Protein AF-A0A1A7R3U7-F1 (afdb_monomer_lite)

Foldseek 3Di:
DDDDPDDDDDDDPPPPPQFAQDFADLQAEEEEFAFPDAAPVGALAKDKDFDLVRCCVGGNAWAAPFAFEWEWEQDPNDIDTPDTPDDRLQTGHPVSVLLVLLVQLAHGMYIYGHAHDLDLVRLLSSLVNCVVPLRHAEYEYWCNLRRDDLQSSLVSLQSNLVSCVVQLRYAYEEEFRPDPCRLVSSLVRNDHNQLRYAYEDDWFQFLAQDDYDQQRYWYHYPNDDTDRLVVCVVVPVVVNVVVVVVSNVDGGDITTCRSNLSSLCNVCCVVQRLLDFSWQDDRPRGDDTPDAADPVNQVCQLAPPPSRFHHWYFHQDVPSGIIGQDAAGRNNNDPQSGGSSNSSVVSRLVSSLVVSLVVLVPDQLDPSNQVSSQVSSLVVLVVCVVSVQFDDPDSVRAKDKDWDDPTFDDPVCVVVVHTDIDMDGHGDDDDNDDDDDDDDDPDDDDPVVDDDDDDPDFDWDADPDAPVLQQFDPVLVVQLVVVLVCLVCLVCVCPVVVCVPPDQLEAEEEEEAAPQLCQSVSVNNSCVSSVAIETEDDLVSLPDPDPPSSLVSLVVVLVVCQVRLHEYEYEACLVLQFDDDDDPDPVSVVSVVVSVSNVVSSRVRNHYYYYYHHCPVGGDPVVVVSHPYYRYRYQDDLVSQLVLLVSLQDPQAAEDPPDDSSCVSVVARDHSRLSNQLNVQQCVVCVVVVHSYRYPVSSVVSSVVSVVVVVVD

InterPro domains:
  IPR003593 AAA+ ATPase domain [SM00382] (505-633)
  IPR003959 ATPase, AAA-type, core [PF00004] (510-634)
  IPR020287 Tail sheath protein, C-terminal domain [PF17482] (334-438)
  IPR027417 P-loop containing nucleoside triphosphate hydrolase [G3DSA:3.40.50.300] (443-656)
  IPR027417 P-loop containing nucleoside triphosphate hydrolase [SSF52540] (464-702)
  IPR052042 Tail sheath structural protein [PTHR35861] (249-439)

pLDDT: mean 82.78, std 13.53, range [33.06, 97.44]

Radius of gyration: 37.27 Å; chains: 1; bounding box: 80×101×112 Å

Organism: NCBI:txid49280

Secondary structure (DSSP, 8-state):
-PPP-S-S-------------PPPPS--EEEEEE-SS--TT-TT--EEESSHHHHHHHH-S-BPPTT-EEEEEEETTEEEEEEEES-GGG-B-THHHHHHHHHHTT--SEEEEEESS--HHHHHHHHHHGGG-TT--EEE-TTHHHHS-HHHHHHHHHHHHHHHHHSTT-EEEEE--SSTTHHHHHHHH--S-GGGEEEEES-EEESPPPP--TTT-EEEETT---EEHHHHHHH-HHHHHHHHHHHHTSPPPEE-SHHHHHHHHHHHHHHH-TTS-S-SEEPSSEEEESS---HHHHHHHH--TTT----EEEEEETTTEEEEE--B-S-TT-SSS-BHHHHHHHHHHHHHHHHHGGGGTTS--SHHHHHHHHHHHHHHHHHHHHTT-B--SSHHHHEEEE-SBTTTB-HHHHHTT----EEEE-BPPP-----------SS---GGG-PPS--S--EEE-----TTT----HHHHHHHHHHHHHHHHHHIIIIIS-GGGTS-S-EEEEEESSTTSSHHHHHHHHHHHTT--EEEE-HHHH--SSTTHHHHHHHHHHHHHHHHTPEEEES-GGGTSB------SHHHHHHHHHHHHHHHHHHH--SEEEEEES-GGGB-HHHHTT-SEEEE-PPPPHHHHHHHHHHHS-TTPEEPTT--HHHHHHH----HHHHHHHHHHHHHHHHHTT-SEEPHHHHHHHHHHHHHHHTT-

Sequence (713 aa):
MLQPTSPGVYVEEVSTTTPIVVQVNGSIPAFVGITALIPPIGFNTPLRITSLLEYEAHFGKAKYPNNFQIELVNNSGTLKIKQISQEPAAQQAILFYAMQLYFMNGGGPCYIVPIETPIKAHYILGIDALAAVDEVSLLVLPDACLLLNTADYHEICNSALQHCGSITNRFAILDVLDTANGVRQFRNQVVTNLRDGAAYTPHLKTNFSFDYDENEVLVTIDAAAPVNMSTLASSSNLHYRFLKTALENSPKVTLPPSAALAGIYVRTDKERGVWKAPANASIIGITGITRAIAEDEQTTLNVDPISGKSINAIRSFPGRGILVWGARTLAGNDNEYRYVSVRRFLNVVEASVYKASRFVAFEVNEQSTWNRLKVMTENYLQTLWRAGALQGTSAEKAYFVQVGLGSTMTEQDISDGNVIIQIGLAVVRSAEFVMIKIIHHQKNPSPTDITPPETKSLTSIQTNMEWSDLIINPETKHQLMDISQWISHNNTLLNEWGLAGKVRQSFSALFYGPSGTGKTLSAALIGKSAKRSIYKVKLYEILGKYIGETEKNLDQLFQRAELQGSILFFDEADALFGKRTEVRDAHDRYANVEVSYLLQLLEKHSGLILFATNHKANIDPGFTRRLDMLVEFPMPTIDERLQLWKQNIPTKAILADTIDLKTLAEAHELTGGAILNVIYYACLQALKKATHRIEESDVLEGIRKELSKQETD

Structure (mmCIF, N/CA/C/O backbone):
data_AF-A0A1A7R3U7-F1
#
_entry.id   AF-A0A1A7R3U7-F1
#
loop_
_atom_site.group_PDB
_atom_site.id
_atom_site.type_symbol
_atom_site.label_atom_id
_atom_site.label_alt_id
_atom_site.label_comp_id
_atom_site.label_asym_id
_atom_site.label_entity_id
_atom_site.label_seq_id
_atom_site.pdbx_PDB_ins_code
_atom_site.Cartn_x
_atom_site.Cartn_y
_atom_site.Cartn_z
_atom_site.occupancy
_atom_site.B_iso_or_equiv
_atom_site.auth_seq_id
_atom_site.auth_comp_id
_atom_site.auth_asym_id
_atom_site.auth_atom_id
_atom_site.pdbx_PDB_model_num
ATOM 1 N N . MET A 1 1 ? -19.442 44.412 -9.331 1.00 39.94 1 MET A N 1
ATOM 2 C CA . MET A 1 1 ? -20.912 44.473 -9.188 1.00 39.94 1 MET A CA 1
ATOM 3 C C . MET A 1 1 ? -21.305 45.930 -9.003 1.00 39.94 1 MET A C 1
ATOM 5 O O . MET A 1 1 ? -20.633 46.624 -8.252 1.00 39.94 1 MET A O 1
ATOM 9 N N . LEU A 1 2 ? -22.296 46.408 -9.760 1.00 40.72 2 LEU A N 1
ATOM 10 C CA . LEU A 1 2 ? -22.815 47.778 -9.676 1.00 40.72 2 LEU A CA 1
ATOM 11 C C . LEU A 1 2 ? -23.591 47.928 -8.362 1.00 40.72 2 LEU A C 1
ATOM 13 O O . LEU A 1 2 ? -24.588 47.238 -8.175 1.00 40.72 2 LEU A O 1
ATOM 17 N N . GLN A 1 3 ? -23.138 48.795 -7.455 1.00 49.41 3 GLN A N 1
ATOM 18 C CA . GLN A 1 3 ? -23.916 49.127 -6.261 1.00 49.41 3 GLN A CA 1
ATOM 19 C C . GLN A 1 3 ? -25.123 49.984 -6.664 1.00 49.41 3 GLN A C 1
ATOM 21 O O . GLN A 1 3 ? -24.944 50.991 -7.356 1.00 49.41 3 GLN A O 1
ATOM 26 N N . PRO A 1 4 ? -26.346 49.620 -6.254 1.00 52.09 4 PRO A N 1
ATOM 27 C CA . PRO A 1 4 ? -27.515 50.422 -6.560 1.00 52.09 4 PRO A CA 1
ATOM 28 C C . PRO A 1 4 ? -27.520 51.697 -5.703 1.00 52.09 4 PRO A C 1
ATOM 30 O O . PRO A 1 4 ? -27.359 51.664 -4.487 1.00 52.09 4 PRO A O 1
ATOM 33 N N . THR A 1 5 ? -27.700 52.846 -6.353 1.00 55.53 5 THR A N 1
ATOM 34 C CA . THR A 1 5 ? -27.555 54.195 -5.775 1.00 55.53 5 THR A CA 1
ATOM 35 C C . THR A 1 5 ? -28.836 54.755 -5.147 1.00 55.53 5 THR A C 1
ATOM 37 O O . THR A 1 5 ? -28.905 55.945 -4.851 1.00 55.53 5 THR A O 1
ATOM 40 N N . SER A 1 6 ? -29.870 53.934 -4.945 1.00 58.38 6 SER A N 1
ATOM 41 C CA . SER A 1 6 ? -31.159 54.373 -4.386 1.00 58.38 6 SER A CA 1
ATOM 42 C C . SER A 1 6 ? -31.526 53.579 -3.125 1.00 58.38 6 SER A C 1
ATOM 44 O O . SER A 1 6 ? -31.371 52.359 -3.121 1.00 58.38 6 SER A O 1
ATOM 46 N N . PRO A 1 7 ? -32.025 54.211 -2.050 1.00 59.22 7 PRO A N 1
ATOM 47 C CA . PRO A 1 7 ? -32.482 53.486 -0.868 1.00 59.22 7 PRO A CA 1
ATOM 48 C C . PRO A 1 7 ? -33.781 52.715 -1.171 1.00 59.22 7 PRO A C 1
ATOM 50 O O . PRO A 1 7 ? -34.799 53.310 -1.519 1.00 59.22 7 PRO A O 1
ATOM 53 N N . GLY A 1 8 ? -33.734 51.385 -1.048 1.00 67.19 8 GLY A N 1
ATOM 54 C CA . GLY A 1 8 ? -34.843 50.453 -1.282 1.00 67.19 8 GLY A CA 1
ATOM 55 C C . GLY A 1 8 ? -34.488 49.032 -0.823 1.00 67.19 8 GLY A C 1
ATOM 56 O O . GLY A 1 8 ? -33.328 48.757 -0.517 1.00 67.19 8 GLY A O 1
ATOM 57 N N . VAL A 1 9 ? -35.475 48.132 -0.741 1.00 56.44 9 VAL A N 1
ATOM 58 C CA . VAL A 1 9 ? -35.243 46.705 -0.443 1.00 56.44 9 VAL A CA 1
ATOM 59 C C . VAL A 1 9 ? -34.864 45.996 -1.741 1.00 56.44 9 VAL A C 1
ATOM 61 O O . VAL A 1 9 ? -35.686 45.895 -2.650 1.00 56.44 9 VAL A O 1
ATOM 64 N N . TYR A 1 10 ? -33.626 45.513 -1.825 1.00 61.03 10 TYR A N 1
ATOM 65 C CA . TYR A 1 10 ? -33.135 44.718 -2.948 1.00 61.03 10 TYR A CA 1
ATOM 66 C C . TYR A 1 10 ? -33.189 43.240 -2.573 1.00 61.03 10 TYR A C 1
ATOM 68 O O . TYR A 1 10 ? -32.648 42.837 -1.546 1.00 61.03 10 TYR A O 1
ATOM 76 N N . VAL A 1 11 ? -33.856 42.436 -3.397 1.00 55.38 11 VAL A N 1
ATOM 77 C CA . VAL A 1 11 ? -33.809 40.976 -3.294 1.00 55.38 11 VAL A CA 1
ATOM 78 C C . VAL A 1 11 ? -32.702 40.506 -4.229 1.00 55.38 11 VAL A C 1
ATOM 80 O O . VAL A 1 11 ? -32.861 40.543 -5.446 1.00 55.38 11 VAL A O 1
ATOM 83 N N . GLU A 1 12 ? -31.566 40.112 -3.660 1.00 47.31 12 GLU A N 1
ATOM 84 C CA . GLU A 1 12 ? -30.548 39.353 -4.384 1.00 47.31 12 GLU A CA 1
ATOM 85 C C . GLU A 1 12 ? -30.930 37.873 -4.343 1.00 47.31 12 GLU A C 1
ATOM 87 O O . GLU A 1 12 ? -30.940 37.245 -3.282 1.00 47.31 12 GLU A O 1
ATOM 92 N N . GLU A 1 13 ? -31.240 37.296 -5.502 1.00 40.72 13 GLU A N 1
ATOM 93 C CA . GLU A 1 13 ? -31.253 35.843 -5.644 1.00 40.72 13 GLU A CA 1
ATOM 94 C C . GLU A 1 13 ? -29.805 35.348 -5.598 1.00 40.72 13 GLU A C 1
ATOM 96 O O . GLU A 1 13 ? -29.101 35.282 -6.607 1.00 40.72 13 GLU A O 1
ATOM 101 N N . VAL A 1 14 ? -29.331 35.015 -4.397 1.00 43.34 14 VAL A N 1
ATOM 102 C CA . VAL A 1 14 ? -28.073 34.288 -4.238 1.00 43.34 14 VAL A CA 1
ATOM 103 C C . VAL A 1 14 ? -28.290 32.901 -4.836 1.00 43.34 14 VAL A C 1
ATOM 105 O O . VAL A 1 14 ? -29.053 32.100 -4.294 1.00 43.34 14 VAL A O 1
ATOM 108 N N . SER A 1 15 ? -27.640 32.611 -5.967 1.00 41.53 15 SER A N 1
ATOM 109 C CA . SER A 1 15 ? -27.638 31.267 -6.551 1.00 41.53 15 SER A CA 1
ATOM 110 C C . SER A 1 15 ? -27.133 30.270 -5.504 1.00 41.53 15 SER A C 1
ATOM 112 O O . SER A 1 15 ? -25.944 30.196 -5.207 1.00 41.53 15 SER A O 1
ATOM 114 N N . THR A 1 16 ? -28.056 29.499 -4.932 1.00 50.47 16 THR A N 1
ATOM 115 C CA . THR A 1 16 ? -27.842 28.509 -3.861 1.00 50.47 16 THR A CA 1
ATOM 116 C C . THR A 1 16 ? -27.351 27.164 -4.393 1.00 50.47 16 THR A C 1
ATOM 118 O O . THR A 1 16 ? -27.361 26.159 -3.680 1.00 50.47 16 THR A O 1
ATOM 121 N N . THR A 1 17 ? -26.902 27.112 -5.648 1.00 54.41 17 THR A N 1
ATOM 122 C CA . THR A 1 17 ? -26.273 25.916 -6.206 1.00 54.41 17 THR A CA 1
ATOM 123 C C . THR A 1 17 ? -25.021 25.603 -5.399 1.00 54.41 17 THR A C 1
ATOM 125 O O . THR A 1 17 ? -24.014 26.304 -5.490 1.00 54.41 17 THR A O 1
ATOM 128 N N . THR A 1 18 ? -25.106 24.562 -4.572 1.00 58.09 18 THR A N 1
ATOM 129 C CA . THR A 1 18 ? -23.973 24.099 -3.773 1.00 58.09 18 THR A CA 1
ATOM 130 C C . THR A 1 18 ? -22.855 23.679 -4.733 1.00 58.09 18 THR A C 1
ATOM 132 O O . THR A 1 18 ? -23.141 22.953 -5.692 1.00 58.09 18 THR A O 1
ATOM 135 N N . PRO A 1 19 ? -21.603 24.128 -4.525 1.00 64.00 19 PRO A N 1
ATOM 136 C CA . PRO A 1 19 ? -20.481 23.667 -5.330 1.00 64.00 19 PRO A CA 1
ATOM 137 C C . PRO A 1 19 ? -20.365 22.141 -5.248 1.00 64.00 19 PRO A C 1
ATOM 139 O O . PRO A 1 19 ? -20.745 21.518 -4.257 1.00 64.00 19 PRO A O 1
ATOM 142 N N . ILE A 1 20 ? -19.876 21.528 -6.323 1.00 74.38 20 ILE A N 1
ATOM 143 C CA . ILE A 1 20 ? -19.755 20.074 -6.444 1.00 74.38 20 ILE A CA 1
ATOM 144 C C . ILE A 1 20 ? -18.280 19.710 -6.293 1.00 74.38 20 ILE A C 1
ATOM 146 O O . ILE A 1 20 ? -17.416 20.355 -6.892 1.00 74.38 20 ILE A O 1
ATOM 150 N N . VAL A 1 21 ? -17.980 18.648 -5.541 1.00 73.38 21 VAL A N 1
ATOM 151 C CA . VAL A 1 21 ? -16.631 18.071 -5.552 1.00 73.38 21 VAL A CA 1
ATOM 152 C C . VAL A 1 21 ? -16.405 17.389 -6.894 1.00 73.38 21 VAL A C 1
ATOM 154 O O . VAL A 1 21 ? -17.024 16.369 -7.200 1.00 73.38 21 VAL A O 1
ATOM 157 N N . VAL A 1 22 ? -15.493 17.938 -7.690 1.00 75.00 22 VAL A N 1
ATOM 158 C CA . VAL A 1 22 ? -14.976 17.251 -8.874 1.00 75.00 22 VAL A CA 1
ATOM 159 C C . VAL A 1 22 ? -13.802 16.388 -8.437 1.00 75.00 22 VAL A C 1
ATOM 161 O O . VAL A 1 22 ? -12.821 16.894 -7.892 1.00 75.00 22 VAL A O 1
ATOM 164 N N . GLN A 1 23 ? -13.910 15.083 -8.678 1.00 75.06 23 GLN A N 1
ATOM 165 C CA . GLN A 1 23 ? -12.850 14.139 -8.355 1.00 75.06 23 GLN A CA 1
ATOM 166 C C . GLN A 1 23 ? -11.565 14.483 -9.122 1.00 75.06 23 GLN A C 1
ATOM 168 O O . GLN A 1 23 ? -11.587 14.652 -10.344 1.00 75.06 23 GLN A O 1
ATOM 173 N N . VAL A 1 24 ? -10.436 14.558 -8.414 1.00 76.56 24 VAL A N 1
ATOM 174 C CA . VAL A 1 24 ? -9.120 14.703 -9.050 1.00 76.56 24 VAL A CA 1
ATOM 175 C C . VAL A 1 24 ? -8.685 13.394 -9.707 1.00 76.56 24 VAL A C 1
ATOM 177 O O . VAL A 1 24 ? -9.068 12.302 -9.283 1.00 76.56 24 VAL A O 1
ATOM 180 N N . ASN A 1 25 ? -7.852 13.488 -10.742 1.00 80.19 25 ASN A N 1
ATOM 181 C CA . ASN A 1 25 ? -7.290 12.296 -11.364 1.00 80.19 25 ASN A CA 1
ATOM 182 C C . ASN A 1 25 ? -6.271 11.637 -10.415 1.00 80.19 25 ASN A C 1
ATOM 184 O O . ASN A 1 25 ? -5.312 12.277 -9.999 1.00 80.19 25 ASN A O 1
ATOM 188 N N . GLY A 1 26 ? -6.482 10.362 -10.078 1.00 77.75 26 GLY A N 1
ATOM 189 C CA . GLY A 1 26 ? -5.608 9.591 -9.182 1.00 77.75 26 GLY A CA 1
ATOM 190 C C . GLY A 1 26 ? -4.438 8.878 -9.867 1.00 77.75 26 GLY A C 1
ATOM 191 O O . GLY A 1 26 ? -3.715 8.131 -9.203 1.00 77.75 26 GLY A O 1
ATOM 192 N N . SER A 1 27 ? -4.293 9.053 -11.185 1.00 86.31 27 SER A N 1
ATOM 193 C CA . SER A 1 27 ? -3.363 8.302 -12.036 1.00 86.31 27 SER A CA 1
ATOM 194 C C . SER A 1 27 ? -2.669 9.178 -13.087 1.00 86.31 27 SER A C 1
ATOM 196 O O . SER A 1 27 ? -2.639 8.854 -14.269 1.00 86.31 27 SER A O 1
ATOM 198 N N . ILE A 1 28 ? -2.105 10.307 -12.668 1.00 93.81 28 ILE A N 1
ATOM 199 C CA . ILE A 1 28 ? -1.156 11.094 -13.474 1.00 93.81 28 ILE A CA 1
ATOM 200 C C . ILE A 1 28 ? 0.254 10.866 -12.913 1.00 93.81 28 ILE A C 1
ATOM 202 O O . ILE A 1 28 ? 0.576 11.412 -11.848 1.00 93.81 28 ILE A O 1
ATOM 206 N N . PRO A 1 29 ? 1.084 10.047 -13.581 1.00 96.12 29 PRO A N 1
ATOM 207 C CA . PRO A 1 29 ? 2.448 9.797 -13.148 1.00 96.12 29 PRO A CA 1
ATOM 208 C C . PRO A 1 29 ? 3.415 10.898 -13.573 1.00 96.12 29 PRO A C 1
ATOM 210 O O . PRO A 1 29 ? 3.280 11.494 -14.642 1.00 96.12 29 PRO A O 1
ATOM 213 N N . ALA A 1 30 ? 4.422 11.120 -12.737 1.00 96.94 30 ALA A N 1
ATOM 214 C CA . ALA A 1 30 ? 5.632 11.850 -13.056 1.00 96.94 30 ALA A CA 1
ATOM 215 C C . ALA A 1 30 ? 6.818 10.883 -13.064 1.00 96.94 30 ALA A C 1
ATOM 217 O O . ALA A 1 30 ? 7.080 10.201 -12.070 1.00 96.94 30 ALA A O 1
ATOM 218 N N . PHE A 1 31 ? 7.522 10.838 -14.188 1.00 96.75 31 PHE A N 1
ATOM 219 C CA . PHE A 1 31 ? 8.743 10.071 -14.360 1.00 96.75 31 PHE A CA 1
ATOM 220 C C . PHE A 1 31 ? 9.938 11.001 -14.199 1.00 96.75 31 PHE A C 1
ATOM 222 O O . PHE A 1 31 ? 10.068 11.969 -14.947 1.00 96.75 31 PHE A O 1
ATOM 229 N N . VAL A 1 32 ? 10.805 10.707 -13.236 1.00 95.19 32 VAL A N 1
ATOM 230 C CA . VAL A 1 32 ? 12.078 11.415 -13.063 1.00 95.19 32 VAL A CA 1
ATOM 231 C C . VAL A 1 32 ? 13.178 10.494 -13.551 1.00 95.19 32 VAL A C 1
ATOM 233 O O . VAL A 1 32 ? 13.296 9.375 -13.053 1.00 95.19 32 VAL A O 1
ATOM 236 N N . GLY A 1 33 ? 13.947 10.952 -14.534 1.00 91.69 33 GLY A N 1
ATOM 237 C CA . GLY A 1 33 ? 15.010 10.149 -15.115 1.00 91.69 33 GLY A CA 1
ATOM 238 C C . GLY A 1 33 ? 15.723 10.830 -16.273 1.00 91.69 33 GLY A C 1
ATOM 239 O O . GLY A 1 33 ? 15.372 11.927 -16.708 1.00 91.69 33 GLY A O 1
ATOM 240 N N . ILE A 1 34 ? 16.754 10.167 -16.768 1.00 88.94 34 ILE A N 1
ATOM 241 C CA . ILE A 1 34 ? 17.657 10.650 -17.794 1.00 88.94 34 ILE A CA 1
ATOM 242 C C . ILE A 1 34 ? 16.999 10.563 -19.155 1.00 88.94 34 ILE A C 1
ATOM 244 O O . ILE A 1 34 ? 16.467 9.526 -19.557 1.00 88.94 34 ILE A O 1
ATOM 248 N N . THR A 1 35 ? 17.100 11.662 -19.887 1.00 88.94 35 THR A N 1
ATOM 249 C CA . THR A 1 35 ? 16.611 11.799 -21.254 1.00 88.94 35 THR A CA 1
ATOM 250 C C . THR A 1 35 ? 17.787 11.957 -22.211 1.00 88.94 35 THR A C 1
ATOM 252 O O . THR A 1 35 ? 18.868 12.391 -21.821 1.00 88.94 35 THR A O 1
ATOM 255 N N . ALA A 1 36 ? 17.605 11.581 -23.478 1.00 84.75 36 ALA A N 1
ATOM 256 C CA . ALA A 1 36 ? 18.674 11.709 -24.470 1.00 84.75 36 ALA A CA 1
ATOM 257 C C . ALA A 1 36 ? 18.892 13.164 -24.902 1.00 84.75 36 ALA A C 1
ATOM 259 O O . ALA A 1 36 ? 20.010 13.553 -25.239 1.00 84.75 36 ALA A O 1
ATOM 260 N N . LEU A 1 37 ? 17.819 13.956 -24.886 1.00 86.94 37 LEU A N 1
ATOM 261 C CA . LEU A 1 37 ? 17.815 15.388 -25.135 1.00 86.94 37 LEU A CA 1
ATOM 262 C C . LEU A 1 37 ? 17.227 16.113 -23.926 1.00 86.94 37 LEU A C 1
ATOM 264 O O . LEU A 1 37 ? 16.292 15.626 -23.282 1.00 86.94 37 LEU A O 1
ATOM 268 N N . ILE A 1 38 ? 17.772 17.290 -23.636 1.00 86.38 38 ILE A N 1
ATOM 269 C CA . ILE A 1 38 ? 17.216 18.207 -22.644 1.00 86.38 38 ILE A CA 1
ATOM 270 C C . ILE A 1 38 ? 16.368 19.226 -23.407 1.00 86.38 38 ILE A C 1
ATOM 272 O O . ILE A 1 38 ? 16.880 19.865 -24.333 1.00 86.38 38 ILE A O 1
ATOM 276 N N . PRO A 1 39 ? 15.081 19.383 -23.065 1.00 86.69 39 PRO A N 1
ATOM 277 C CA . PRO A 1 39 ? 14.225 20.345 -23.738 1.00 86.69 39 PRO A CA 1
ATOM 278 C C . PRO A 1 39 ? 14.684 21.789 -23.450 1.00 86.69 39 PRO A C 1
ATOM 280 O O . PRO A 1 39 ? 15.339 22.039 -22.437 1.00 86.69 39 PRO A O 1
ATOM 283 N N . PRO A 1 40 ? 14.289 22.780 -24.273 1.00 84.44 40 PRO A N 1
ATOM 284 C CA . PRO A 1 40 ? 14.702 24.180 -24.098 1.00 84.44 40 PRO A CA 1
ATOM 285 C C . PRO A 1 40 ? 14.339 24.798 -22.740 1.00 84.44 40 PRO A C 1
ATOM 287 O O . PRO A 1 40 ? 14.948 25.779 -22.328 1.00 84.44 40 PRO A O 1
ATOM 290 N N . ILE A 1 41 ? 13.350 24.225 -22.048 1.00 83.88 41 ILE A N 1
ATOM 291 C CA . ILE A 1 41 ? 12.937 24.621 -20.694 1.00 83.88 41 ILE A CA 1
ATOM 292 C C . ILE A 1 41 ? 13.991 24.301 -19.616 1.00 83.88 41 ILE A C 1
ATOM 294 O O . ILE A 1 41 ? 13.873 24.799 -18.503 1.00 83.88 41 ILE A O 1
ATOM 298 N N . GLY A 1 42 ? 15.011 23.497 -19.938 1.00 87.69 42 GLY A N 1
ATOM 299 C CA . GLY A 1 42 ? 16.080 23.089 -19.027 1.00 87.69 42 GLY A CA 1
ATOM 300 C C . GLY A 1 42 ? 15.871 21.713 -18.384 1.00 87.69 42 GLY A C 1
ATOM 301 O O . GLY A 1 42 ? 14.864 21.036 -18.600 1.00 87.69 42 GLY A O 1
ATOM 302 N N . PHE A 1 43 ? 16.860 21.287 -17.594 1.00 87.44 43 PHE A N 1
ATOM 303 C CA . PHE A 1 43 ? 16.808 20.059 -16.794 1.00 87.44 43 PHE A CA 1
ATOM 304 C C . PHE A 1 43 ? 16.068 20.293 -15.464 1.00 87.44 43 PHE A C 1
ATOM 306 O O . PHE A 1 43 ? 15.841 21.435 -15.065 1.00 87.44 43 PHE A O 1
ATOM 313 N N . ASN A 1 44 ? 15.645 19.217 -14.791 1.00 90.38 44 ASN A N 1
ATOM 314 C CA . ASN A 1 44 ? 14.845 19.238 -13.552 1.00 90.38 44 ASN A CA 1
ATOM 315 C C . ASN A 1 44 ? 13.518 20.015 -13.646 1.00 90.38 44 ASN A C 1
ATOM 317 O O . ASN A 1 44 ? 12.896 20.297 -12.626 1.00 90.38 44 ASN A O 1
ATOM 321 N N . THR A 1 45 ? 13.062 20.349 -14.855 1.00 92.19 45 THR A N 1
ATOM 322 C CA . THR A 1 45 ? 11.814 21.087 -15.068 1.00 92.19 45 THR A CA 1
ATOM 323 C C . THR A 1 45 ? 10.742 20.127 -15.581 1.00 92.19 45 THR A C 1
ATOM 325 O O . THR A 1 45 ? 10.923 19.551 -16.656 1.00 92.19 45 THR A O 1
ATOM 328 N N . PRO A 1 46 ? 9.632 19.922 -14.845 1.00 94.69 46 PRO A N 1
ATOM 329 C CA . PRO A 1 46 ? 8.575 19.016 -15.273 1.00 94.69 46 PRO A CA 1
ATOM 330 C C . PRO A 1 46 ? 7.915 19.486 -16.574 1.00 94.69 46 PRO A C 1
ATOM 332 O O . PRO A 1 46 ? 7.404 20.603 -16.650 1.00 94.69 46 PRO A O 1
ATOM 335 N N . LEU A 1 47 ? 7.856 18.607 -17.574 1.00 95.06 47 LEU A N 1
ATOM 336 C CA . LEU A 1 47 ? 7.106 18.824 -18.811 1.00 95.06 47 LEU A CA 1
ATOM 337 C C . LEU A 1 47 ? 6.011 17.775 -18.944 1.00 95.06 47 LEU A C 1
ATOM 339 O O . LEU A 1 47 ? 6.252 16.576 -18.794 1.00 95.06 47 LEU A O 1
ATOM 343 N N . ARG A 1 48 ? 4.805 18.235 -19.258 1.00 95.31 48 ARG A N 1
ATOM 344 C CA . ARG A 1 48 ? 3.656 17.370 -19.503 1.00 95.31 48 ARG A CA 1
ATOM 345 C C . ARG A 1 48 ? 3.707 16.821 -20.922 1.00 95.31 48 ARG A C 1
ATOM 347 O O . ARG A 1 48 ? 3.905 17.585 -21.858 1.00 95.31 48 ARG A O 1
ATOM 354 N N . ILE A 1 49 ? 3.446 15.529 -21.066 1.00 94.44 49 ILE A N 1
ATOM 355 C CA . ILE A 1 49 ? 3.283 14.854 -22.352 1.00 94.44 49 ILE A CA 1
ATOM 356 C C . ILE A 1 49 ? 2.022 13.991 -22.348 1.00 94.44 49 ILE A C 1
ATOM 358 O O . ILE A 1 49 ? 1.519 13.568 -21.302 1.00 94.44 49 ILE A O 1
ATOM 362 N N . THR A 1 50 ? 1.511 13.705 -23.536 1.00 92.94 50 THR A N 1
ATOM 363 C CA . THR A 1 50 ? 0.287 12.923 -23.747 1.00 92.94 50 THR A CA 1
ATOM 364 C C . THR A 1 50 ? 0.516 11.646 -24.543 1.00 92.94 50 THR A C 1
ATOM 366 O O . THR A 1 50 ? -0.300 10.729 -24.467 1.00 92.94 50 THR A O 1
ATOM 369 N N . SER A 1 51 ? 1.621 11.562 -25.286 1.00 92.69 51 SER A N 1
ATOM 370 C CA . SER A 1 51 ? 1.934 10.424 -26.148 1.00 92.69 51 SER A CA 1
ATOM 371 C C . SER A 1 51 ? 3.433 10.148 -26.218 1.00 92.69 51 SER A C 1
ATOM 373 O O . SER A 1 51 ? 4.259 11.015 -25.932 1.00 92.69 51 SER A O 1
ATOM 375 N N . LEU A 1 52 ? 3.788 8.941 -26.663 1.00 91.38 52 LEU A N 1
ATOM 376 C CA . LEU A 1 52 ? 5.182 8.577 -26.914 1.00 91.38 52 LEU A CA 1
ATOM 377 C C . LEU A 1 52 ? 5.810 9.408 -28.048 1.00 91.38 52 LEU A C 1
ATOM 379 O O . LEU A 1 52 ? 6.987 9.733 -27.981 1.00 91.38 52 LEU A O 1
ATOM 383 N N . LEU A 1 53 ? 5.031 9.802 -29.060 1.00 92.06 53 LEU A N 1
ATOM 384 C CA . LEU A 1 53 ? 5.531 10.642 -30.154 1.00 92.06 53 LEU A CA 1
ATOM 385 C C . LEU A 1 53 ? 5.967 12.026 -29.648 1.00 92.06 53 LEU A C 1
ATOM 387 O O . LEU A 1 53 ? 6.996 12.552 -30.060 1.00 92.06 53 LEU A O 1
ATOM 391 N N . GLU A 1 54 ? 5.193 12.595 -28.724 1.00 93.00 54 GLU A N 1
ATOM 392 C CA . GLU A 1 54 ? 5.525 13.856 -28.056 1.00 93.00 54 GLU A CA 1
ATOM 393 C C . GLU A 1 54 ? 6.768 13.709 -27.166 1.00 93.00 54 GLU A C 1
ATOM 395 O O . GLU A 1 54 ? 7.623 14.593 -27.156 1.00 93.00 54 GLU A O 1
ATOM 400 N N . TYR A 1 55 ? 6.921 12.562 -26.489 1.00 93.00 55 TYR A N 1
ATOM 401 C CA . TYR A 1 55 ? 8.155 12.245 -25.767 1.00 93.00 55 TYR A CA 1
ATOM 402 C C . TYR A 1 55 ? 9.369 12.267 -26.703 1.00 93.00 55 TYR A C 1
ATOM 404 O O . TYR A 1 55 ? 10.346 12.953 -26.415 1.00 93.00 55 TYR A O 1
ATOM 412 N N . GLU A 1 56 ? 9.308 11.559 -27.835 1.00 91.50 56 GLU A N 1
ATOM 413 C CA . GLU A 1 56 ? 10.419 11.492 -28.794 1.00 91.50 56 GLU A CA 1
ATOM 414 C C . GLU A 1 56 ? 10.802 12.876 -29.331 1.00 91.50 56 GLU A C 1
ATOM 416 O O . GLU A 1 56 ? 11.990 13.174 -29.461 1.00 91.50 56 GLU A O 1
ATOM 421 N N . ALA A 1 57 ? 9.814 13.735 -29.592 1.00 91.25 57 ALA A N 1
ATOM 422 C CA . ALA A 1 57 ? 10.041 15.087 -30.091 1.00 91.25 57 ALA A CA 1
ATOM 423 C C . ALA A 1 57 ? 10.777 15.990 -29.084 1.00 91.25 57 ALA A C 1
ATOM 425 O O . ALA A 1 57 ? 11.604 16.806 -29.490 1.00 91.25 57 ALA A O 1
ATOM 426 N N . HIS A 1 58 ? 10.491 15.857 -27.785 1.00 90.81 58 HIS A N 1
ATOM 427 C CA . HIS A 1 58 ? 11.073 16.712 -26.745 1.00 90.81 58 HIS A CA 1
ATOM 428 C C . HIS A 1 58 ? 12.339 16.141 -26.095 1.00 90.81 58 HIS A C 1
ATOM 430 O O . HIS A 1 58 ? 13.229 16.905 -25.725 1.00 90.81 58 HIS A O 1
ATOM 436 N N . PHE A 1 59 ? 12.418 14.819 -25.946 1.00 90.62 59 PHE A N 1
ATOM 437 C CA . PHE A 1 59 ? 13.422 14.136 -25.124 1.00 90.62 59 PHE A CA 1
ATOM 438 C C . PHE A 1 59 ? 14.317 13.174 -25.906 1.00 90.62 59 PHE A C 1
ATOM 440 O O . PHE A 1 59 ? 15.291 12.662 -25.350 1.00 90.62 59 PHE A O 1
ATOM 447 N N . GLY A 1 60 ? 14.018 12.943 -27.186 1.00 87.94 60 GLY A N 1
ATOM 448 C CA . GLY A 1 60 ? 14.733 11.993 -28.029 1.00 87.94 60 GLY A CA 1
ATOM 449 C C . GLY A 1 60 ? 14.404 10.530 -27.719 1.00 87.94 60 GLY A C 1
ATOM 450 O O . GLY A 1 60 ? 13.583 10.205 -26.859 1.00 87.94 60 GLY A O 1
ATOM 451 N N . LYS A 1 61 ? 15.051 9.634 -28.466 1.00 85.62 61 LYS A N 1
ATOM 452 C CA . LYS A 1 61 ? 14.966 8.176 -28.288 1.00 85.62 61 LYS A CA 1
ATOM 453 C C . LYS A 1 61 ? 16.008 7.682 -27.284 1.00 85.62 61 LYS A C 1
ATOM 455 O O . LYS A 1 61 ? 16.682 8.480 -26.642 1.00 85.62 61 LYS A O 1
ATOM 460 N N . ALA A 1 62 ? 16.142 6.367 -27.133 1.00 76.56 62 ALA A N 1
ATOM 461 C CA . ALA A 1 62 ? 17.244 5.799 -26.366 1.00 76.56 62 ALA A CA 1
ATOM 462 C C . ALA A 1 62 ? 18.596 6.192 -26.984 1.00 76.56 62 ALA A C 1
ATOM 464 O O . ALA A 1 62 ? 18.738 6.231 -28.205 1.00 76.56 62 ALA A O 1
ATOM 465 N N . LYS A 1 63 ? 19.591 6.466 -26.134 1.00 66.56 63 LYS A N 1
ATOM 466 C CA . LYS A 1 63 ? 20.950 6.803 -26.561 1.00 66.56 63 LYS A CA 1
ATOM 467 C C . LYS A 1 63 ? 21.933 5.791 -25.990 1.00 66.56 63 LYS A C 1
ATOM 469 O O . LYS A 1 63 ? 22.033 5.629 -24.777 1.00 66.56 63 LYS A O 1
ATOM 474 N N . TYR A 1 64 ? 22.658 5.101 -26.862 1.00 62.84 64 TYR A N 1
ATOM 475 C CA . TYR A 1 64 ? 23.716 4.197 -26.425 1.00 62.84 64 TYR A CA 1
ATOM 476 C C . TYR A 1 64 ? 24.944 4.978 -25.941 1.00 62.84 64 TYR A C 1
ATOM 478 O O . TYR A 1 64 ? 25.196 6.079 -26.432 1.00 62.84 64 TYR A O 1
ATOM 486 N N . PRO A 1 65 ? 25.718 4.447 -24.977 1.00 57.69 65 PRO A N 1
ATOM 487 C CA . PRO A 1 65 ? 27.006 5.033 -24.639 1.00 57.69 65 PRO A CA 1
ATOM 488 C C . PRO A 1 65 ? 27.932 5.027 -25.863 1.00 57.69 65 PRO A C 1
ATOM 490 O O . PRO A 1 65 ? 28.046 4.024 -26.570 1.00 57.69 65 PRO A O 1
ATOM 493 N N . ASN A 1 66 ? 28.619 6.150 -26.081 1.00 54.22 66 ASN A N 1
ATOM 494 C CA . ASN A 1 66 ? 29.646 6.282 -27.111 1.00 54.22 66 ASN A CA 1
ATOM 495 C C . ASN A 1 66 ? 30.712 5.181 -26.910 1.00 54.22 66 ASN A C 1
ATOM 497 O O . ASN A 1 66 ? 31.224 5.044 -25.796 1.00 54.22 66 ASN A O 1
ATOM 501 N N . ASN A 1 67 ? 31.101 4.479 -27.988 1.00 55.09 67 ASN A N 1
ATOM 502 C CA . ASN A 1 67 ? 32.126 3.412 -28.053 1.00 55.09 67 ASN A CA 1
ATOM 503 C C . ASN A 1 67 ? 31.653 1.952 -27.879 1.00 55.09 67 ASN A C 1
ATOM 505 O O . ASN A 1 67 ? 32.421 1.119 -27.390 1.00 55.09 67 ASN A O 1
ATOM 509 N N . PHE A 1 68 ? 30.448 1.600 -28.339 1.00 66.25 68 PHE A N 1
ATOM 510 C CA . PHE A 1 68 ? 30.050 0.192 -28.465 1.00 66.25 68 PHE A CA 1
ATOM 511 C C . PHE A 1 68 ? 30.983 -0.543 -29.441 1.00 66.25 68 PHE A C 1
ATOM 513 O O . PHE A 1 68 ? 31.039 -0.204 -30.625 1.00 66.25 68 PHE A O 1
ATOM 520 N N . GLN A 1 69 ? 31.732 -1.529 -28.940 1.00 72.75 69 GLN A N 1
ATOM 521 C CA . GLN A 1 69 ? 32.734 -2.259 -29.715 1.00 72.75 69 GLN A CA 1
ATOM 522 C C . GLN A 1 69 ? 32.364 -3.740 -29.843 1.00 72.75 69 GLN A C 1
ATOM 524 O O . GLN A 1 69 ? 32.176 -4.440 -28.848 1.00 72.75 69 GLN A O 1
ATOM 529 N N . ILE A 1 70 ? 32.291 -4.233 -31.080 1.00 78.88 70 ILE A N 1
ATOM 530 C CA . ILE A 1 70 ? 32.023 -5.643 -31.387 1.00 78.88 70 ILE A CA 1
ATOM 531 C C . ILE A 1 70 ? 33.271 -6.261 -32.012 1.00 78.88 70 ILE A C 1
ATOM 533 O O . ILE A 1 70 ? 33.719 -5.826 -33.072 1.00 78.88 70 ILE A O 1
ATOM 537 N N . GLU A 1 71 ? 33.807 -7.313 -31.398 1.00 80.19 71 GLU A N 1
ATOM 538 C CA . GLU A 1 71 ? 34.900 -8.099 -31.967 1.00 80.19 71 GLU A CA 1
ATOM 539 C C . GLU A 1 71 ? 34.351 -9.359 -32.654 1.00 80.19 71 GLU A C 1
ATOM 541 O O . GLU A 1 71 ? 33.749 -10.234 -32.020 1.00 80.19 71 GLU A O 1
ATOM 546 N N . LEU A 1 72 ? 34.573 -9.457 -33.963 1.00 81.81 72 LEU A N 1
ATOM 547 C CA . LEU A 1 72 ? 34.261 -10.612 -34.794 1.00 81.81 72 LEU A CA 1
ATOM 548 C C . LEU A 1 72 ? 35.515 -11.449 -35.036 1.00 81.81 72 LEU A C 1
ATOM 550 O O . LEU A 1 72 ? 36.582 -10.909 -35.326 1.00 81.81 72 LEU A O 1
ATOM 554 N N . VAL A 1 73 ? 35.359 -12.771 -34.977 1.00 80.62 73 VAL A N 1
ATOM 555 C CA . VAL A 1 73 ? 36.398 -13.725 -35.380 1.00 80.62 73 VAL A CA 1
ATOM 556 C C . VAL A 1 73 ? 35.848 -14.672 -36.435 1.00 80.62 73 VAL A C 1
ATOM 558 O O . VAL A 1 73 ? 34.754 -15.232 -36.284 1.00 80.62 73 VAL A O 1
ATOM 561 N N . ASN A 1 74 ? 36.621 -14.877 -37.496 1.00 77.75 74 ASN A N 1
ATOM 562 C CA . ASN A 1 74 ? 36.327 -15.853 -38.530 1.00 77.75 74 ASN A CA 1
ATOM 563 C C . ASN A 1 74 ? 37.025 -17.186 -38.224 1.00 77.75 74 ASN A C 1
ATOM 565 O O . ASN A 1 74 ? 38.204 -17.384 -38.515 1.00 77.75 74 ASN A O 1
ATOM 569 N N . ASN A 1 75 ? 36.277 -18.140 -37.666 1.00 72.31 75 ASN A N 1
ATOM 570 C CA . ASN A 1 75 ? 36.785 -19.484 -37.408 1.00 72.31 75 ASN A CA 1
ATOM 571 C C . ASN A 1 75 ? 36.384 -20.422 -38.550 1.00 72.31 75 ASN A C 1
ATOM 573 O O . ASN A 1 75 ? 35.264 -20.931 -38.581 1.00 72.31 75 ASN A O 1
ATOM 577 N N . SER A 1 76 ? 37.323 -20.693 -39.463 1.00 61.72 76 SER A N 1
ATOM 578 C CA . SER A 1 76 ? 37.173 -21.693 -40.537 1.00 61.72 76 SER A CA 1
ATOM 579 C C . SER A 1 76 ? 35.918 -21.495 -41.409 1.00 61.72 76 SER A C 1
ATOM 581 O O . SER A 1 76 ? 35.214 -22.452 -41.722 1.00 61.72 76 SER A O 1
ATOM 583 N N . GLY A 1 77 ? 35.606 -20.246 -41.776 1.00 67.94 77 GLY A N 1
ATOM 584 C CA . GLY A 1 77 ? 34.466 -19.903 -42.637 1.00 67.94 77 GLY A CA 1
ATOM 585 C C . GLY A 1 77 ? 33.146 -19.665 -41.898 1.00 67.94 77 GLY A C 1
ATOM 586 O O . GLY A 1 77 ? 32.149 -19.334 -42.534 1.00 67.94 77 GLY A O 1
ATOM 587 N N . THR A 1 78 ? 33.125 -19.793 -40.566 1.00 71.06 78 THR A N 1
ATOM 588 C CA . THR A 1 78 ? 31.974 -19.425 -39.730 1.00 71.06 78 THR A CA 1
ATOM 589 C C . THR A 1 78 ? 32.308 -18.187 -38.902 1.00 71.06 78 THR A C 1
ATOM 591 O O . THR A 1 78 ? 33.189 -18.229 -38.040 1.00 71.06 78 THR A O 1
ATOM 594 N N . LEU A 1 79 ? 31.576 -17.094 -39.136 1.00 78.75 79 LEU A N 1
ATOM 595 C CA . LEU A 1 79 ? 31.674 -15.884 -38.321 1.00 78.75 79 LEU A CA 1
ATOM 596 C C . LEU A 1 79 ? 31.099 -16.125 -36.925 1.00 78.75 79 LEU A C 1
ATOM 598 O O . LEU A 1 79 ? 30.019 -16.702 -36.776 1.00 78.75 79 LEU A O 1
ATOM 602 N N . LYS A 1 80 ? 31.815 -15.665 -35.899 1.00 78.75 80 LYS A N 1
ATOM 603 C CA . LYS A 1 80 ? 31.353 -15.657 -34.508 1.00 78.75 80 LYS A CA 1
ATOM 604 C C . LYS A 1 80 ? 31.674 -14.314 -33.861 1.00 78.75 80 LYS A C 1
ATOM 606 O O . LYS A 1 80 ? 32.717 -13.726 -34.133 1.00 78.75 80 LYS A O 1
ATOM 611 N N . ILE A 1 81 ? 30.789 -13.855 -32.978 1.00 77.38 81 ILE A N 1
ATOM 612 C CA . ILE A 1 81 ? 31.099 -12.747 -32.070 1.00 77.38 81 ILE A CA 1
ATOM 613 C C . ILE A 1 81 ? 32.010 -13.306 -30.977 1.00 77.38 81 ILE A C 1
ATOM 615 O O . ILE A 1 81 ? 31.630 -14.246 -30.278 1.00 77.38 81 ILE A O 1
ATOM 619 N N . LYS A 1 82 ? 33.219 -12.759 -30.867 1.00 71.88 82 LYS A N 1
ATOM 620 C CA . LYS A 1 82 ? 34.205 -13.142 -29.853 1.00 71.88 82 LYS A CA 1
ATOM 621 C C . LYS A 1 82 ? 33.959 -12.393 -28.549 1.00 71.88 82 LYS A C 1
ATOM 623 O O . LYS A 1 82 ? 33.995 -13.000 -27.484 1.00 71.88 82 LYS A O 1
ATOM 628 N N . GLN A 1 83 ? 33.691 -11.093 -28.644 1.00 67.69 83 GLN A N 1
ATOM 629 C CA . GLN A 1 83 ? 33.419 -10.234 -27.501 1.00 67.69 83 GLN A CA 1
ATOM 630 C C . GLN A 1 83 ? 32.584 -9.025 -27.931 1.00 67.69 83 GLN A C 1
ATOM 632 O O . GLN A 1 83 ? 32.729 -8.518 -29.041 1.00 67.69 83 GLN A O 1
ATOM 637 N N . ILE A 1 84 ? 31.726 -8.561 -27.030 1.00 67.31 84 ILE A N 1
ATOM 638 C CA . ILE A 1 84 ? 31.128 -7.228 -27.085 1.00 67.31 84 ILE A CA 1
ATOM 639 C C . ILE A 1 84 ? 31.753 -6.467 -25.912 1.00 67.31 84 ILE A C 1
ATOM 641 O O . ILE A 1 84 ? 31.523 -6.826 -24.756 1.00 67.31 84 ILE A O 1
ATOM 645 N N . SER A 1 85 ? 32.648 -5.518 -26.191 1.00 57.72 85 SER A N 1
ATOM 646 C CA . SER A 1 85 ? 33.312 -4.696 -25.172 1.00 57.72 85 SER A CA 1
ATOM 647 C C . SER A 1 85 ? 32.455 -3.471 -24.846 1.00 57.72 85 SER A C 1
ATOM 649 O O . SER A 1 85 ? 31.898 -2.839 -25.738 1.00 57.72 85 SER A O 1
ATOM 651 N N . GLN A 1 86 ? 32.373 -3.158 -23.544 1.00 52.69 86 GLN A N 1
ATOM 652 C CA . GLN A 1 86 ? 31.319 -2.345 -22.920 1.00 52.69 86 GLN A CA 1
ATOM 653 C C . GLN A 1 86 ? 29.947 -3.018 -23.046 1.00 52.69 86 GLN A C 1
ATOM 655 O O . GLN A 1 86 ? 29.176 -2.774 -23.972 1.00 52.69 86 GLN A O 1
ATOM 660 N N . GLU A 1 87 ? 29.650 -3.906 -22.091 1.00 43.38 87 GLU A N 1
ATOM 661 C CA . GLU A 1 87 ? 28.295 -4.427 -21.926 1.00 43.38 87 GLU A CA 1
ATOM 662 C C . GLU A 1 87 ? 27.289 -3.262 -21.802 1.00 43.38 87 GLU A C 1
ATOM 664 O O . GLU A 1 87 ? 27.649 -2.200 -21.284 1.00 43.38 87 GLU A O 1
ATOM 669 N N . PRO A 1 88 ? 26.012 -3.461 -22.179 1.00 46.72 88 PRO A N 1
ATOM 670 C CA . PRO A 1 88 ? 24.942 -2.459 -22.114 1.00 46.72 88 PRO A CA 1
ATOM 671 C C . PRO A 1 88 ? 24.661 -1.881 -20.713 1.00 46.72 88 PRO A C 1
ATOM 673 O O . PRO A 1 88 ? 23.657 -1.211 -20.526 1.00 46.72 88 PRO A O 1
ATOM 676 N N . ALA A 1 89 ? 25.470 -2.153 -19.694 1.00 40.25 89 ALA A N 1
ATOM 677 C CA . ALA A 1 89 ? 25.264 -1.690 -18.326 1.00 40.25 89 ALA A CA 1
ATOM 678 C C . ALA A 1 89 ? 25.501 -0.175 -18.141 1.00 40.25 89 ALA A C 1
ATOM 680 O O . ALA A 1 89 ? 25.054 0.383 -17.147 1.00 40.25 89 ALA A O 1
ATOM 681 N N . ALA A 1 90 ? 26.138 0.509 -19.100 1.00 46.91 90 ALA A N 1
ATOM 682 C CA . ALA A 1 90 ? 26.273 1.972 -19.124 1.00 46.91 90 ALA A CA 1
ATOM 683 C C . ALA A 1 90 ? 25.194 2.649 -20.000 1.00 46.91 90 ALA A C 1
ATOM 685 O O . ALA A 1 90 ? 25.476 3.598 -20.729 1.00 46.91 90 ALA A O 1
ATOM 686 N N . GLN A 1 91 ? 23.964 2.126 -19.990 1.00 55.56 91 GLN A N 1
ATOM 687 C CA . GLN A 1 91 ? 22.842 2.671 -20.760 1.00 55.56 91 GLN A CA 1
ATOM 688 C C . GLN A 1 91 ? 22.501 4.099 -20.297 1.00 55.56 91 GLN A C 1
ATOM 690 O O . GLN A 1 91 ? 21.979 4.300 -19.204 1.00 55.56 91 GLN A O 1
ATOM 695 N N . GLN A 1 92 ? 22.746 5.099 -21.140 1.00 59.91 92 GLN A N 1
ATOM 696 C CA . GLN A 1 92 ? 22.208 6.443 -20.938 1.00 59.91 92 GLN A CA 1
ATOM 697 C C . GLN A 1 92 ? 20.754 6.470 -21.459 1.00 59.91 92 GLN A C 1
ATOM 699 O O . GLN A 1 92 ? 20.420 5.814 -22.441 1.00 59.91 92 GLN A O 1
ATOM 704 N N . ALA A 1 93 ? 19.852 7.186 -20.786 1.00 68.81 93 ALA A N 1
ATOM 705 C CA . ALA A 1 93 ? 18.459 7.381 -21.220 1.00 68.81 93 ALA A CA 1
ATOM 706 C C . ALA A 1 93 ? 17.569 6.116 -21.370 1.00 68.81 93 ALA A C 1
ATOM 708 O O . ALA A 1 93 ? 16.763 6.007 -22.299 1.00 68.81 93 ALA A O 1
ATOM 709 N N . ILE A 1 94 ? 17.631 5.185 -20.404 1.00 80.62 94 ILE A N 1
ATOM 710 C CA . ILE A 1 94 ? 16.721 4.013 -20.306 1.00 80.62 94 ILE A CA 1
ATOM 711 C C . ILE A 1 94 ? 15.243 4.426 -20.223 1.00 80.62 94 ILE A C 1
ATOM 713 O O . ILE A 1 94 ? 14.346 3.655 -20.583 1.00 80.62 94 ILE A O 1
ATOM 717 N N . LEU A 1 95 ? 14.985 5.664 -19.792 1.00 89.94 95 LEU A N 1
ATOM 718 C CA . LEU A 1 95 ? 13.650 6.216 -19.633 1.00 89.94 95 LEU A CA 1
ATOM 719 C C . LEU A 1 95 ? 12.792 6.070 -20.899 1.00 89.94 95 LEU A C 1
ATOM 721 O O . LEU A 1 95 ? 11.606 5.789 -20.777 1.00 89.94 95 LEU A O 1
ATOM 725 N N . PHE A 1 96 ? 13.369 6.144 -22.105 1.00 91.38 96 PHE A N 1
ATOM 726 C CA . PHE A 1 96 ? 12.611 5.943 -23.347 1.00 91.38 96 PHE A CA 1
ATOM 727 C C . PHE A 1 96 ? 11.913 4.572 -23.408 1.00 91.38 96 PHE A C 1
ATOM 729 O O . PHE A 1 96 ? 10.710 4.500 -23.663 1.00 91.38 96 PHE A O 1
ATOM 736 N N . TYR A 1 97 ? 12.625 3.479 -23.117 1.00 90.69 97 TYR A N 1
ATOM 737 C CA . TYR A 1 97 ? 12.024 2.140 -23.118 1.00 90.69 97 TYR A CA 1
ATOM 738 C C . TYR A 1 97 ? 11.037 1.953 -21.963 1.00 90.69 97 TYR A C 1
ATOM 740 O O . TYR A 1 97 ? 10.021 1.271 -22.111 1.00 90.69 97 TYR A O 1
ATOM 748 N N . ALA A 1 98 ? 11.302 2.585 -20.816 1.00 92.81 98 ALA A N 1
ATOM 749 C CA . ALA A 1 98 ? 10.357 2.614 -19.706 1.00 92.81 98 ALA A CA 1
ATOM 750 C C . ALA A 1 98 ? 9.046 3.315 -20.117 1.00 92.81 98 ALA A C 1
ATOM 752 O O . ALA A 1 98 ? 7.961 2.798 -19.847 1.00 92.81 98 ALA A O 1
ATOM 753 N N . MET A 1 99 ? 9.132 4.424 -20.858 1.00 94.56 99 MET A N 1
ATOM 754 C CA . MET A 1 99 ? 7.972 5.128 -21.407 1.00 94.56 99 MET A CA 1
ATOM 755 C C . MET A 1 99 ? 7.222 4.297 -22.450 1.00 94.56 99 MET A C 1
ATOM 757 O O . MET A 1 99 ? 5.990 4.260 -22.423 1.00 94.56 99 MET A O 1
ATOM 761 N N . GLN A 1 100 ? 7.925 3.570 -23.325 1.00 93.06 100 GLN A N 1
ATOM 762 C CA . GLN A 1 100 ? 7.286 2.607 -24.230 1.00 93.06 100 GLN A CA 1
ATOM 763 C C . GLN A 1 100 ? 6.466 1.575 -23.448 1.00 93.06 100 GLN A C 1
ATOM 765 O O . GLN A 1 100 ? 5.289 1.356 -23.746 1.00 93.06 100 GLN A O 1
ATOM 770 N N . LEU A 1 101 ? 7.057 0.989 -22.403 1.00 94.00 101 LEU A N 1
ATOM 771 C CA . LEU A 1 101 ? 6.389 0.002 -21.561 1.00 94.00 101 LEU A CA 1
ATOM 772 C C . LEU A 1 101 ? 5.172 0.590 -20.828 1.00 94.00 101 LEU A C 1
ATOM 774 O O . LEU A 1 101 ? 4.136 -0.071 -20.737 1.00 94.00 101 LEU A O 1
ATOM 778 N N . TYR A 1 102 ? 5.270 1.833 -20.353 1.00 96.50 102 TYR A N 1
ATOM 779 C CA . TYR A 1 102 ? 4.169 2.570 -19.732 1.00 96.50 102 TYR A CA 1
ATOM 780 C C . TYR A 1 102 ? 2.976 2.734 -20.685 1.00 96.50 102 TYR A C 1
ATOM 782 O O . TYR A 1 102 ? 1.863 2.307 -20.361 1.00 96.50 102 TYR A O 1
ATOM 790 N N . PHE A 1 103 ? 3.196 3.286 -21.883 1.00 95.06 103 PHE A N 1
ATOM 791 C CA . PHE A 1 103 ? 2.120 3.504 -22.855 1.00 95.06 103 PHE A CA 1
ATOM 792 C C . PHE A 1 103 ? 1.511 2.182 -23.349 1.00 95.06 103 PHE A C 1
ATOM 794 O O . PHE A 1 103 ? 0.289 2.080 -23.462 1.00 95.06 103 PHE A O 1
ATOM 801 N N . MET A 1 104 ? 2.318 1.131 -23.542 1.00 95.06 104 MET A N 1
ATOM 802 C CA . MET A 1 104 ? 1.821 -0.204 -23.917 1.00 95.06 104 MET A CA 1
ATOM 803 C C . MET A 1 104 ? 0.916 -0.846 -22.857 1.00 95.06 104 MET A C 1
ATOM 805 O O . MET A 1 104 ? 0.055 -1.658 -23.196 1.00 95.06 104 MET A O 1
ATOM 809 N N . ASN A 1 105 ? 1.091 -0.498 -21.580 1.00 94.69 105 ASN A N 1
ATOM 810 C CA . ASN A 1 105 ? 0.311 -1.053 -20.472 1.00 94.69 105 ASN A CA 1
ATOM 811 C C . ASN A 1 105 ? -0.907 -0.197 -20.079 1.00 94.69 105 ASN A C 1
ATOM 813 O O . ASN A 1 105 ? -1.544 -0.480 -19.065 1.00 94.69 105 ASN A O 1
ATOM 817 N N . GLY A 1 106 ? -1.278 0.785 -20.908 1.00 91.00 106 GLY A N 1
ATOM 818 C CA . GLY A 1 106 ? -2.452 1.639 -20.700 1.00 91.00 106 GLY A CA 1
ATOM 819 C C . GLY A 1 106 ? -2.132 3.020 -20.131 1.00 91.00 106 GLY A C 1
ATOM 820 O O . GLY A 1 106 ? -3.004 3.643 -19.527 1.00 91.00 106 GLY A O 1
ATOM 821 N N . GLY A 1 107 ? -0.896 3.488 -20.319 1.00 89.75 107 GLY A N 1
ATOM 822 C CA . GLY A 1 107 ? -0.470 4.829 -19.938 1.00 89.75 107 GLY A CA 1
ATOM 823 C C . GLY A 1 107 ? -1.317 5.939 -20.570 1.00 89.75 107 GLY A C 1
ATOM 824 O O . GLY A 1 107 ? -1.786 5.831 -21.703 1.00 89.75 107 GLY A O 1
ATOM 825 N N . GLY A 1 108 ? -1.511 7.011 -19.808 1.00 89.81 108 GLY A N 1
ATOM 826 C CA . GLY A 1 108 ? -2.164 8.249 -20.229 1.00 89.81 108 GLY A CA 1
ATOM 827 C C . GLY A 1 108 ? -1.223 9.452 -20.104 1.00 89.81 108 GLY A C 1
ATOM 828 O O . GLY A 1 108 ? -0.004 9.265 -20.055 1.00 89.81 108 GLY A O 1
ATOM 829 N N . PRO A 1 109 ? -1.764 10.681 -20.013 1.00 93.88 109 PRO A N 1
ATOM 830 C CA . PRO A 1 109 ? -0.962 11.881 -19.796 1.00 93.88 109 PRO A CA 1
ATOM 831 C C . PRO A 1 109 ? -0.053 11.750 -18.570 1.00 93.88 109 PRO A C 1
ATOM 833 O O . PRO A 1 109 ? -0.489 11.273 -17.521 1.00 93.88 109 PRO A O 1
ATOM 836 N N . CYS A 1 110 ? 1.198 12.175 -18.704 1.00 95.81 110 CYS A N 1
ATOM 837 C CA . CYS A 1 110 ? 2.208 12.075 -17.658 1.00 95.81 110 CYS A CA 1
ATOM 838 C C . CYS A 1 110 ? 3.182 13.253 -17.705 1.00 95.81 110 CYS A C 1
ATOM 840 O O . CYS A 1 110 ? 3.250 13.981 -18.695 1.00 95.81 110 CYS A O 1
ATOM 842 N N . TYR A 1 111 ? 3.952 13.420 -16.637 1.00 96.62 111 TYR A N 1
ATOM 843 C CA . TYR A 1 111 ? 5.053 14.374 -16.575 1.00 96.62 111 TYR A CA 1
ATOM 844 C C . TYR A 1 111 ? 6.383 13.664 -16.715 1.00 96.62 111 TYR A C 1
ATOM 846 O O . TYR A 1 111 ? 6.567 12.577 -16.173 1.00 96.62 111 TYR A O 1
ATOM 854 N N . ILE A 1 112 ? 7.315 14.312 -17.397 1.00 95.81 112 ILE A N 1
ATOM 855 C CA . ILE A 1 112 ? 8.711 13.904 -17.463 1.00 95.81 112 ILE A CA 1
ATOM 856 C C . ILE A 1 112 ? 9.544 14.995 -16.807 1.00 95.81 112 ILE A C 1
ATOM 858 O O . ILE A 1 112 ? 9.399 16.173 -17.137 1.00 95.81 112 ILE A O 1
ATOM 862 N N . VAL A 1 113 ? 10.414 14.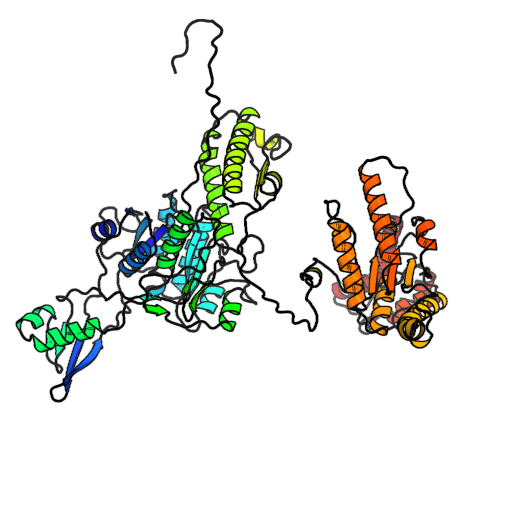597 -15.888 1.00 95.38 113 VAL A N 1
ATOM 863 C CA . VAL A 1 113 ? 11.433 15.458 -15.296 1.00 95.38 113 VAL A CA 1
ATOM 864 C C . VAL A 1 113 ? 12.785 15.004 -15.842 1.00 95.38 113 VAL A C 1
ATOM 866 O O . VAL A 1 113 ? 13.296 13.973 -15.395 1.00 95.38 113 VAL A O 1
ATOM 869 N N . PRO A 1 114 ? 1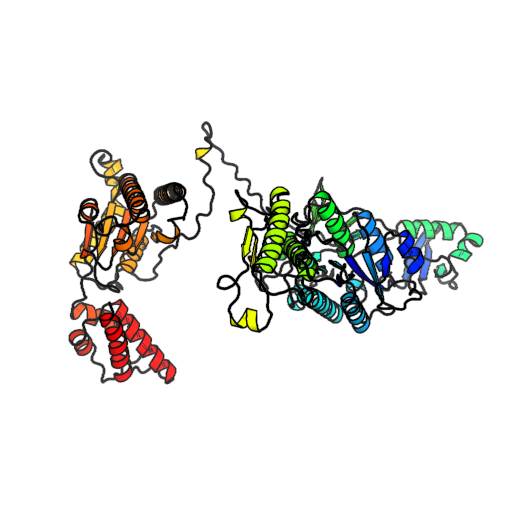3.343 15.725 -16.831 1.00 93.12 114 PRO A N 1
ATOM 870 C CA . PRO A 1 114 ? 14.584 15.336 -17.481 1.00 93.12 114 PRO A CA 1
ATOM 871 C C . PRO A 1 114 ? 15.776 15.549 -16.546 1.00 93.12 114 PRO A C 1
ATOM 873 O O . PRO A 1 114 ? 16.000 16.655 -16.046 1.00 93.12 114 PRO A O 1
ATOM 876 N N . ILE A 1 115 ? 16.560 14.494 -16.351 1.00 89.81 115 ILE A N 1
ATOM 877 C CA . ILE A 1 115 ? 17.826 14.505 -15.620 1.00 89.81 115 ILE A CA 1
ATOM 878 C C . ILE A 1 115 ? 18.980 14.482 -16.626 1.00 89.81 115 ILE A C 1
ATOM 880 O O . ILE A 1 115 ? 19.018 13.644 -17.520 1.00 89.81 115 ILE A O 1
ATOM 884 N N . GLU A 1 116 ? 19.944 15.387 -16.479 1.00 82.44 116 GLU A N 1
ATOM 885 C CA . GLU A 1 116 ? 21.123 15.425 -17.358 1.00 82.44 116 GLU A CA 1
ATOM 886 C C . GLU A 1 116 ? 22.167 14.369 -16.962 1.00 82.44 116 GLU A C 1
ATOM 888 O O . GLU A 1 116 ? 22.610 13.563 -17.776 1.00 82.44 116 GLU A O 1
ATOM 893 N N . THR A 1 117 ? 22.523 14.346 -15.677 1.00 83.94 117 THR A N 1
ATOM 894 C CA . THR A 1 117 ? 23.604 13.508 -15.133 1.00 83.94 117 THR A CA 1
ATOM 895 C C . THR A 1 117 ? 23.057 12.571 -14.055 1.00 83.94 117 THR A C 1
ATOM 897 O O . THR A 1 117 ? 22.334 13.055 -13.178 1.00 83.94 117 THR A O 1
ATOM 900 N N . PRO A 1 118 ? 23.423 11.270 -14.048 1.00 85.25 118 PRO A N 1
ATOM 901 C CA . PRO A 1 118 ? 22.959 10.290 -13.061 1.00 85.25 118 PRO A CA 1
ATOM 902 C C . PRO A 1 118 ? 23.629 10.505 -11.696 1.00 85.25 118 PRO A C 1
ATOM 904 O O . PRO A 1 118 ? 24.444 9.701 -11.253 1.00 85.25 118 PRO A O 1
ATOM 907 N N . ILE A 1 119 ? 23.312 11.603 -11.014 1.00 89.44 119 ILE A N 1
ATOM 908 C CA . ILE A 1 119 ? 23.785 11.877 -9.654 1.00 89.44 119 ILE A CA 1
ATOM 909 C C . ILE A 1 119 ? 22.611 12.147 -8.726 1.00 89.44 119 ILE A C 1
ATOM 911 O O . ILE A 1 119 ? 21.630 12.783 -9.111 1.00 89.44 119 ILE A O 1
ATOM 915 N N . LYS A 1 120 ? 22.745 11.717 -7.469 1.00 91.44 120 LYS A N 1
ATOM 916 C CA . LYS A 1 120 ? 21.707 11.852 -6.439 1.00 91.44 120 LYS A CA 1
ATOM 917 C C . LYS A 1 120 ? 21.105 13.254 -6.349 1.00 91.44 120 LYS A C 1
ATOM 919 O O . LYS A 1 120 ? 19.888 13.392 -6.297 1.00 91.44 120 LYS A O 1
ATOM 924 N N . ALA A 1 121 ? 21.951 14.284 -6.373 1.00 92.12 121 ALA A N 1
ATOM 925 C CA . ALA A 1 121 ? 21.515 15.672 -6.250 1.00 92.12 121 ALA A CA 1
ATOM 926 C C . ALA A 1 121 ? 20.502 16.076 -7.335 1.00 92.12 121 ALA A C 1
ATOM 928 O O . ALA A 1 121 ? 19.538 16.772 -7.037 1.00 92.12 121 ALA A O 1
ATOM 929 N N . HIS A 1 122 ? 20.679 15.610 -8.575 1.00 91.62 122 HIS A N 1
ATOM 930 C CA . HIS A 1 122 ? 19.766 15.951 -9.665 1.00 91.62 122 HIS A CA 1
ATOM 931 C C . HIS A 1 122 ? 18.408 15.266 -9.510 1.00 91.62 122 HIS A C 1
ATOM 933 O O . HIS A 1 122 ? 17.386 15.910 -9.709 1.00 91.62 122 HIS A O 1
ATOM 939 N N . TYR A 1 123 ? 18.382 14.001 -9.084 1.00 93.50 123 TYR A N 1
ATOM 940 C CA . TYR A 1 123 ? 17.118 13.311 -8.812 1.00 93.50 123 TYR A CA 1
ATOM 941 C C . TYR A 1 123 ? 16.327 13.982 -7.689 1.00 93.50 123 TYR A C 1
ATOM 943 O O . TYR A 1 123 ? 15.122 14.159 -7.834 1.00 93.50 123 TYR A O 1
ATOM 951 N N . ILE A 1 124 ? 16.990 14.393 -6.602 1.00 94.06 124 ILE A N 1
ATOM 952 C CA . ILE A 1 124 ? 16.330 15.105 -5.496 1.00 94.06 124 ILE A CA 1
ATOM 953 C C . ILE A 1 124 ? 15.747 16.433 -5.993 1.00 94.06 124 ILE A C 1
ATOM 955 O O . ILE A 1 124 ? 14.560 16.675 -5.807 1.00 94.06 124 ILE A O 1
ATOM 959 N N . LEU A 1 125 ? 16.532 17.239 -6.719 1.00 93.94 125 LEU A N 1
ATOM 960 C CA . LEU A 1 125 ? 16.042 18.492 -7.308 1.00 93.94 125 LEU A CA 1
ATOM 961 C C . LEU A 1 125 ? 14.862 18.268 -8.265 1.00 93.94 125 LEU A C 1
ATOM 963 O O . LEU A 1 125 ? 13.921 19.059 -8.277 1.00 93.94 125 LEU A O 1
ATOM 967 N N . GLY A 1 126 ? 14.892 17.193 -9.053 1.00 93.25 126 GLY A N 1
ATOM 968 C CA . GLY A 1 126 ? 13.791 16.819 -9.933 1.00 93.25 126 GLY A CA 1
ATOM 969 C C . GLY A 1 126 ? 12.521 16.409 -9.177 1.00 93.25 126 GLY A C 1
ATOM 970 O O . GLY A 1 126 ? 11.421 16.768 -9.595 1.00 93.25 126 GLY A O 1
ATOM 971 N N . ILE A 1 127 ? 12.655 15.698 -8.052 1.00 94.62 127 ILE A N 1
ATOM 972 C CA . ILE A 1 127 ? 11.531 15.352 -7.168 1.00 94.62 127 ILE A CA 1
ATOM 973 C C . ILE A 1 127 ? 10.948 16.620 -6.534 1.00 94.62 127 ILE A C 1
ATOM 975 O O . ILE A 1 127 ? 9.735 16.825 -6.594 1.00 94.62 127 ILE A O 1
ATOM 979 N N . ASP A 1 128 ? 11.799 17.499 -6.006 1.00 93.81 128 ASP A N 1
ATOM 980 C CA . ASP A 1 128 ? 11.382 18.753 -5.373 1.00 93.81 128 ASP A CA 1
ATOM 981 C C . ASP A 1 128 ? 10.658 19.673 -6.368 1.00 93.81 128 ASP A C 1
ATOM 983 O O . ASP A 1 128 ? 9.626 20.265 -6.041 1.00 93.81 128 ASP A O 1
ATOM 987 N N . ALA A 1 129 ? 11.125 19.738 -7.620 1.00 93.94 129 ALA A N 1
ATOM 988 C CA . ALA A 1 129 ? 10.487 20.521 -8.679 1.00 93.94 129 ALA A CA 1
ATOM 989 C C . ALA A 1 129 ? 9.041 20.080 -8.961 1.00 93.94 129 ALA A C 1
ATOM 991 O O . ALA A 1 129 ? 8.202 20.893 -9.362 1.00 93.94 129 ALA A O 1
ATOM 992 N N . LEU A 1 130 ? 8.704 18.812 -8.702 1.00 94.19 130 LEU A N 1
ATOM 993 C CA . LEU A 1 130 ? 7.338 18.330 -8.860 1.00 94.19 130 LEU A CA 1
ATOM 994 C C . LEU A 1 130 ? 6.380 18.926 -7.828 1.00 94.19 130 LEU A C 1
ATOM 996 O O . LEU A 1 130 ? 5.176 18.841 -8.065 1.00 94.19 130 LEU A O 1
ATOM 1000 N N . ALA A 1 131 ? 6.849 19.513 -6.720 1.00 92.31 131 ALA A N 1
ATOM 1001 C CA . ALA A 1 131 ? 5.990 20.170 -5.728 1.00 92.31 131 ALA A CA 1
ATOM 1002 C C . ALA A 1 131 ? 5.137 21.291 -6.345 1.00 92.31 131 ALA A C 1
ATOM 1004 O O . ALA A 1 131 ? 4.001 21.484 -5.927 1.00 92.31 131 ALA A O 1
ATOM 1005 N N . ALA A 1 132 ? 5.645 21.968 -7.381 1.00 90.94 132 ALA A N 1
ATOM 1006 C CA . ALA A 1 132 ? 4.932 23.031 -8.091 1.00 90.94 132 ALA A CA 1
ATOM 1007 C C . ALA A 1 132 ? 3.799 22.524 -9.009 1.00 90.94 132 ALA A C 1
ATOM 1009 O O . ALA A 1 132 ? 3.018 23.323 -9.523 1.00 90.94 132 ALA A O 1
ATOM 1010 N N . VAL A 1 133 ? 3.712 21.209 -9.244 1.00 91.75 133 VAL A N 1
ATOM 1011 C CA . VAL A 1 133 ? 2.728 20.597 -10.145 1.00 91.75 133 VAL A CA 1
ATOM 1012 C C . VAL A 1 133 ? 1.658 19.859 -9.341 1.00 91.75 133 VAL A C 1
ATOM 1014 O O . VAL A 1 133 ? 1.857 18.719 -8.919 1.00 91.75 133 VAL A O 1
ATOM 1017 N N . ASP A 1 134 ? 0.498 20.495 -9.171 1.00 86.12 134 ASP A N 1
ATOM 1018 C CA . ASP A 1 134 ? -0.623 19.983 -8.363 1.00 86.12 134 ASP A CA 1
ATOM 1019 C C . ASP A 1 134 ? -1.238 18.675 -8.895 1.00 86.12 134 ASP A C 1
ATOM 1021 O O . ASP A 1 134 ? -1.774 17.885 -8.119 1.00 86.12 134 ASP A O 1
ATOM 1025 N N . GLU A 1 135 ? -1.216 18.444 -10.214 1.00 89.25 135 GLU A N 1
ATOM 1026 C CA . GLU A 1 135 ? -1.929 17.311 -10.828 1.00 89.25 135 GLU A CA 1
ATOM 1027 C C . GLU A 1 135 ? -1.184 15.971 -10.752 1.00 89.25 135 GLU A C 1
ATOM 1029 O O . GLU A 1 135 ? -1.770 14.928 -11.043 1.00 89.25 135 GLU A O 1
ATOM 1034 N N . VAL A 1 136 ? 0.089 15.977 -10.347 1.00 93.69 136 VAL A N 1
ATOM 1035 C CA . VAL A 1 136 ? 0.895 14.760 -10.204 1.00 93.69 136 VAL A CA 1
ATOM 1036 C C . VAL A 1 136 ? 0.409 13.955 -9.003 1.00 93.69 136 VAL A C 1
ATOM 1038 O O . VAL A 1 136 ? 0.333 14.467 -7.890 1.00 93.69 136 VAL A O 1
ATOM 1041 N N . SER A 1 137 ? 0.137 12.671 -9.228 1.00 94.25 137 SER A N 1
ATOM 1042 C CA . SER A 1 137 ? -0.385 11.742 -8.210 1.00 94.25 137 SER A CA 1
ATOM 1043 C C . SER A 1 137 ? 0.473 10.491 -8.040 1.00 94.25 137 SER A C 1
ATOM 1045 O O . SER A 1 137 ? 0.450 9.882 -6.972 1.00 94.25 137 SER A O 1
ATOM 1047 N N . LEU A 1 138 ? 1.259 10.112 -9.053 1.00 96.19 138 LEU A N 1
ATOM 1048 C CA . LEU A 1 138 ? 2.207 9.002 -8.966 1.00 96.19 138 LEU A CA 1
ATOM 1049 C C . LEU A 1 138 ? 3.629 9.505 -9.224 1.00 96.19 138 LEU A C 1
ATOM 1051 O O . LEU A 1 138 ? 3.840 10.317 -10.123 1.00 96.19 138 LEU A O 1
ATOM 1055 N N . LEU A 1 139 ? 4.600 9.002 -8.469 1.00 96.50 139 LEU A N 1
ATOM 1056 C CA . LEU A 1 139 ? 6.023 9.278 -8.668 1.00 96.50 139 LEU A CA 1
ATOM 1057 C C . LEU A 1 139 ? 6.743 7.987 -9.065 1.00 96.50 139 LEU A C 1
ATOM 1059 O O . LEU A 1 139 ? 6.579 6.965 -8.396 1.00 96.50 139 LEU A O 1
ATOM 1063 N N . VAL A 1 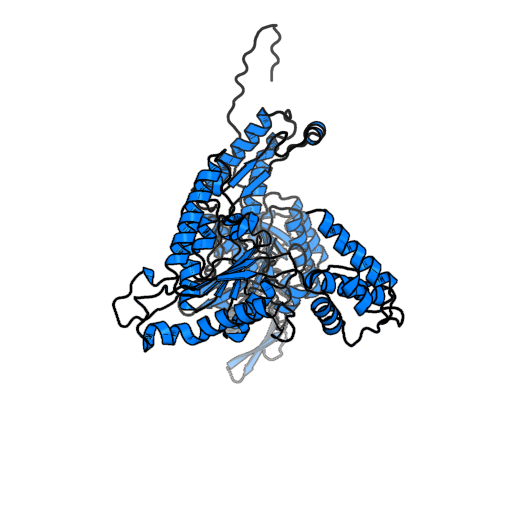140 ? 7.517 8.034 -10.149 1.00 96.50 140 VAL A N 1
ATOM 1064 C CA . VAL A 1 140 ? 8.172 6.862 -10.745 1.00 96.50 140 VAL A CA 1
ATOM 1065 C C . VAL A 1 140 ? 9.630 7.188 -11.066 1.00 96.50 140 VAL A C 1
ATOM 1067 O O . VAL A 1 140 ? 9.919 8.220 -11.671 1.00 96.50 140 VAL A O 1
ATOM 1070 N N . LEU A 1 141 ? 10.539 6.293 -10.670 1.00 94.31 141 LEU A N 1
ATOM 1071 C CA . LEU A 1 141 ? 11.995 6.460 -10.774 1.00 94.31 141 LEU A CA 1
ATOM 1072 C C . LEU A 1 141 ? 12.629 5.247 -11.482 1.00 94.31 141 LEU A C 1
ATOM 1074 O O . LEU A 1 141 ? 13.336 4.467 -10.837 1.00 94.31 141 LEU A O 1
ATOM 1078 N N . PRO A 1 142 ? 12.333 5.020 -12.775 1.00 90.75 142 PRO A N 1
ATOM 1079 C CA . PRO A 1 142 ? 12.664 3.754 -13.418 1.00 90.75 142 PRO A CA 1
ATOM 1080 C C . PRO A 1 142 ? 14.179 3.578 -13.592 1.00 90.75 142 PRO A C 1
ATOM 1082 O O . PRO A 1 142 ? 14.723 2.509 -13.361 1.00 90.75 142 PRO A O 1
ATOM 1085 N N . ASP A 1 143 ? 14.907 4.615 -13.968 1.00 86.94 143 ASP A N 1
ATOM 1086 C CA . ASP A 1 143 ? 16.332 4.532 -14.288 1.00 86.94 143 ASP A CA 1
ATOM 1087 C C . ASP A 1 143 ? 17.256 4.649 -13.067 1.00 86.94 143 ASP A C 1
ATOM 1089 O O . ASP A 1 143 ? 18.356 4.092 -13.073 1.00 86.94 143 ASP A O 1
ATOM 1093 N N . ALA A 1 144 ? 16.803 5.295 -11.991 1.00 86.38 144 ALA A N 1
ATOM 1094 C CA . ALA A 1 144 ? 17.573 5.474 -10.761 1.00 86.38 144 ALA A CA 1
ATOM 1095 C C . ALA A 1 144 ? 18.106 4.147 -10.185 1.00 86.38 144 ALA A C 1
ATOM 1097 O O . ALA A 1 144 ? 19.217 4.111 -9.657 1.00 86.38 144 ALA A O 1
ATOM 1098 N N . CYS A 1 145 ? 17.354 3.048 -10.321 1.00 84.44 145 CYS A N 1
ATOM 1099 C CA . CYS A 1 145 ? 17.769 1.729 -9.832 1.00 84.44 145 CYS A CA 1
ATOM 1100 C C . CYS A 1 145 ? 18.878 1.073 -10.677 1.00 84.44 145 CYS A C 1
ATOM 1102 O O . CYS A 1 145 ? 19.542 0.153 -10.209 1.00 84.44 145 CYS A O 1
ATOM 1104 N N . LEU A 1 146 ? 19.087 1.527 -11.915 1.00 82.31 146 LEU A N 1
ATOM 1105 C CA . LEU A 1 146 ? 20.091 0.973 -12.827 1.00 82.31 146 LEU A CA 1
ATOM 1106 C C . LEU A 1 146 ? 21.366 1.818 -12.874 1.00 82.31 146 LEU A C 1
ATOM 1108 O O . LEU A 1 146 ? 22.441 1.281 -13.124 1.00 82.31 146 LEU A O 1
ATOM 1112 N N . LEU A 1 147 ? 21.248 3.129 -12.654 1.00 78.69 147 LEU A N 1
ATOM 1113 C CA . LEU A 1 147 ? 22.324 4.087 -12.930 1.00 78.69 147 LEU A CA 1
ATOM 1114 C C . LEU A 1 147 ? 23.075 4.565 -11.688 1.00 78.69 147 LEU A C 1
ATOM 1116 O O . LEU A 1 147 ? 24.176 5.100 -11.806 1.00 78.69 147 LEU A O 1
ATOM 1120 N N . LEU A 1 148 ? 22.494 4.393 -10.503 1.00 81.94 148 LEU A N 1
ATOM 1121 C CA . LEU A 1 148 ? 23.078 4.854 -9.249 1.00 81.94 148 LEU A CA 1
ATOM 1122 C C . LEU A 1 148 ? 23.651 3.696 -8.440 1.00 81.94 148 LEU A C 1
ATOM 1124 O O . LEU A 1 148 ? 23.249 2.540 -8.575 1.00 81.94 148 LEU A O 1
ATOM 1128 N N . ASN A 1 149 ? 24.577 4.020 -7.538 1.00 87.38 149 ASN A N 1
ATOM 1129 C CA . ASN A 1 149 ? 24.994 3.055 -6.532 1.00 87.38 149 ASN A CA 1
ATOM 1130 C C . ASN A 1 149 ? 23.832 2.752 -5.561 1.00 87.38 149 ASN A C 1
ATOM 1132 O O . ASN A 1 149 ? 22.913 3.551 -5.372 1.00 87.38 149 ASN A O 1
ATOM 1136 N N . THR A 1 150 ? 23.899 1.591 -4.910 1.00 87.44 150 THR A N 1
ATOM 1137 C CA . THR A 1 150 ? 22.844 1.088 -4.019 1.00 87.44 150 THR A CA 1
ATOM 1138 C C . THR A 1 150 ? 22.474 2.054 -2.889 1.00 87.44 150 THR A C 1
ATOM 1140 O O . THR A 1 150 ? 21.308 2.115 -2.506 1.00 87.44 150 THR A O 1
ATOM 1143 N N . ALA A 1 151 ? 23.439 2.788 -2.327 1.00 90.06 151 ALA A N 1
ATOM 1144 C CA . ALA A 1 151 ? 23.183 3.694 -1.206 1.00 90.06 151 ALA A CA 1
ATOM 1145 C C . ALA A 1 151 ? 22.415 4.941 -1.665 1.00 90.06 151 ALA A C 1
ATOM 1147 O O . ALA A 1 151 ? 21.351 5.241 -1.123 1.00 90.06 151 ALA A O 1
ATOM 1148 N N . ASP A 1 152 ? 22.899 5.596 -2.721 1.00 92.88 152 ASP A N 1
ATOM 1149 C CA . ASP A 1 152 ? 22.260 6.779 -3.295 1.00 92.88 152 ASP A CA 1
ATOM 1150 C C . ASP A 1 152 ? 20.848 6.467 -3.807 1.00 92.88 152 ASP A C 1
ATOM 1152 O O . ASP A 1 152 ? 19.935 7.267 -3.607 1.00 92.88 152 ASP A O 1
ATOM 1156 N N . TYR A 1 153 ? 20.631 5.286 -4.401 1.00 94.00 153 TYR A N 1
ATOM 1157 C CA . TYR A 1 153 ? 19.298 4.866 -4.837 1.00 94.00 153 TYR A CA 1
ATOM 1158 C C . TYR A 1 153 ? 18.293 4.794 -3.676 1.00 94.00 153 TYR A C 1
ATOM 1160 O O . TYR A 1 153 ? 17.178 5.312 -3.780 1.00 94.00 153 TYR A O 1
ATOM 1168 N N . HIS A 1 154 ? 18.673 4.183 -2.551 1.00 94.88 154 HIS A N 1
ATOM 1169 C CA . HIS A 1 154 ? 17.784 4.079 -1.392 1.00 94.88 154 HIS A CA 1
ATOM 1170 C C . HIS A 1 154 ? 17.522 5.438 -0.729 1.00 94.88 154 HIS A C 1
ATOM 1172 O O . HIS A 1 154 ? 16.413 5.675 -0.246 1.00 94.88 154 HIS A O 1
ATOM 1178 N N . GLU A 1 155 ? 18.495 6.352 -0.733 1.00 94.62 155 GLU A N 1
ATOM 1179 C CA . GLU A 1 155 ? 18.284 7.727 -0.266 1.00 94.62 155 GLU A CA 1
ATOM 1180 C C . GLU A 1 155 ? 17.266 8.475 -1.133 1.00 94.62 155 GLU A C 1
ATOM 1182 O O . GLU A 1 155 ? 16.364 9.119 -0.598 1.00 94.62 155 GLU A O 1
ATOM 1187 N N . ILE A 1 156 ? 17.333 8.326 -2.459 1.00 94.94 156 ILE A N 1
ATOM 1188 C CA . ILE A 1 156 ? 16.335 8.908 -3.369 1.00 94.94 156 ILE A CA 1
ATOM 1189 C C . ILE A 1 156 ? 14.963 8.272 -3.147 1.00 94.94 156 ILE A C 1
ATOM 1191 O O . ILE A 1 156 ? 13.966 8.986 -3.133 1.00 94.94 156 ILE A O 1
ATOM 1195 N N . CYS A 1 157 ? 14.886 6.959 -2.909 1.00 96.31 157 CYS A N 1
ATOM 1196 C CA . CYS A 1 157 ? 13.625 6.303 -2.550 1.00 96.31 157 CYS A CA 1
ATOM 1197 C C . CYS A 1 157 ? 13.015 6.910 -1.277 1.00 96.31 157 CYS A C 1
ATOM 1199 O O . CYS A 1 157 ? 11.816 7.178 -1.235 1.00 96.31 157 CYS A O 1
ATOM 1201 N N . ASN A 1 158 ? 13.829 7.168 -0.248 1.00 96.19 158 ASN A N 1
ATOM 1202 C CA . ASN A 1 158 ? 13.365 7.836 0.968 1.00 96.19 158 ASN A CA 1
ATOM 1203 C C . ASN A 1 158 ? 12.926 9.284 0.698 1.00 96.19 158 ASN A C 1
ATOM 1205 O O . ASN A 1 158 ? 11.903 9.698 1.236 1.00 96.19 158 ASN A O 1
ATOM 1209 N N . SER A 1 159 ? 13.641 10.031 -0.149 1.00 95.38 159 SER A N 1
ATOM 1210 C CA . SER A 1 159 ? 13.256 11.389 -0.565 1.00 95.38 159 SER A CA 1
ATOM 1211 C C . SER A 1 159 ? 11.930 11.395 -1.341 1.00 95.38 159 SER A C 1
ATOM 1213 O O . SER A 1 159 ? 11.037 12.179 -1.031 1.00 95.38 159 SER A O 1
ATOM 1215 N N . ALA A 1 160 ? 11.733 10.449 -2.260 1.00 95.94 160 ALA A N 1
ATOM 1216 C CA . ALA A 1 160 ? 10.484 10.251 -2.991 1.00 95.94 160 ALA A CA 1
ATOM 1217 C C . ALA A 1 160 ? 9.296 9.950 -2.058 1.00 95.94 160 ALA A C 1
ATOM 1219 O O . ALA A 1 160 ? 8.216 10.521 -2.217 1.00 95.94 160 ALA A O 1
ATOM 1220 N N . LEU A 1 161 ? 9.490 9.086 -1.057 1.00 96.31 161 LEU A N 1
ATOM 1221 C CA . LEU A 1 161 ? 8.474 8.789 -0.039 1.00 96.31 161 LEU A CA 1
ATOM 1222 C C . LEU A 1 161 ? 8.236 9.979 0.898 1.00 96.31 161 LEU A C 1
ATOM 1224 O O . LEU A 1 161 ? 7.102 10.237 1.302 1.00 96.31 161 LEU A O 1
ATOM 1228 N N . GLN A 1 162 ? 9.281 10.735 1.233 1.00 95.44 162 GLN A N 1
ATOM 1229 C CA . GLN A 1 162 ? 9.159 11.964 2.009 1.00 95.44 162 GLN A CA 1
ATOM 1230 C C . GLN A 1 162 ? 8.311 12.998 1.266 1.00 95.44 162 GLN A C 1
ATOM 1232 O O . GLN A 1 162 ? 7.371 13.533 1.845 1.00 95.44 162 GLN A O 1
ATOM 1237 N N . HIS A 1 163 ? 8.576 13.201 -0.023 1.00 94.38 163 HIS A N 1
ATOM 1238 C CA . HIS A 1 163 ? 7.785 14.064 -0.898 1.00 94.38 163 HIS A CA 1
ATOM 1239 C C . HIS A 1 163 ? 6.311 13.650 -0.934 1.00 94.38 163 HIS A C 1
ATOM 1241 O O . HIS A 1 163 ? 5.425 14.492 -0.789 1.00 94.38 163 HIS A O 1
ATOM 1247 N N . CYS A 1 164 ? 6.040 12.345 -1.056 1.00 93.81 164 CYS A N 1
ATOM 1248 C CA . CYS A 1 164 ? 4.671 11.827 -1.060 1.00 93.81 164 CYS A CA 1
ATOM 1249 C C . CYS A 1 164 ? 3.967 11.929 0.300 1.00 93.81 164 CYS A C 1
ATOM 1251 O O . CYS A 1 164 ? 2.753 12.088 0.346 1.00 93.81 164 CYS A O 1
ATOM 1253 N N . GLY A 1 165 ? 4.703 11.859 1.410 1.00 89.56 165 GLY A N 1
ATOM 1254 C CA . GLY A 1 165 ? 4.126 12.050 2.742 1.00 89.56 165 GLY A CA 1
ATOM 1255 C C . GLY A 1 165 ? 3.866 13.518 3.088 1.00 89.56 165 GLY A C 1
ATOM 1256 O O . GLY A 1 165 ? 2.905 13.809 3.795 1.00 89.56 165 GLY A O 1
ATOM 1257 N N . SER A 1 166 ? 4.689 14.443 2.580 1.00 90.19 166 SER A N 1
ATOM 1258 C CA . SER A 1 166 ? 4.492 15.890 2.755 1.00 90.19 166 SER A CA 1
ATOM 1259 C C . SER A 1 166 ? 3.337 16.421 1.906 1.00 90.19 166 SER A C 1
ATOM 1261 O O . SER A 1 166 ? 2.609 17.308 2.344 1.00 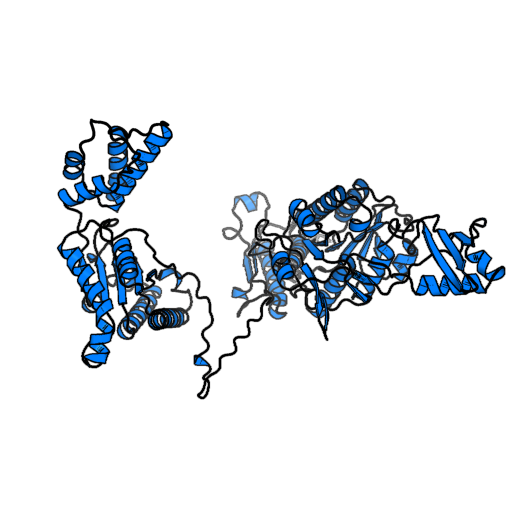90.19 166 SER A O 1
ATOM 1263 N N . ILE A 1 167 ? 3.162 15.882 0.695 1.00 86.62 167 ILE A N 1
ATOM 1264 C CA . ILE A 1 167 ? 2.071 16.241 -0.212 1.00 86.62 167 ILE A CA 1
ATOM 1265 C C . ILE A 1 167 ? 1.124 15.044 -0.327 1.00 86.62 167 ILE A C 1
ATOM 1267 O O . ILE A 1 167 ? 1.350 14.125 -1.114 1.00 86.62 167 ILE A O 1
ATOM 1271 N N . THR A 1 168 ? 0.036 15.078 0.442 1.00 76.12 168 THR A N 1
ATOM 1272 C CA . THR A 1 168 ? -0.841 13.923 0.706 1.00 76.12 168 THR A CA 1
ATOM 1273 C C . THR A 1 168 ? -1.543 13.334 -0.522 1.00 76.12 168 THR A C 1
ATOM 1275 O O . THR A 1 168 ? -2.078 12.229 -0.450 1.00 76.12 168 THR A O 1
ATOM 1278 N N . ASN A 1 169 ? -1.512 14.010 -1.676 1.00 85.19 169 ASN A N 1
ATOM 1279 C CA . ASN A 1 169 ? -2.122 13.538 -2.919 1.00 85.19 169 ASN A CA 1
ATOM 1280 C C . ASN A 1 169 ? -1.208 12.650 -3.791 1.00 85.19 169 ASN A C 1
ATOM 1282 O O . ASN A 1 169 ? -1.614 12.281 -4.895 1.00 85.19 169 ASN A O 1
ATOM 1286 N N . ARG A 1 170 ? -0.003 12.285 -3.326 1.00 92.12 170 ARG A N 1
ATOM 1287 C CA . ARG A 1 170 ? 0.995 11.546 -4.124 1.00 92.12 170 ARG A CA 1
ATOM 1288 C C . ARG A 1 170 ? 1.276 10.143 -3.603 1.00 92.12 170 ARG A C 1
ATOM 1290 O O . ARG A 1 170 ? 1.062 9.838 -2.433 1.00 92.12 170 ARG A O 1
ATOM 1297 N N . PHE A 1 171 ? 1.758 9.280 -4.492 1.00 96.75 171 PHE A N 1
ATOM 1298 C CA . PHE A 1 171 ? 2.127 7.904 -4.178 1.00 96.75 171 PHE A CA 1
ATOM 1299 C C . PHE A 1 171 ? 3.338 7.450 -5.006 1.00 96.75 171 PHE A C 1
ATOM 1301 O O . PHE A 1 171 ? 3.347 7.601 -6.229 1.00 96.75 171 PHE A O 1
ATOM 1308 N N . ALA A 1 172 ? 4.352 6.868 -4.369 1.00 97.25 172 ALA A N 1
ATOM 1309 C CA . ALA A 1 172 ? 5.569 6.426 -5.051 1.00 97.25 172 ALA A CA 1
ATOM 1310 C C . ALA A 1 172 ? 5.485 4.960 -5.514 1.00 97.25 172 ALA A C 1
ATOM 1312 O O . ALA A 1 172 ? 5.113 4.069 -4.746 1.00 97.25 172 ALA A O 1
ATOM 1313 N N . ILE A 1 173 ? 5.888 4.692 -6.758 1.00 97.44 173 ILE A N 1
ATOM 1314 C CA . ILE A 1 173 ? 6.092 3.340 -7.293 1.00 97.44 173 ILE A CA 1
ATOM 1315 C C . ILE A 1 173 ? 7.598 3.128 -7.438 1.00 97.44 173 ILE A C 1
ATOM 1317 O O . ILE A 1 173 ? 8.253 3.797 -8.237 1.00 97.44 173 ILE A O 1
ATOM 1321 N N . LEU A 1 174 ? 8.135 2.207 -6.643 1.00 97.12 174 LEU A N 1
ATOM 1322 C CA . LEU A 1 174 ? 9.567 1.967 -6.501 1.00 97.12 174 LEU A CA 1
ATOM 1323 C C . LEU A 1 174 ? 9.946 0.567 -6.987 1.00 97.12 174 LEU A C 1
ATOM 1325 O O . LEU A 1 174 ? 9.118 -0.349 -7.030 1.00 97.12 174 LEU A O 1
ATOM 1329 N N . ASP A 1 175 ? 11.224 0.391 -7.295 1.00 96.38 175 ASP A N 1
ATOM 1330 C CA . ASP A 1 175 ? 11.778 -0.858 -7.798 1.00 96.38 175 ASP A CA 1
ATOM 1331 C C . ASP A 1 175 ? 12.765 -1.445 -6.792 1.00 96.38 175 ASP A C 1
ATOM 1333 O O . ASP A 1 175 ? 13.497 -0.738 -6.101 1.00 96.38 175 ASP A O 1
ATOM 1337 N N . VAL A 1 176 ? 12.789 -2.769 -6.687 1.00 94.88 176 VAL A N 1
ATOM 1338 C CA . VAL A 1 176 ? 13.806 -3.455 -5.892 1.00 94.88 176 VAL A CA 1
ATOM 1339 C C . VAL A 1 176 ? 14.929 -3.892 -6.814 1.00 94.88 176 VAL A C 1
ATOM 1341 O O . VAL A 1 176 ? 14.685 -4.633 -7.764 1.00 94.88 176 VAL A O 1
ATOM 1344 N N . LEU A 1 177 ? 16.155 -3.488 -6.474 1.00 91.12 177 LEU A N 1
ATOM 1345 C CA . LEU A 1 177 ? 17.372 -3.883 -7.180 1.00 91.12 177 LEU A CA 1
ATOM 1346 C C . LEU A 1 177 ? 17.442 -5.404 -7.354 1.00 91.12 177 LEU A C 1
ATOM 1348 O O . LEU A 1 177 ? 17.344 -6.155 -6.378 1.00 91.12 177 LEU A O 1
ATOM 1352 N N . ASP A 1 178 ? 17.686 -5.850 -8.583 1.00 85.38 178 ASP A N 1
ATOM 1353 C CA . ASP A 1 178 ? 17.770 -7.266 -8.946 1.00 85.38 178 ASP A CA 1
ATOM 1354 C C . ASP A 1 178 ? 19.129 -7.883 -8.571 1.00 85.38 178 ASP A C 1
ATOM 1356 O O . ASP A 1 178 ? 19.925 -8.309 -9.404 1.00 85.38 178 ASP A O 1
ATOM 1360 N N . THR A 1 179 ? 19.428 -7.874 -7.273 1.00 86.62 179 THR A N 1
ATOM 1361 C CA . THR A 1 179 ? 20.629 -8.476 -6.684 1.00 86.62 179 THR A CA 1
ATOM 1362 C C . THR A 1 179 ? 20.231 -9.518 -5.644 1.00 86.62 179 THR A C 1
ATOM 1364 O O . THR A 1 179 ? 19.146 -9.450 -5.064 1.00 86.62 179 THR A O 1
ATOM 1367 N N . ALA A 1 180 ? 21.125 -10.465 -5.339 1.00 83.19 180 ALA A N 1
ATOM 1368 C CA . ALA A 1 180 ? 20.846 -11.545 -4.383 1.00 83.19 180 ALA A CA 1
ATOM 1369 C C . ALA A 1 180 ? 20.368 -11.047 -3.001 1.00 83.19 180 ALA A C 1
ATOM 1371 O O . ALA A 1 180 ? 19.581 -11.720 -2.342 1.00 83.19 180 ALA A O 1
ATOM 1372 N N . ASN A 1 181 ? 20.808 -9.855 -2.577 1.00 87.31 181 ASN A N 1
ATOM 1373 C CA . ASN A 1 181 ? 20.422 -9.229 -1.308 1.00 87.31 181 ASN A CA 1
ATOM 1374 C C . ASN A 1 181 ? 19.519 -7.994 -1.478 1.00 87.31 181 ASN A C 1
ATOM 1376 O O . ASN A 1 181 ? 19.245 -7.319 -0.484 1.00 87.31 181 ASN A O 1
ATOM 1380 N N . GLY A 1 182 ? 19.047 -7.695 -2.693 1.00 88.56 182 GLY A N 1
ATOM 1381 C CA . GLY A 1 182 ? 18.344 -6.448 -3.010 1.00 88.56 182 GLY A CA 1
ATOM 1382 C C . GLY A 1 182 ? 17.099 -6.233 -2.155 1.00 88.56 182 GLY A C 1
ATOM 1383 O O . GLY A 1 182 ? 16.940 -5.179 -1.552 1.00 88.56 182 GLY A O 1
ATOM 1384 N N . VAL A 1 183 ? 16.282 -7.276 -1.981 1.00 91.62 183 VAL A N 1
ATOM 1385 C CA . VAL A 1 183 ? 15.085 -7.265 -1.115 1.00 91.62 183 VAL A CA 1
ATOM 1386 C C . VAL A 1 183 ? 15.432 -6.889 0.329 1.00 91.62 183 VAL A C 1
ATOM 1388 O O . VAL A 1 183 ? 14.800 -6.017 0.924 1.00 91.62 183 VAL A O 1
ATOM 1391 N N . ARG A 1 184 ? 16.456 -7.531 0.904 1.00 90.62 184 ARG A N 1
ATOM 1392 C CA . ARG A 1 184 ? 16.875 -7.297 2.293 1.00 90.62 184 ARG A CA 1
ATOM 1393 C C . ARG A 1 184 ? 17.475 -5.902 2.466 1.00 90.62 184 ARG A C 1
ATOM 1395 O O . ARG A 1 184 ? 17.172 -5.225 3.445 1.00 90.62 184 ARG A O 1
ATOM 1402 N N . GLN A 1 185 ? 18.314 -5.467 1.529 1.00 91.75 185 GLN A N 1
ATOM 1403 C CA . GLN A 1 185 ? 18.925 -4.138 1.556 1.00 91.75 185 GLN A CA 1
ATOM 1404 C C . GLN A 1 185 ? 17.870 -3.039 1.426 1.00 91.75 185 GLN A C 1
ATOM 1406 O O . GLN A 1 185 ? 17.871 -2.116 2.237 1.00 91.75 185 GLN A O 1
ATOM 1411 N N . PHE A 1 186 ? 16.933 -3.187 0.489 1.00 93.75 186 PHE A N 1
ATOM 1412 C CA . PHE A 1 186 ? 15.832 -2.249 0.292 1.00 93.75 186 PHE A CA 1
ATOM 1413 C C . PHE A 1 186 ? 14.996 -2.108 1.569 1.00 93.75 186 PHE A C 1
ATOM 1415 O O . PHE A 1 186 ? 14.775 -1.000 2.053 1.00 93.75 186 PHE A O 1
ATOM 1422 N N . ARG A 1 187 ? 14.611 -3.231 2.194 1.00 92.44 187 ARG A N 1
ATOM 1423 C CA . ARG A 1 187 ? 13.880 -3.225 3.473 1.00 92.44 187 ARG A CA 1
ATOM 1424 C C . ARG A 1 187 ? 14.639 -2.538 4.599 1.00 92.44 187 ARG A C 1
ATOM 1426 O O . ARG A 1 187 ? 14.010 -1.891 5.426 1.00 92.44 187 ARG A O 1
ATOM 1433 N N . ASN A 1 188 ? 15.956 -2.679 4.668 1.00 91.88 188 ASN A N 1
ATOM 1434 C CA . ASN A 1 188 ? 16.734 -2.080 5.750 1.00 91.88 188 ASN A CA 1
ATOM 1435 C C . ASN A 1 188 ? 16.930 -0.570 5.561 1.00 91.88 188 ASN A C 1
ATOM 1437 O O . ASN A 1 188 ? 16.919 0.160 6.545 1.00 91.88 188 ASN A O 1
ATOM 1441 N N . GLN A 1 189 ? 17.104 -0.114 4.319 1.00 93.25 189 GLN A N 1
ATOM 1442 C CA . GLN A 1 189 ? 17.495 1.265 4.015 1.00 93.25 189 GLN A CA 1
ATOM 1443 C C . GLN A 1 189 ? 16.302 2.189 3.721 1.00 93.25 189 GLN A C 1
ATOM 1445 O O . GLN A 1 189 ? 16.368 3.381 4.010 1.00 93.25 189 GLN A O 1
ATOM 1450 N N . VAL A 1 190 ? 15.194 1.664 3.186 1.00 93.56 190 VAL A N 1
ATOM 1451 C CA . VAL A 1 190 ? 13.981 2.453 2.911 1.00 93.56 190 VAL A CA 1
ATOM 1452 C C . VAL A 1 190 ? 13.062 2.411 4.128 1.00 93.56 190 VAL A C 1
ATOM 1454 O O . VAL A 1 190 ? 12.485 1.367 4.440 1.00 93.56 190 VAL A O 1
ATOM 1457 N N . VAL A 1 191 ? 12.952 3.520 4.862 1.00 91.62 191 VAL A N 1
ATOM 1458 C CA . VAL A 1 191 ? 12.323 3.582 6.201 1.00 91.62 191 VAL A CA 1
ATOM 1459 C C . VAL A 1 191 ? 11.274 4.687 6.349 1.00 91.62 191 VAL A C 1
ATOM 1461 O O . VAL A 1 191 ? 10.455 4.616 7.262 1.00 91.62 191 VAL A O 1
ATOM 1464 N N . THR A 1 192 ? 11.268 5.680 5.463 1.00 91.12 192 THR A N 1
ATOM 1465 C CA . THR A 1 192 ? 10.429 6.882 5.586 1.00 91.12 192 THR A CA 1
ATOM 1466 C C . THR A 1 192 ? 9.065 6.689 4.921 1.00 91.12 192 THR A C 1
ATOM 1468 O O . THR A 1 192 ? 8.996 6.092 3.854 1.00 91.12 192 THR A O 1
ATOM 1471 N N . ASN A 1 193 ? 7.983 7.199 5.532 1.00 92.19 193 ASN A N 1
ATOM 1472 C CA . ASN A 1 193 ? 6.621 7.268 4.961 1.00 92.19 193 ASN A CA 1
ATOM 1473 C C . ASN A 1 193 ? 6.186 6.015 4.179 1.00 92.19 193 ASN A C 1
ATOM 1475 O O . ASN A 1 193 ? 5.681 6.080 3.061 1.00 92.19 193 ASN A O 1
ATOM 1479 N N . LEU A 1 194 ? 6.372 4.842 4.791 1.00 94.25 194 LEU A N 1
ATOM 1480 C CA . LEU A 1 194 ? 6.194 3.538 4.140 1.00 94.25 194 LEU A CA 1
ATOM 1481 C C . LEU A 1 194 ? 4.777 3.301 3.588 1.00 94.25 194 LEU A C 1
ATOM 1483 O O . LEU A 1 194 ? 4.579 2.485 2.689 1.00 94.25 194 LEU A O 1
ATOM 1487 N N . ARG A 1 195 ? 3.772 4.003 4.114 1.00 94.38 195 ARG A N 1
ATOM 1488 C CA . ARG A 1 195 ? 2.394 3.917 3.617 1.00 94.38 195 ARG A CA 1
ATOM 1489 C C . ARG A 1 195 ? 2.196 4.597 2.259 1.00 94.38 195 ARG A C 1
ATOM 1491 O O . ARG A 1 195 ? 1.261 4.235 1.556 1.00 94.38 195 ARG A O 1
ATOM 1498 N N . ASP A 1 196 ? 3.059 5.542 1.887 1.00 95.44 196 ASP A N 1
ATOM 1499 C CA . ASP A 1 196 ? 2.902 6.416 0.716 1.00 95.44 196 ASP A CA 1
ATOM 1500 C C . ASP A 1 196 ? 3.656 5.905 -0.525 1.00 95.44 196 ASP A C 1
ATOM 1502 O O . ASP A 1 196 ? 3.832 6.624 -1.509 1.00 95.44 196 ASP A O 1
ATOM 1506 N N . GLY A 1 197 ? 4.070 4.634 -0.517 1.00 96.25 197 GLY A N 1
ATOM 1507 C CA . GLY A 1 197 ? 4.610 3.987 -1.705 1.00 96.25 197 GLY A CA 1
ATOM 1508 C C . GLY A 1 197 ? 4.528 2.467 -1.693 1.00 96.25 197 GLY A C 1
ATOM 1509 O O . GLY A 1 197 ? 4.183 1.832 -0.692 1.00 96.25 197 GLY A O 1
ATOM 1510 N N . ALA A 1 198 ? 4.841 1.878 -2.842 1.00 97.12 198 ALA A N 1
ATOM 1511 C CA . ALA A 1 198 ? 4.888 0.439 -3.064 1.00 97.12 198 ALA A CA 1
ATOM 1512 C C . ALA A 1 198 ? 6.137 0.069 -3.866 1.00 97.12 198 ALA A C 1
ATOM 1514 O O . ALA A 1 198 ? 6.463 0.737 -4.845 1.00 97.12 198 ALA A O 1
ATOM 1515 N N . ALA A 1 199 ? 6.803 -1.018 -3.473 1.00 96.69 199 ALA A N 1
ATOM 1516 C CA . ALA A 1 199 ? 7.940 -1.560 -4.209 1.00 96.69 199 ALA A CA 1
ATOM 1517 C C . ALA A 1 199 ? 7.575 -2.846 -4.951 1.00 96.69 199 ALA A C 1
ATOM 1519 O O . ALA A 1 199 ? 6.758 -3.639 -4.465 1.00 96.69 199 ALA A O 1
ATOM 1520 N N . TYR A 1 200 ? 8.208 -3.052 -6.105 1.00 96.62 200 TYR A N 1
ATOM 1521 C CA . TYR A 1 200 ? 7.971 -4.187 -6.992 1.00 96.62 200 TYR A CA 1
ATOM 1522 C C . TYR A 1 200 ? 9.263 -4.935 -7.334 1.00 96.62 200 TYR A C 1
ATOM 1524 O O . TYR A 1 200 ? 10.329 -4.344 -7.494 1.00 96.62 200 TYR A O 1
ATOM 1532 N N . THR A 1 201 ? 9.160 -6.259 -7.441 1.00 95.38 201 THR A N 1
ATOM 1533 C CA . THR A 1 201 ? 10.259 -7.162 -7.811 1.00 95.38 201 THR A CA 1
ATOM 1534 C C . THR A 1 201 ? 9.701 -8.381 -8.558 1.00 95.38 201 THR A C 1
ATOM 1536 O O . THR A 1 201 ? 8.567 -8.784 -8.280 1.00 95.38 201 THR A O 1
ATOM 1539 N N . PRO A 1 202 ? 10.436 -9.016 -9.482 1.00 94.75 202 PRO A N 1
ATOM 1540 C CA . PRO A 1 202 ? 11.766 -8.676 -9.998 1.00 94.75 202 PRO A CA 1
ATOM 1541 C C . PRO A 1 202 ? 11.696 -7.749 -11.229 1.00 94.75 202 PRO A C 1
ATOM 1543 O O . PRO A 1 202 ? 10.624 -7.269 -11.603 1.00 94.75 202 PRO A O 1
ATOM 1546 N N . HIS A 1 203 ? 12.840 -7.530 -11.883 1.00 94.56 203 HIS A N 1
ATOM 1547 C CA . HIS A 1 203 ? 12.923 -6.826 -13.162 1.00 94.56 203 HIS A CA 1
ATOM 1548 C C . HIS A 1 203 ? 12.313 -7.640 -14.321 1.00 94.56 203 HIS A C 1
ATOM 1550 O O . HIS A 1 203 ? 12.158 -8.868 -14.273 1.00 94.56 203 HIS A O 1
ATOM 1556 N N . LEU A 1 204 ? 11.952 -6.931 -15.387 1.00 93.88 204 LEU A N 1
ATOM 1557 C CA . LEU A 1 204 ? 11.226 -7.436 -16.545 1.00 93.88 204 LEU A CA 1
ATOM 1558 C C . LEU A 1 204 ? 12.163 -7.606 -17.740 1.00 93.88 204 LEU A C 1
ATOM 1560 O O . LEU A 1 204 ? 12.874 -6.678 -18.124 1.00 93.88 204 LEU A O 1
ATOM 1564 N N . LYS A 1 205 ? 12.113 -8.772 -18.388 1.00 91.88 205 LYS A N 1
ATOM 1565 C CA . LYS A 1 205 ? 12.752 -8.989 -19.690 1.00 91.88 205 LYS A CA 1
ATOM 1566 C C . LYS A 1 205 ? 11.775 -8.554 -20.771 1.00 91.88 205 LYS A C 1
ATOM 1568 O O . LYS A 1 205 ? 10.725 -9.179 -20.931 1.00 91.88 205 LYS A O 1
ATOM 1573 N N . THR A 1 206 ? 12.085 -7.482 -21.488 1.00 91.31 206 THR A N 1
ATOM 1574 C CA . THR A 1 206 ? 11.190 -6.952 -22.526 1.00 91.31 206 THR A CA 1
ATOM 1575 C C . THR A 1 206 ? 11.318 -7.728 -23.839 1.00 91.31 206 THR A C 1
ATOM 1577 O O . THR A 1 206 ? 12.161 -8.618 -23.979 1.00 91.31 206 THR A O 1
ATOM 1580 N N . ASN A 1 207 ? 10.457 -7.421 -24.810 1.00 88.50 207 ASN A N 1
ATOM 1581 C CA . ASN A 1 207 ? 10.664 -7.794 -26.212 1.00 88.50 207 ASN A CA 1
ATOM 1582 C C . ASN A 1 207 ? 11.367 -6.685 -27.022 1.00 88.50 207 ASN A C 1
ATOM 1584 O O . ASN A 1 207 ? 11.509 -6.825 -28.237 1.00 88.50 207 ASN A O 1
ATOM 1588 N N . PHE A 1 208 ? 11.806 -5.602 -26.372 1.00 85.75 208 PHE A N 1
ATOM 1589 C CA . PHE A 1 208 ? 12.412 -4.457 -27.037 1.00 85.75 208 PHE A CA 1
ATOM 1590 C C . PHE A 1 208 ? 13.845 -4.764 -27.448 1.00 85.75 208 PHE A C 1
ATOM 1592 O O . PHE A 1 208 ? 14.656 -5.263 -26.662 1.00 85.75 208 PHE A O 1
ATOM 1599 N N . SER A 1 209 ? 14.142 -4.469 -28.707 1.00 79.88 209 SER A N 1
ATOM 1600 C CA . SER A 1 209 ? 15.510 -4.483 -29.205 1.00 79.88 209 SER A CA 1
ATOM 1601 C C . SER A 1 209 ? 16.167 -3.154 -28.865 1.00 79.88 209 SER A C 1
ATOM 1603 O O . SER A 1 209 ? 15.506 -2.117 -28.836 1.00 79.88 209 SER A O 1
ATOM 1605 N N . PHE A 1 210 ? 17.464 -3.206 -28.608 1.00 76.12 210 PHE A N 1
ATOM 1606 C CA . PHE A 1 210 ? 18.264 -2.018 -28.390 1.00 76.12 210 PHE A CA 1
ATOM 1607 C C . PHE A 1 210 ? 18.337 -1.171 -29.668 1.00 76.12 210 PHE A C 1
ATOM 1609 O O . PHE A 1 210 ? 18.637 -1.693 -30.740 1.00 76.12 210 PHE A O 1
ATOM 1616 N N . ASP A 1 211 ? 18.044 0.118 -29.535 1.00 74.50 211 ASP A N 1
ATOM 1617 C CA . ASP A 1 211 ? 18.242 1.161 -30.539 1.00 74.50 211 ASP A CA 1
ATOM 1618 C C . ASP A 1 211 ? 19.705 1.618 -30.493 1.00 74.50 211 ASP A C 1
ATOM 1620 O O . ASP A 1 211 ? 20.215 1.931 -29.417 1.00 74.50 211 ASP A O 1
ATOM 1624 N N . TYR A 1 212 ? 20.394 1.606 -31.632 1.00 75.00 212 TYR A N 1
ATOM 1625 C CA . TYR A 1 212 ? 21.808 1.967 -31.754 1.00 75.00 212 TYR A CA 1
ATOM 1626 C C . TYR A 1 212 ? 22.046 2.741 -33.052 1.00 75.00 212 TYR A C 1
ATOM 1628 O O . TYR A 1 212 ? 21.426 2.453 -34.076 1.00 75.00 212 TYR A O 1
ATOM 1636 N N . ASP A 1 213 ? 22.974 3.700 -33.027 1.00 75.69 213 ASP A N 1
ATOM 1637 C CA . ASP A 1 213 ? 23.417 4.391 -34.239 1.00 75.69 213 ASP A CA 1
ATOM 1638 C C . ASP A 1 213 ? 24.525 3.578 -34.927 1.00 75.69 213 ASP A C 1
ATOM 1640 O O . ASP A 1 213 ? 25.611 3.391 -34.377 1.00 75.69 213 ASP A O 1
ATOM 1644 N N . GLU A 1 214 ? 24.274 3.106 -36.153 1.00 79.56 214 GLU A N 1
ATOM 1645 C CA . GLU A 1 214 ? 25.248 2.347 -36.954 1.00 79.56 214 GLU A CA 1
ATOM 1646 C C . GLU A 1 214 ? 26.564 3.120 -37.200 1.00 79.56 214 GLU A C 1
ATOM 1648 O O . GLU A 1 214 ? 27.585 2.504 -37.519 1.00 79.56 214 GLU A O 1
ATOM 1653 N N . ASN A 1 215 ? 26.568 4.451 -37.058 1.00 79.62 215 ASN A N 1
ATOM 1654 C CA . ASN A 1 215 ? 27.768 5.281 -37.193 1.00 79.62 215 ASN A CA 1
ATOM 1655 C C . ASN A 1 215 ? 28.660 5.288 -35.947 1.00 79.62 215 ASN A C 1
ATOM 1657 O O . ASN A 1 215 ? 29.844 5.597 -36.065 1.00 79.62 215 ASN A O 1
ATOM 1661 N N . GLU A 1 216 ? 28.114 4.952 -34.780 1.00 76.00 216 GLU A N 1
ATOM 1662 C CA . GLU A 1 216 ? 28.834 4.948 -33.501 1.00 76.00 216 GLU A CA 1
ATOM 1663 C C . GLU A 1 216 ? 29.252 3.535 -33.064 1.00 76.00 216 GLU A C 1
ATOM 1665 O O . GLU A 1 216 ? 30.078 3.375 -32.162 1.00 76.00 216 GLU A O 1
ATOM 1670 N N . VAL A 1 217 ? 28.711 2.501 -33.718 1.00 78.31 217 VAL A N 1
ATOM 1671 C CA . VAL A 1 217 ? 29.086 1.102 -33.487 1.00 78.31 217 VAL A CA 1
ATOM 1672 C C . VAL A 1 217 ? 30.401 0.787 -34.195 1.00 78.31 217 VAL A C 1
ATOM 1674 O O . VAL A 1 217 ? 30.462 0.717 -35.425 1.00 78.31 217 VAL A O 1
ATOM 1677 N N . LEU A 1 218 ? 31.444 0.529 -33.408 1.00 80.81 218 LEU A N 1
ATOM 1678 C CA . LEU A 1 218 ? 32.767 0.140 -33.882 1.00 80.81 218 LEU A CA 1
ATOM 1679 C C . LEU A 1 218 ? 32.885 -1.384 -33.952 1.00 80.81 218 LEU A C 1
ATOM 1681 O O . LEU A 1 218 ? 32.584 -2.098 -32.998 1.00 80.81 218 LEU A O 1
ATOM 1685 N N . VAL A 1 219 ? 33.369 -1.897 -35.077 1.00 83.69 219 VAL A N 1
ATOM 1686 C CA . VAL A 1 219 ? 33.534 -3.332 -35.313 1.00 83.69 219 VAL A CA 1
ATOM 1687 C C . VAL A 1 219 ? 34.990 -3.641 -35.619 1.00 83.69 219 VAL A C 1
ATOM 1689 O O . VAL A 1 219 ? 35.573 -3.092 -36.552 1.00 83.69 219 VAL A O 1
ATOM 1692 N N . THR A 1 220 ? 35.554 -4.575 -34.864 1.00 84.81 220 THR A N 1
ATOM 1693 C CA . THR A 1 220 ? 36.889 -5.133 -35.085 1.00 84.81 220 THR A CA 1
ATOM 1694 C C . THR A 1 220 ? 36.744 -6.536 -35.661 1.00 84.81 220 THR A C 1
ATOM 1696 O O . THR A 1 220 ? 36.066 -7.372 -35.069 1.00 84.81 220 THR A O 1
ATOM 1699 N N . ILE A 1 221 ? 37.373 -6.820 -36.802 1.00 82.56 221 ILE A N 1
ATOM 1700 C CA . ILE A 1 221 ? 37.329 -8.140 -37.455 1.00 82.56 221 ILE A CA 1
ATOM 1701 C C . ILE A 1 221 ? 38.731 -8.744 -37.404 1.00 82.56 221 ILE A C 1
ATOM 1703 O O . ILE A 1 221 ? 39.665 -8.122 -37.898 1.00 82.56 221 ILE A O 1
ATOM 1707 N N . ASP A 1 222 ? 38.889 -9.921 -36.793 1.00 80.69 222 ASP A N 1
ATOM 1708 C CA . ASP A 1 222 ? 40.162 -10.659 -36.711 1.00 80.69 222 ASP A CA 1
ATOM 1709 C C . ASP A 1 222 ? 41.350 -9.791 -36.228 1.00 80.69 222 ASP A C 1
ATOM 1711 O O . ASP A 1 222 ? 42.458 -9.863 -36.757 1.00 80.69 222 ASP A O 1
ATOM 1715 N N . ALA A 1 223 ? 41.109 -8.949 -35.212 1.00 75.00 223 ALA A N 1
ATOM 1716 C CA . ALA A 1 223 ? 42.070 -7.988 -34.646 1.00 75.00 223 ALA A CA 1
ATOM 1717 C C . ALA A 1 223 ? 42.575 -6.887 -35.613 1.00 75.00 223 ALA A C 1
ATOM 1719 O O . ALA A 1 223 ? 43.618 -6.276 -35.368 1.00 75.00 223 ALA A O 1
ATOM 1720 N N . ALA A 1 224 ? 41.836 -6.596 -36.688 1.00 80.31 224 ALA A N 1
ATOM 1721 C CA . ALA A 1 224 ? 42.074 -5.440 -37.555 1.00 80.31 224 ALA A CA 1
ATOM 1722 C C . ALA A 1 224 ? 41.718 -4.097 -36.876 1.00 80.31 224 ALA A C 1
ATOM 1724 O O . ALA A 1 224 ? 41.217 -4.050 -35.754 1.00 80.31 224 ALA A O 1
ATOM 1725 N N . ALA A 1 225 ? 41.965 -2.979 -37.567 1.00 82.00 225 ALA A N 1
ATOM 1726 C CA . ALA A 1 225 ? 41.542 -1.664 -37.086 1.00 82.00 225 ALA A CA 1
ATOM 1727 C C . ALA A 1 225 ? 40.001 -1.589 -36.956 1.00 82.00 225 ALA A C 1
ATOM 1729 O O . ALA A 1 225 ? 39.313 -2.119 -37.833 1.00 82.00 225 ALA A O 1
ATOM 1730 N N . PRO A 1 226 ? 39.450 -0.930 -35.915 1.00 82.62 226 PRO A N 1
ATOM 1731 C CA . PRO A 1 226 ? 38.007 -0.762 -35.761 1.00 82.62 226 PRO A CA 1
ATOM 1732 C C . PRO A 1 226 ? 37.394 0.038 -36.915 1.00 82.62 226 PRO A C 1
ATOM 1734 O O . PRO A 1 226 ? 37.912 1.085 -37.303 1.00 82.62 226 PRO A O 1
ATOM 1737 N N . VAL A 1 227 ? 36.270 -0.443 -37.439 1.00 85.62 227 VAL A N 1
ATOM 1738 C CA . VAL A 1 227 ? 35.531 0.156 -38.556 1.00 85.62 227 VAL A CA 1
ATOM 1739 C C . VAL A 1 227 ? 34.075 0.372 -38.141 1.00 85.62 227 VAL A C 1
ATOM 1741 O O . VAL A 1 227 ? 33.492 -0.482 -37.478 1.00 85.62 227 VAL A O 1
ATOM 1744 N N . ASN A 1 228 ? 33.463 1.491 -38.538 1.00 84.25 228 ASN A N 1
ATOM 1745 C CA . ASN A 1 228 ? 32.057 1.764 -38.222 1.00 84.25 228 ASN A CA 1
ATOM 1746 C C . ASN A 1 228 ? 31.127 0.762 -38.918 1.00 84.25 228 ASN A C 1
ATOM 1748 O O . ASN A 1 228 ? 31.295 0.471 -40.109 1.00 84.25 228 ASN A O 1
ATOM 1752 N N . MET A 1 229 ? 30.089 0.302 -38.220 1.00 83.19 229 MET A N 1
ATOM 1753 C CA . MET A 1 229 ? 29.107 -0.639 -38.763 1.00 83.19 229 MET A CA 1
ATOM 1754 C C . MET A 1 229 ? 28.423 -0.103 -40.030 1.00 83.19 229 MET A C 1
ATOM 1756 O O . MET A 1 229 ? 28.217 -0.871 -40.973 1.00 83.19 229 MET A O 1
ATOM 1760 N N . SER A 1 230 ? 28.164 1.205 -40.112 1.00 83.62 230 SER A N 1
ATOM 1761 C CA . SER A 1 230 ? 27.596 1.842 -41.309 1.00 83.62 230 SER A CA 1
ATOM 1762 C C . SER A 1 230 ? 28.475 1.673 -42.556 1.00 83.62 230 SER A C 1
ATOM 1764 O O . SER A 1 230 ? 27.972 1.481 -43.662 1.00 83.62 230 SER A O 1
ATOM 1766 N N . THR A 1 231 ? 29.800 1.644 -42.393 1.00 83.75 231 THR A N 1
ATOM 1767 C CA . THR A 1 231 ? 30.746 1.435 -43.502 1.00 83.75 231 THR A CA 1
ATOM 1768 C C . THR A 1 231 ? 30.908 -0.042 -43.889 1.00 83.75 231 THR A C 1
ATOM 1770 O O . THR A 1 231 ? 31.338 -0.351 -45.005 1.00 83.75 231 THR A O 1
ATOM 1773 N N . LEU A 1 232 ? 30.501 -0.983 -43.025 1.00 82.00 232 LEU A N 1
ATOM 1774 C CA . LEU A 1 232 ? 30.448 -2.413 -43.357 1.00 82.00 232 LEU A CA 1
ATOM 1775 C C . LEU A 1 232 ? 29.318 -2.746 -44.334 1.00 82.00 232 LEU A C 1
ATOM 1777 O O . LEU A 1 232 ? 29.444 -3.705 -45.095 1.00 82.00 232 LEU A O 1
ATOM 1781 N N . ALA A 1 233 ? 28.250 -1.944 -44.364 1.00 80.31 233 ALA A N 1
ATOM 1782 C CA . ALA A 1 233 ? 27.142 -2.132 -45.299 1.00 80.31 233 ALA A CA 1
ATOM 1783 C C . ALA A 1 233 ? 27.604 -2.076 -46.767 1.00 80.31 233 ALA A C 1
ATOM 1785 O O . ALA A 1 233 ? 27.121 -2.845 -47.599 1.00 80.31 233 ALA A O 1
ATOM 1786 N N . SER A 1 234 ? 28.569 -1.203 -47.075 1.00 81.12 234 SER A N 1
ATOM 1787 C CA . SER A 1 234 ? 29.130 -1.032 -48.419 1.00 81.12 234 SER A CA 1
ATOM 1788 C C . SER A 1 234 ? 30.402 -1.851 -48.661 1.00 81.12 234 SER A C 1
ATOM 1790 O O . SER A 1 234 ? 30.592 -2.346 -49.769 1.00 81.12 234 SER A O 1
ATOM 1792 N N . SER A 1 235 ? 31.263 -2.029 -47.652 1.00 80.81 235 SER A N 1
ATOM 1793 C CA . SER A 1 235 ? 32.543 -2.744 -47.803 1.00 80.81 235 SER A CA 1
ATOM 1794 C C . SER A 1 235 ? 32.427 -4.269 -47.693 1.00 80.81 235 SER A C 1
ATOM 1796 O O . SER A 1 235 ? 33.149 -4.989 -48.381 1.00 80.81 235 SER A O 1
ATOM 1798 N N . SER A 1 236 ? 31.518 -4.791 -46.860 1.00 79.69 236 SER A N 1
ATOM 1799 C CA . SER A 1 236 ? 31.336 -6.231 -46.671 1.00 79.69 236 SER A CA 1
ATOM 1800 C C . SER A 1 236 ? 29.922 -6.593 -46.186 1.00 79.69 236 SER A C 1
ATOM 1802 O O . SER A 1 236 ? 29.666 -6.790 -44.991 1.00 79.69 236 SER A O 1
ATOM 1804 N N . ASN A 1 237 ? 29.032 -6.852 -47.145 1.00 83.44 237 ASN A N 1
ATOM 1805 C CA . ASN A 1 237 ? 27.631 -7.211 -46.897 1.00 83.44 237 ASN A CA 1
ATOM 1806 C C . ASN A 1 237 ? 27.454 -8.474 -46.015 1.00 83.44 237 ASN A C 1
ATOM 1808 O O . ASN A 1 237 ? 26.517 -8.561 -45.226 1.00 83.44 237 ASN A O 1
ATOM 1812 N N . LEU A 1 238 ? 28.371 -9.449 -46.090 1.00 84.69 238 LEU A N 1
ATOM 1813 C CA . LEU A 1 238 ? 28.290 -10.678 -45.286 1.00 84.69 238 LEU A CA 1
ATOM 1814 C C . LEU A 1 238 ? 28.474 -10.407 -43.779 1.00 84.69 238 LEU A C 1
ATOM 1816 O O . LEU A 1 238 ? 27.627 -10.812 -42.984 1.00 84.69 238 LEU A O 1
ATOM 1820 N N . HIS A 1 239 ? 29.522 -9.670 -43.393 1.00 83.19 239 HIS A N 1
ATOM 1821 C CA . HIS A 1 239 ? 29.747 -9.256 -42.000 1.00 83.19 239 HIS A CA 1
ATOM 1822 C C . HIS A 1 239 ? 28.615 -8.358 -41.481 1.00 83.19 239 HIS A C 1
ATOM 1824 O O . HIS A 1 239 ? 28.139 -8.560 -40.367 1.00 83.19 239 HIS A O 1
ATOM 1830 N N . TYR A 1 240 ? 28.121 -7.429 -42.306 1.00 85.06 240 TYR A N 1
ATOM 1831 C CA . TYR A 1 240 ? 27.007 -6.551 -41.943 1.00 85.06 240 TYR A CA 1
ATOM 1832 C C . TYR A 1 240 ? 25.712 -7.323 -41.643 1.00 85.06 240 TYR A C 1
ATOM 1834 O O . TYR A 1 240 ? 25.090 -7.122 -40.601 1.00 85.06 240 TYR A O 1
ATOM 1842 N N . ARG A 1 241 ? 25.318 -8.263 -42.514 1.00 84.94 241 ARG A N 1
ATOM 1843 C CA . ARG A 1 241 ? 24.117 -9.092 -42.301 1.00 84.94 241 ARG A CA 1
ATOM 1844 C C . ARG A 1 241 ? 24.263 -10.034 -41.113 1.00 84.94 241 ARG A C 1
ATOM 1846 O O . ARG A 1 241 ? 23.292 -10.228 -40.381 1.00 84.94 241 ARG A O 1
ATOM 1853 N N . PHE A 1 242 ? 25.454 -10.602 -40.915 1.00 85.62 242 PHE A N 1
ATOM 1854 C CA . PHE A 1 242 ? 25.751 -11.408 -39.735 1.00 85.62 242 PHE A CA 1
ATOM 1855 C C . PHE A 1 242 ? 25.576 -10.585 -38.455 1.00 85.62 242 PHE A C 1
ATOM 1857 O O . PHE A 1 242 ? 24.867 -11.022 -37.555 1.00 85.62 242 PHE A O 1
ATOM 1864 N N . LEU A 1 243 ? 26.139 -9.373 -38.405 1.00 80.31 243 LEU A N 1
ATOM 1865 C CA . LEU A 1 243 ? 26.000 -8.463 -37.268 1.00 80.31 243 LEU A CA 1
ATOM 1866 C C . LEU A 1 243 ? 24.549 -8.074 -37.008 1.00 80.31 243 LEU A C 1
ATOM 1868 O O . LEU A 1 243 ? 24.107 -8.190 -35.870 1.00 80.31 243 LEU A O 1
ATOM 1872 N N . LYS A 1 244 ? 23.783 -7.691 -38.038 1.00 83.38 244 LYS A N 1
ATOM 1873 C CA . LYS A 1 244 ? 22.350 -7.396 -37.868 1.00 83.38 244 LYS A CA 1
ATOM 1874 C C . LYS A 1 244 ? 21.591 -8.579 -37.284 1.00 83.38 244 LYS A C 1
ATOM 1876 O O . LYS A 1 244 ? 20.907 -8.428 -36.279 1.00 83.38 244 LYS A O 1
ATOM 1881 N N . THR A 1 245 ? 21.798 -9.770 -37.841 1.00 83.25 245 THR A N 1
ATOM 1882 C CA . THR A 1 245 ? 21.154 -10.998 -37.350 1.00 83.25 245 THR A CA 1
ATOM 1883 C C . THR A 1 245 ? 21.587 -11.329 -35.916 1.00 83.25 245 THR A C 1
ATOM 1885 O O . THR A 1 245 ? 20.788 -11.787 -35.103 1.00 83.25 245 THR A O 1
ATOM 1888 N N . ALA A 1 246 ? 22.855 -11.109 -35.571 1.00 78.38 246 ALA A N 1
ATOM 1889 C CA . ALA A 1 246 ? 23.374 -11.386 -34.238 1.00 78.38 246 ALA A CA 1
ATOM 1890 C C . ALA A 1 246 ? 22.877 -10.376 -33.188 1.00 78.38 246 ALA A C 1
ATOM 1892 O O . ALA A 1 246 ? 22.549 -10.770 -32.069 1.00 78.38 246 ALA A O 1
ATOM 1893 N N . LEU A 1 247 ? 22.756 -9.095 -33.546 1.00 76.19 247 LEU A N 1
ATOM 1894 C CA . LEU A 1 247 ? 22.173 -8.053 -32.696 1.00 76.19 247 LEU A CA 1
ATOM 1895 C C . LEU A 1 247 ? 20.660 -8.248 -32.519 1.00 76.19 247 LEU A C 1
ATOM 1897 O O . LEU A 1 247 ? 20.142 -8.078 -31.420 1.00 76.19 247 LEU A O 1
ATOM 1901 N N . GLU A 1 248 ? 19.948 -8.701 -33.552 1.00 75.94 248 GLU A N 1
ATOM 1902 C CA . GLU A 1 248 ? 18.532 -9.076 -33.438 1.00 75.94 248 GLU A CA 1
ATOM 1903 C C . GLU A 1 248 ? 18.310 -10.245 -32.465 1.00 75.94 248 GLU A C 1
ATOM 1905 O O . GLU A 1 248 ? 17.332 -10.238 -31.709 1.00 75.94 248 GLU A O 1
ATOM 1910 N N . ASN A 1 249 ? 19.235 -11.212 -32.443 1.00 74.00 249 ASN A N 1
ATOM 1911 C CA . ASN A 1 249 ? 19.212 -12.380 -31.555 1.00 74.00 249 ASN A CA 1
ATOM 1912 C C . ASN A 1 249 ? 19.863 -12.139 -30.179 1.00 74.00 249 ASN A C 1
ATOM 1914 O O . ASN A 1 249 ? 19.867 -13.039 -29.337 1.00 74.00 249 ASN A O 1
ATOM 1918 N N . SER A 1 250 ? 20.414 -10.948 -29.940 1.00 70.00 250 SER A N 1
ATOM 1919 C CA . SER A 1 250 ? 21.021 -10.574 -28.661 1.00 70.00 250 SER A CA 1
ATOM 1920 C C . SER A 1 250 ? 19.963 -10.407 -27.557 1.00 70.00 250 SER A C 1
ATOM 1922 O O . SER A 1 250 ? 18.780 -10.192 -27.857 1.00 70.00 250 SER A O 1
ATOM 1924 N N . PRO A 1 251 ? 20.355 -10.522 -26.268 1.00 68.25 251 PRO A N 1
ATOM 1925 C CA . PRO A 1 251 ? 19.438 -10.318 -25.150 1.00 68.25 251 PRO A CA 1
ATOM 1926 C C . PRO A 1 251 ? 18.727 -8.966 -25.264 1.00 68.25 251 PRO A C 1
ATOM 1928 O O . PRO A 1 251 ? 19.339 -7.954 -25.587 1.00 68.25 251 PRO A O 1
ATOM 1931 N N . LYS A 1 252 ? 17.413 -8.975 -25.030 1.00 82.12 252 LYS A N 1
ATOM 1932 C CA . LYS A 1 252 ? 16.542 -7.794 -25.097 1.00 82.12 252 LYS A CA 1
ATOM 1933 C C . LYS A 1 252 ? 16.733 -6.887 -23.881 1.00 82.12 252 LYS A C 1
ATOM 1935 O O . LYS A 1 252 ? 17.297 -7.310 -22.868 1.00 82.12 252 LYS A O 1
ATOM 1940 N N . VAL A 1 253 ? 16.218 -5.659 -23.963 1.00 82.88 253 VAL A N 1
ATOM 1941 C CA . VAL A 1 253 ? 16.316 -4.684 -22.866 1.00 82.88 253 VAL A CA 1
ATOM 1942 C C . VAL A 1 253 ? 15.672 -5.255 -21.600 1.00 82.88 253 VAL A C 1
ATOM 1944 O O . VAL A 1 253 ? 14.528 -5.720 -21.623 1.00 82.88 253 VAL A O 1
ATOM 1947 N N . THR A 1 254 ? 16.401 -5.226 -20.486 1.00 87.50 254 THR A N 1
ATOM 1948 C CA . THR A 1 254 ? 15.847 -5.543 -19.165 1.00 87.50 254 THR A CA 1
ATOM 1949 C C . THR A 1 254 ? 15.481 -4.242 -18.476 1.00 87.50 254 THR A C 1
ATOM 1951 O O . THR A 1 254 ? 16.318 -3.349 -18.378 1.00 87.50 254 THR A O 1
ATOM 1954 N N . LEU A 1 255 ? 14.236 -4.133 -18.022 1.00 90.19 255 LEU A N 1
ATOM 1955 C CA . LEU A 1 255 ? 13.706 -2.922 -17.409 1.00 90.19 255 LEU A CA 1
ATOM 1956 C C . LEU A 1 255 ? 13.188 -3.186 -15.997 1.00 90.19 255 LEU A C 1
ATOM 1958 O O . LEU A 1 255 ? 12.672 -4.272 -15.719 1.00 90.19 255 LEU A O 1
ATOM 1962 N N . PRO A 1 256 ? 13.256 -2.184 -15.116 1.00 93.56 256 PRO A N 1
ATOM 1963 C CA . PRO A 1 256 ? 12.558 -2.230 -13.851 1.00 93.56 256 PRO A CA 1
ATOM 1964 C C . PRO A 1 256 ? 11.040 -2.148 -14.072 1.00 93.56 256 PRO A C 1
ATOM 1966 O O . PRO A 1 256 ? 10.571 -1.582 -15.068 1.00 93.56 256 PRO A O 1
ATOM 1969 N N . PRO A 1 257 ? 10.244 -2.741 -13.173 1.00 95.31 257 PRO A N 1
ATOM 1970 C CA . PRO A 1 257 ? 8.815 -2.888 -13.394 1.00 95.31 257 PRO A CA 1
ATOM 1971 C C . PRO A 1 257 ? 7.997 -1.601 -13.190 1.00 95.31 257 PRO A C 1
ATOM 1973 O O . PRO A 1 257 ? 6.894 -1.515 -13.737 1.00 95.31 257 PRO A O 1
ATOM 1976 N N . SER A 1 258 ? 8.483 -0.600 -12.450 1.00 95.69 258 SER A N 1
ATOM 1977 C CA . SER A 1 258 ? 7.702 0.574 -12.024 1.00 95.69 258 SER A CA 1
ATOM 1978 C C . SER A 1 258 ? 6.960 1.305 -13.146 1.00 95.69 258 SER A C 1
ATOM 1980 O O . SER A 1 258 ? 5.795 1.664 -12.969 1.00 95.69 258 SER A O 1
ATOM 1982 N N . ALA A 1 259 ? 7.564 1.457 -14.327 1.00 95.38 259 ALA A N 1
ATOM 1983 C CA . ALA A 1 259 ? 6.910 2.103 -15.466 1.00 95.38 259 ALA A CA 1
ATOM 1984 C C . ALA A 1 259 ? 5.732 1.288 -16.031 1.00 95.38 259 ALA A C 1
ATOM 1986 O O . ALA A 1 259 ? 4.681 1.849 -16.353 1.00 95.38 259 ALA A O 1
ATOM 1987 N N . ALA A 1 260 ? 5.856 -0.044 -16.077 1.00 96.12 2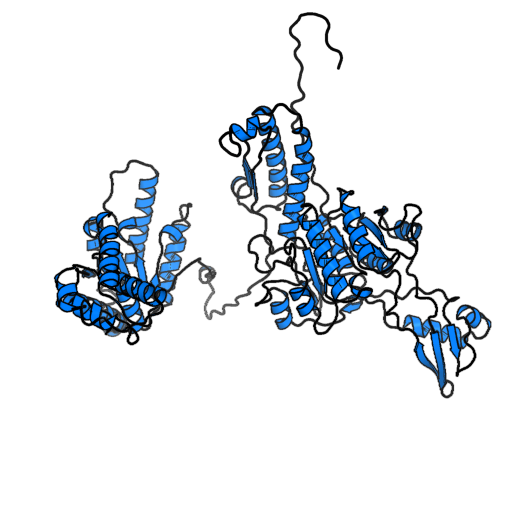60 ALA A N 1
ATOM 1988 C CA . ALA A 1 260 ? 4.739 -0.920 -16.426 1.00 96.12 260 ALA A CA 1
ATOM 1989 C C . ALA A 1 260 ? 3.619 -0.822 -15.384 1.00 96.12 260 ALA A C 1
ATOM 1991 O O . ALA A 1 260 ? 2.442 -0.751 -15.743 1.00 96.12 260 ALA A O 1
ATOM 1992 N N . LEU A 1 261 ? 3.979 -0.795 -14.095 1.00 96.88 261 LEU A N 1
ATOM 1993 C CA . LEU A 1 261 ? 3.016 -0.691 -13.001 1.00 96.88 261 LEU A CA 1
ATOM 1994 C C . LEU A 1 261 ? 2.265 0.635 -13.035 1.00 96.88 261 LEU A C 1
ATOM 1996 O O . LEU A 1 261 ? 1.050 0.624 -12.870 1.00 96.88 261 LEU A O 1
ATOM 2000 N N . ALA A 1 262 ? 2.941 1.748 -13.316 1.00 97.00 262 ALA A N 1
ATOM 2001 C CA . ALA A 1 262 ? 2.288 3.040 -13.497 1.00 97.00 262 ALA A CA 1
ATOM 2002 C C . ALA A 1 262 ? 1.224 2.983 -14.608 1.00 97.00 262 ALA A C 1
ATOM 2004 O O . ALA A 1 262 ? 0.110 3.470 -14.419 1.00 97.00 262 ALA A O 1
ATOM 2005 N N . GLY A 1 263 ? 1.516 2.310 -15.727 1.00 96.00 263 GLY A N 1
ATOM 2006 C CA . GLY A 1 263 ? 0.542 2.090 -16.803 1.00 96.00 263 GLY A CA 1
ATOM 2007 C C . GLY A 1 263 ? -0.636 1.218 -16.354 1.00 96.00 263 GLY A C 1
ATOM 2008 O O . GLY A 1 263 ? -1.795 1.553 -16.596 1.00 96.00 263 GLY A O 1
ATOM 2009 N N . ILE A 1 264 ? -0.358 0.140 -15.615 1.00 96.25 264 ILE A N 1
ATOM 2010 C CA . ILE A 1 264 ? -1.388 -0.746 -15.049 1.00 96.25 264 ILE A CA 1
ATOM 2011 C C . ILE A 1 264 ? -2.278 -0.009 -14.044 1.00 96.25 264 ILE A C 1
ATOM 2013 O O . ILE A 1 264 ? -3.484 -0.263 -14.022 1.00 96.25 264 ILE A O 1
ATOM 2017 N N . TYR A 1 265 ? -1.721 0.887 -13.228 1.00 96.38 265 TYR A N 1
ATOM 2018 C CA . TYR A 1 265 ? -2.480 1.715 -12.288 1.00 96.38 265 TYR A CA 1
ATOM 2019 C C . TYR A 1 265 ? -3.447 2.617 -13.054 1.00 96.38 265 TYR A C 1
ATOM 2021 O O . TYR A 1 265 ? -4.643 2.580 -12.782 1.00 96.38 265 TYR A O 1
ATOM 2029 N N . VAL A 1 266 ? -2.958 3.326 -14.077 1.00 95.00 266 VAL A N 1
ATOM 2030 C CA . VAL A 1 266 ? -3.783 4.194 -14.934 1.00 95.00 266 VAL A CA 1
ATOM 2031 C C . VAL A 1 266 ? -4.918 3.407 -15.588 1.00 95.00 266 VAL A C 1
ATOM 2033 O O . VAL A 1 266 ? -6.080 3.817 -15.531 1.00 95.00 266 VAL A O 1
ATOM 2036 N N . ARG A 1 267 ? -4.603 2.242 -16.163 1.00 94.50 267 ARG A N 1
ATOM 2037 C CA . ARG A 1 267 ? -5.594 1.353 -16.780 1.00 94.50 267 ARG A CA 1
ATOM 2038 C C . ARG A 1 267 ? -6.639 0.875 -15.773 1.00 94.50 267 ARG A C 1
ATOM 2040 O O . ARG A 1 267 ? -7.834 0.970 -16.038 1.00 94.50 267 ARG A O 1
ATOM 2047 N N . THR A 1 268 ? -6.196 0.391 -14.612 1.00 93.75 268 THR A N 1
ATOM 2048 C CA . THR A 1 268 ? -7.080 -0.143 -13.563 1.00 93.75 268 THR A CA 1
ATOM 2049 C C . THR A 1 268 ? -8.013 0.937 -13.035 1.00 93.75 268 THR A C 1
ATOM 2051 O O . THR A 1 268 ? -9.213 0.703 -12.909 1.00 93.75 268 THR A O 1
ATOM 2054 N N . ASP A 1 269 ? -7.486 2.130 -12.777 1.00 93.00 269 ASP A N 1
ATOM 2055 C CA . ASP A 1 269 ? -8.266 3.255 -12.279 1.00 93.00 269 ASP A CA 1
ATOM 2056 C C . ASP A 1 269 ? -9.333 3.693 -13.287 1.00 93.00 269 ASP A C 1
ATOM 2058 O O . ASP A 1 269 ? -10.469 3.958 -12.896 1.00 93.00 269 ASP A O 1
ATOM 2062 N N . LYS A 1 270 ? -9.001 3.715 -14.585 1.00 90.44 270 LYS A N 1
ATOM 2063 C CA . LYS A 1 270 ? -9.946 4.060 -15.656 1.00 90.44 270 LYS A CA 1
ATOM 2064 C C . LYS A 1 270 ? -11.066 3.029 -15.806 1.00 90.44 270 LYS A C 1
ATOM 2066 O O . LYS A 1 270 ? -12.204 3.400 -16.074 1.00 90.44 270 LYS A O 1
ATOM 2071 N N . GLU A 1 271 ? -10.751 1.745 -15.661 1.00 90.56 271 GLU A N 1
ATOM 2072 C CA . GLU A 1 271 ? -11.709 0.653 -15.870 1.00 90.56 271 GLU A CA 1
ATOM 2073 C C . GLU A 1 271 ? -12.555 0.340 -14.629 1.00 90.56 271 GLU A C 1
ATOM 2075 O O . GLU A 1 271 ? -13.703 -0.089 -14.748 1.00 90.56 271 GLU A O 1
ATOM 2080 N N . ARG A 1 272 ? -11.977 0.474 -13.430 1.00 90.31 272 ARG A N 1
ATOM 2081 C CA . ARG A 1 272 ? -12.537 -0.077 -12.184 1.00 90.31 272 ARG A CA 1
ATOM 2082 C C . ARG A 1 272 ? -12.514 0.889 -11.001 1.00 90.31 272 ARG A C 1
ATOM 2084 O O . ARG A 1 272 ? -13.051 0.530 -9.955 1.00 90.31 272 ARG A O 1
ATOM 2091 N N . GLY A 1 273 ? -11.925 2.072 -11.159 1.00 90.88 273 GLY A N 1
ATOM 2092 C CA . GLY A 1 273 ? -11.744 3.046 -10.088 1.00 90.88 273 GLY A CA 1
ATOM 2093 C C . GLY A 1 273 ? -10.526 2.763 -9.205 1.00 90.88 273 GLY A C 1
ATOM 2094 O O . GLY A 1 273 ? -10.031 1.641 -9.112 1.00 90.88 273 GLY A O 1
ATOM 2095 N N . VAL A 1 274 ? -10.068 3.808 -8.512 1.00 92.12 274 VAL A N 1
ATOM 2096 C CA . VAL A 1 274 ? -8.844 3.822 -7.680 1.00 92.12 274 VAL A CA 1
ATOM 2097 C C . VAL A 1 274 ? -8.907 2.823 -6.514 1.00 92.12 274 VAL A C 1
ATOM 2099 O O . VAL A 1 274 ? -7.889 2.314 -6.046 1.00 92.12 274 VAL A O 1
ATOM 2102 N N . TRP A 1 275 ? -10.118 2.504 -6.048 1.00 91.25 275 TRP A N 1
ATOM 2103 C CA . TRP A 1 275 ? -10.361 1.550 -4.963 1.00 91.25 275 TRP A CA 1
ATOM 2104 C C . TRP A 1 275 ? -10.130 0.086 -5.374 1.00 91.25 275 TRP A C 1
ATOM 2106 O O . TRP A 1 275 ? -10.081 -0.797 -4.513 1.00 91.25 275 TRP A O 1
ATOM 2116 N N . LYS A 1 276 ? -9.948 -0.211 -6.669 1.00 92.75 276 LYS A N 1
ATOM 2117 C CA . LYS A 1 276 ? -9.577 -1.549 -7.134 1.00 92.75 276 LYS A CA 1
ATOM 2118 C C . LYS A 1 276 ? -8.066 -1.755 -7.029 1.00 92.75 276 LYS A C 1
ATOM 2120 O O . LYS A 1 276 ? -7.276 -1.004 -7.582 1.00 92.75 276 LYS A O 1
ATOM 2125 N N . ALA A 1 277 ? -7.652 -2.850 -6.389 1.00 92.94 277 ALA A N 1
ATOM 2126 C CA . ALA A 1 277 ? -6.241 -3.229 -6.337 1.00 92.94 277 ALA A CA 1
ATOM 2127 C C . ALA A 1 277 ? -5.656 -3.488 -7.748 1.00 92.94 277 ALA A C 1
ATOM 2129 O O . ALA A 1 277 ? -6.232 -4.315 -8.474 1.00 92.94 277 ALA A O 1
ATOM 2130 N N . PRO A 1 278 ? -4.508 -2.874 -8.108 1.00 93.38 278 PRO A N 1
ATOM 2131 C CA . PRO A 1 278 ? -3.816 -3.059 -9.390 1.00 93.38 278 PRO A CA 1
ATOM 2132 C C . PRO A 1 278 ? -2.966 -4.347 -9.408 1.00 93.38 278 PRO A C 1
ATOM 2134 O O . PRO A 1 278 ? -1.788 -4.345 -9.752 1.00 93.38 278 PRO A O 1
ATOM 2137 N N . ALA A 1 279 ? -3.571 -5.464 -8.999 1.00 92.69 279 ALA A N 1
ATOM 2138 C CA . ALA A 1 279 ? -2.980 -6.803 -8.986 1.00 92.69 279 ALA A CA 1
ATOM 2139 C C . ALA A 1 279 ? -3.852 -7.792 -9.773 1.00 92.69 279 ALA A C 1
ATOM 2141 O O . ALA A 1 279 ? -5.001 -7.491 -10.111 1.00 92.69 279 ALA A O 1
ATOM 2142 N N . ASN A 1 280 ? -3.302 -8.979 -10.055 1.00 92.62 280 ASN A N 1
ATOM 2143 C CA . ASN A 1 280 ? -3.845 -9.958 -11.004 1.00 92.62 280 ASN A CA 1
ATOM 2144 C C . ASN A 1 280 ? -3.995 -9.358 -12.421 1.00 92.62 280 ASN A C 1
ATOM 2146 O O . ASN A 1 280 ? -4.920 -9.688 -13.157 1.00 92.62 280 ASN A O 1
ATOM 2150 N N . ALA A 1 281 ? -3.079 -8.455 -12.784 1.00 92.75 281 ALA A N 1
ATOM 2151 C CA . ALA A 1 281 ? -3.014 -7.802 -14.087 1.00 92.75 281 ALA A CA 1
ATOM 2152 C C . ALA A 1 281 ? -1.821 -8.336 -14.885 1.00 92.75 281 ALA A C 1
ATOM 2154 O O . ALA A 1 281 ? -0.721 -8.463 -14.342 1.00 92.75 281 ALA A O 1
ATOM 2155 N N . SER A 1 282 ? -2.037 -8.633 -16.166 1.00 93.56 282 SER A N 1
ATOM 2156 C CA . SER A 1 282 ? -0.973 -9.038 -17.083 1.00 93.56 282 SER A CA 1
ATOM 2157 C C . SER A 1 282 ? -0.170 -7.837 -17.568 1.00 93.56 282 SER A C 1
ATOM 2159 O O . SER A 1 282 ? -0.739 -6.777 -17.866 1.00 93.56 282 SER A O 1
ATOM 2161 N N . ILE A 1 283 ? 1.139 -8.040 -17.695 1.00 94.25 283 ILE A N 1
ATOM 2162 C CA . ILE A 1 283 ? 2.077 -7.054 -18.235 1.00 94.25 283 ILE A CA 1
ATOM 2163 C C . ILE A 1 283 ? 2.289 -7.338 -19.727 1.00 94.25 283 ILE A C 1
ATOM 2165 O O . ILE A 1 283 ? 2.579 -8.468 -20.119 1.00 94.25 283 ILE A O 1
ATOM 2169 N N . ILE A 1 284 ? 2.133 -6.310 -20.557 1.00 93.44 284 ILE A N 1
ATOM 2170 C CA . ILE A 1 284 ? 2.301 -6.355 -22.016 1.00 93.44 284 ILE A CA 1
ATOM 2171 C C . ILE A 1 284 ? 3.717 -5.873 -22.369 1.00 93.44 284 ILE A C 1
ATOM 2173 O O . ILE A 1 284 ? 4.254 -5.001 -21.689 1.00 93.44 284 ILE A O 1
ATOM 2177 N N . GLY A 1 285 ? 4.315 -6.422 -23.434 1.00 90.06 285 GLY A N 1
ATOM 2178 C CA . GLY A 1 285 ? 5.647 -6.020 -23.921 1.00 90.06 285 GLY A CA 1
ATOM 2179 C C . GLY A 1 285 ? 6.818 -6.757 -23.262 1.00 90.06 285 GLY A C 1
ATOM 2180 O O . GLY A 1 285 ? 7.967 -6.338 -23.391 1.00 90.06 285 GLY A O 1
ATOM 2181 N N . ILE A 1 286 ? 6.545 -7.860 -22.558 1.00 93.44 286 ILE A N 1
ATOM 2182 C CA . ILE A 1 286 ? 7.564 -8.650 -21.859 1.00 93.44 286 ILE A CA 1
ATOM 2183 C C . ILE A 1 286 ? 7.621 -10.095 -22.350 1.00 93.44 286 ILE A C 1
ATOM 2185 O O . ILE A 1 286 ? 6.609 -10.690 -22.715 1.00 93.44 286 ILE A O 1
ATOM 2189 N N . THR A 1 287 ? 8.827 -10.653 -22.347 1.00 91.00 287 THR A N 1
ATOM 2190 C CA . THR A 1 287 ? 9.122 -12.056 -22.668 1.00 91.00 287 THR A CA 1
ATOM 2191 C C . THR A 1 287 ? 9.302 -12.902 -21.409 1.00 91.00 287 THR A C 1
ATOM 2193 O O . THR A 1 287 ? 9.088 -14.111 -21.440 1.00 91.00 287 THR A O 1
ATOM 2196 N N . GLY A 1 288 ? 9.678 -12.281 -20.287 1.00 92.81 288 GLY A N 1
ATOM 2197 C CA . GLY A 1 288 ? 10.009 -12.985 -19.054 1.00 92.81 288 GLY A CA 1
ATOM 2198 C C . GLY A 1 288 ? 10.248 -12.057 -17.867 1.00 92.81 288 GLY A C 1
ATOM 2199 O O . GLY A 1 288 ? 10.182 -10.835 -17.977 1.00 92.81 288 GLY A O 1
ATOM 2200 N N . ILE A 1 289 ? 10.581 -12.666 -16.734 1.00 94.19 289 ILE A N 1
ATOM 2201 C CA . ILE A 1 289 ? 11.108 -11.995 -15.541 1.00 94.19 289 ILE A CA 1
ATOM 2202 C C . ILE A 1 289 ? 12.561 -12.426 -15.321 1.00 94.19 289 ILE A C 1
ATOM 2204 O O . ILE A 1 289 ? 12.968 -13.503 -15.771 1.00 94.19 289 ILE A O 1
ATOM 2208 N N . THR A 1 290 ? 13.368 -11.586 -14.679 1.00 91.75 290 THR A N 1
ATOM 2209 C CA . THR A 1 290 ? 14.788 -11.883 -14.428 1.00 91.75 290 THR A CA 1
ATOM 2210 C C . THR A 1 290 ? 14.985 -13.031 -13.452 1.00 91.75 290 THR A C 1
ATOM 2212 O O . THR A 1 290 ? 15.811 -13.910 -13.706 1.00 91.75 290 THR A O 1
ATOM 2215 N N . ARG A 1 291 ? 14.156 -13.085 -12.408 1.00 90.81 291 ARG A N 1
ATOM 2216 C CA . ARG A 1 291 ? 14.197 -14.107 -11.364 1.00 90.81 291 ARG A CA 1
ATOM 2217 C C . ARG A 1 291 ? 12.809 -14.681 -11.094 1.00 90.81 291 ARG A C 1
ATOM 2219 O O . ARG A 1 291 ? 11.870 -13.947 -10.822 1.00 90.81 291 ARG A O 1
ATOM 2226 N N . ALA A 1 292 ? 12.660 -16.001 -11.142 1.00 90.56 292 ALA A N 1
ATOM 2227 C CA . ALA A 1 292 ? 11.401 -16.633 -10.752 1.00 90.56 292 ALA A CA 1
ATOM 2228 C C . ALA A 1 292 ? 11.218 -16.582 -9.225 1.00 90.56 292 ALA A C 1
ATOM 2230 O O . ALA A 1 292 ? 12.154 -16.888 -8.491 1.00 90.56 292 ALA A O 1
ATOM 2231 N N . ILE A 1 293 ? 10.015 -16.220 -8.765 1.00 90.38 293 ILE A N 1
ATOM 2232 C CA . ILE A 1 293 ? 9.653 -16.162 -7.339 1.00 90.38 293 ILE A CA 1
ATOM 2233 C C . ILE A 1 293 ? 8.742 -17.346 -6.998 1.00 90.38 293 ILE A C 1
ATOM 2235 O O . ILE A 1 293 ? 7.640 -17.488 -7.555 1.00 90.38 293 ILE A O 1
ATOM 2239 N N . ALA A 1 294 ? 9.209 -18.182 -6.072 1.00 86.44 294 ALA A N 1
ATOM 2240 C CA . ALA A 1 294 ? 8.463 -19.306 -5.519 1.00 86.44 294 ALA A CA 1
ATOM 2241 C C . ALA A 1 294 ? 7.417 -18.843 -4.480 1.00 86.44 294 ALA A C 1
ATOM 2243 O O . ALA A 1 294 ? 7.376 -17.682 -4.076 1.00 86.44 294 ALA A O 1
ATOM 2244 N N . GLU A 1 295 ? 6.497 -19.728 -4.104 1.00 81.25 295 GLU A N 1
ATOM 2245 C CA . GLU A 1 295 ? 5.366 -19.386 -3.226 1.00 81.25 295 GLU A CA 1
ATOM 2246 C C . GLU A 1 295 ? 5.779 -19.149 -1.763 1.00 81.25 295 GLU A C 1
ATOM 2248 O O . GLU A 1 295 ? 5.275 -18.236 -1.104 1.00 81.25 295 GLU A O 1
ATOM 2253 N N . ASP A 1 296 ? 6.748 -19.920 -1.278 1.00 82.56 296 ASP A N 1
ATOM 2254 C CA . ASP A 1 296 ? 7.389 -19.741 0.024 1.00 82.56 296 ASP A CA 1
ATOM 2255 C C . ASP A 1 296 ? 8.097 -18.381 0.112 1.00 82.56 296 ASP A C 1
ATOM 2257 O O . ASP A 1 296 ? 7.839 -17.604 1.034 1.00 82.56 296 ASP A O 1
ATOM 2261 N N . GLU A 1 297 ? 8.890 -18.034 -0.904 1.00 85.56 297 GLU A N 1
ATOM 2262 C CA . GLU A 1 297 ? 9.549 -16.731 -0.994 1.00 85.56 297 GLU A CA 1
ATOM 2263 C C . GLU A 1 297 ? 8.530 -15.585 -1.052 1.00 85.56 297 GLU A C 1
ATOM 2265 O O . GLU A 1 297 ? 8.701 -14.560 -0.386 1.00 85.56 297 GLU A O 1
ATOM 2270 N N . GLN A 1 298 ? 7.432 -15.754 -1.795 1.00 85.75 298 GLN A N 1
ATOM 2271 C CA . GLN A 1 298 ? 6.383 -14.741 -1.872 1.00 85.75 298 GLN A CA 1
ATOM 2272 C C . GLN A 1 298 ? 5.779 -14.437 -0.494 1.00 85.75 298 GLN A C 1
ATOM 2274 O O . GLN A 1 298 ? 5.479 -13.281 -0.194 1.00 85.75 298 GLN A O 1
ATOM 2279 N N . THR A 1 299 ? 5.610 -15.449 0.356 1.00 81.69 299 THR A N 1
ATOM 2280 C CA . THR A 1 299 ? 5.051 -15.258 1.701 1.00 81.69 299 THR A CA 1
ATOM 2281 C C . THR A 1 299 ? 5.934 -14.318 2.523 1.00 81.69 299 THR A C 1
ATOM 2283 O O . THR A 1 299 ? 5.427 -13.392 3.159 1.00 81.69 299 THR A O 1
ATOM 2286 N N . THR A 1 300 ? 7.255 -14.469 2.421 1.00 85.44 300 THR A N 1
ATOM 2287 C CA . THR A 1 300 ? 8.228 -13.569 3.055 1.00 85.44 300 THR A CA 1
ATOM 2288 C C . THR A 1 300 ? 8.300 -12.198 2.378 1.00 85.44 300 THR A C 1
ATOM 2290 O O . THR A 1 300 ? 8.598 -11.207 3.046 1.00 85.44 300 THR A O 1
ATOM 2293 N N . LEU A 1 301 ? 8.020 -12.090 1.074 1.00 88.12 301 LEU A N 1
ATOM 2294 C CA . LEU A 1 301 ? 7.916 -10.801 0.370 1.00 88.12 301 LEU A CA 1
ATOM 2295 C C . LEU A 1 301 ? 6.698 -9.985 0.831 1.00 88.12 301 LEU A C 1
ATOM 2297 O O . LEU A 1 301 ? 6.793 -8.775 1.040 1.00 88.12 301 LEU A O 1
ATOM 2301 N N . ASN A 1 302 ? 5.585 -10.671 1.069 1.00 84.94 302 ASN A N 1
ATOM 2302 C CA . ASN A 1 302 ? 4.295 -10.109 1.448 1.00 84.94 302 ASN A CA 1
ATOM 2303 C C . ASN A 1 302 ? 4.298 -9.411 2.820 1.00 84.94 302 ASN A C 1
ATOM 2305 O O . ASN A 1 302 ? 3.731 -8.325 2.937 1.00 84.94 302 ASN A O 1
ATOM 2309 N N . VAL A 1 303 ? 4.874 -10.021 3.858 1.00 85.12 303 VAL A N 1
ATOM 2310 C CA . VAL A 1 303 ? 5.200 -9.352 5.132 1.00 85.12 303 VAL A CA 1
ATOM 2311 C C . VAL A 1 303 ? 6.489 -9.958 5.660 1.00 85.12 303 VAL A C 1
ATOM 2313 O O . VAL A 1 303 ? 6.565 -11.161 5.898 1.00 85.12 303 VAL A O 1
ATOM 2316 N N . ASP A 1 304 ? 7.491 -9.117 5.872 1.00 83.00 304 ASP A N 1
ATOM 2317 C CA . ASP A 1 304 ? 8.707 -9.525 6.557 1.00 83.00 304 ASP A CA 1
ATOM 2318 C C . ASP A 1 304 ? 8.448 -9.705 8.066 1.00 83.00 304 ASP A C 1
ATOM 2320 O O . ASP A 1 304 ? 7.990 -8.754 8.705 1.00 83.00 304 ASP A O 1
ATOM 2324 N N . PRO A 1 305 ? 8.773 -10.859 8.675 1.00 75.31 305 PRO A N 1
ATOM 2325 C CA . PRO A 1 305 ? 8.531 -11.091 10.102 1.00 75.31 305 PRO A CA 1
ATOM 2326 C C . PRO A 1 305 ? 9.293 -10.140 11.036 1.00 75.31 305 PRO A C 1
ATOM 2328 O O . PRO A 1 305 ? 8.896 -9.971 12.183 1.00 75.31 305 PRO A O 1
ATOM 2331 N N . ILE A 1 306 ? 10.396 -9.547 10.563 1.00 79.12 306 ILE A N 1
ATOM 2332 C CA . ILE A 1 306 ? 11.291 -8.712 11.373 1.00 79.12 306 ILE A CA 1
ATOM 2333 C C . ILE A 1 306 ? 10.965 -7.231 11.173 1.00 79.12 306 ILE A C 1
ATOM 2335 O O . ILE A 1 306 ? 10.702 -6.511 12.130 1.00 79.12 306 ILE A O 1
ATOM 2339 N N . SER A 1 307 ? 10.987 -6.766 9.925 1.00 80.50 307 SER A N 1
ATOM 2340 C CA . SER A 1 307 ? 10.784 -5.355 9.585 1.00 80.50 307 SER A CA 1
ATOM 2341 C C . SER A 1 307 ? 9.315 -4.967 9.424 1.00 80.50 307 SER A C 1
ATOM 2343 O O . SER A 1 307 ? 9.014 -3.777 9.388 1.00 80.50 307 SER A O 1
ATOM 2345 N N . GLY A 1 308 ? 8.399 -5.933 9.280 1.00 84.06 308 GLY A N 1
ATOM 2346 C CA . GLY A 1 308 ? 6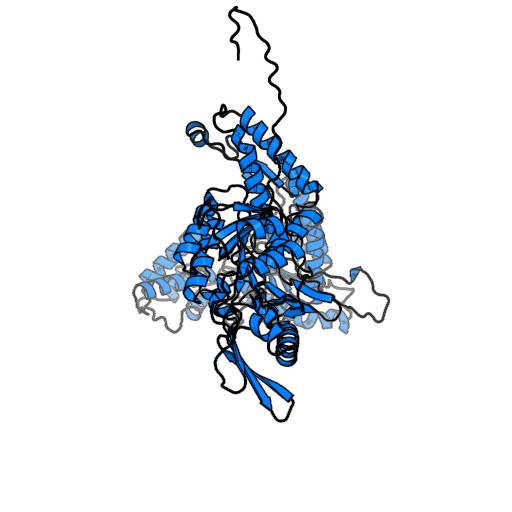.983 -5.675 8.997 1.00 84.06 308 GLY A CA 1
ATOM 2347 C C . GLY A 1 308 ? 6.714 -5.095 7.601 1.00 84.06 308 GLY A C 1
ATOM 2348 O O . GLY A 1 308 ? 5.572 -4.766 7.284 1.00 84.06 308 GLY A O 1
ATOM 2349 N N . LYS A 1 309 ? 7.746 -4.963 6.756 1.00 91.25 309 LYS A N 1
ATOM 2350 C CA . LYS A 1 309 ? 7.661 -4.326 5.436 1.00 91.25 309 LYS A CA 1
ATOM 2351 C C . LYS A 1 309 ? 7.193 -5.302 4.366 1.00 91.25 309 LYS A C 1
ATOM 2353 O O . LYS A 1 309 ? 7.516 -6.491 4.421 1.00 91.25 309 LYS A O 1
ATOM 2358 N N . SER A 1 310 ? 6.485 -4.791 3.362 1.00 93.50 310 SER A N 1
ATOM 2359 C CA . SER A 1 310 ? 6.058 -5.585 2.205 1.00 93.50 310 SER A CA 1
ATOM 2360 C C . SER A 1 310 ? 6.756 -5.163 0.914 1.00 93.50 310 SER A C 1
ATOM 2362 O O . SER A 1 310 ? 7.146 -4.008 0.752 1.00 93.50 310 SER A O 1
ATOM 2364 N N . ILE A 1 311 ? 6.916 -6.119 0.002 1.00 95.44 311 ILE A N 1
ATOM 2365 C CA . ILE A 1 311 ? 7.359 -5.923 -1.379 1.00 95.44 311 ILE A CA 1
ATOM 2366 C C . ILE A 1 311 ? 6.433 -6.757 -2.269 1.00 95.44 311 ILE A C 1
ATOM 2368 O O . ILE A 1 311 ? 6.158 -7.921 -1.974 1.00 95.44 311 ILE A O 1
ATOM 2372 N N . ASN A 1 312 ? 5.956 -6.174 -3.365 1.00 95.94 312 ASN A N 1
ATOM 2373 C CA . ASN A 1 312 ? 5.026 -6.834 -4.275 1.00 95.94 312 ASN A CA 1
ATOM 2374 C C . ASN A 1 312 ? 5.776 -7.660 -5.323 1.00 95.94 312 ASN A C 1
ATOM 2376 O O . ASN A 1 312 ? 6.676 -7.161 -5.999 1.00 95.94 312 ASN A O 1
ATOM 2380 N N . ALA A 1 313 ? 5.368 -8.918 -5.490 1.00 95.06 313 ALA A N 1
ATOM 2381 C CA . ALA A 1 313 ? 5.975 -9.830 -6.451 1.00 95.06 313 ALA A CA 1
ATOM 2382 C C . ALA A 1 313 ? 5.288 -9.762 -7.825 1.00 95.06 313 ALA A C 1
ATOM 2384 O O . ALA A 1 313 ? 4.063 -9.660 -7.926 1.00 95.06 313 ALA A O 1
ATOM 2385 N N . ILE A 1 314 ? 6.069 -9.908 -8.891 1.00 95.88 314 ILE A N 1
ATOM 2386 C CA . ILE A 1 314 ? 5.598 -10.195 -10.248 1.00 95.88 314 ILE A CA 1
ATOM 2387 C C . ILE A 1 314 ? 5.939 -11.653 -10.536 1.00 95.88 314 ILE A C 1
ATOM 2389 O O . ILE A 1 314 ? 7.096 -12.064 -10.435 1.00 95.88 314 ILE A O 1
ATOM 2393 N N . ARG A 1 315 ? 4.924 -12.461 -10.850 1.00 94.19 315 ARG A N 1
ATOM 2394 C CA . ARG A 1 315 ? 5.061 -13.920 -10.953 1.00 94.19 315 ARG A CA 1
ATOM 2395 C C . ARG A 1 315 ? 4.607 -14.430 -12.308 1.00 94.19 315 ARG A C 1
ATOM 2397 O O . ARG A 1 315 ? 3.656 -13.919 -12.893 1.00 94.19 315 ARG A O 1
ATOM 2404 N N . SER A 1 316 ? 5.282 -15.473 -12.777 1.00 92.69 316 SER A N 1
ATOM 2405 C CA . SER A 1 316 ? 4.861 -16.241 -13.945 1.00 92.69 316 SER A CA 1
ATOM 2406 C C . SER A 1 316 ? 3.972 -17.399 -13.503 1.00 92.69 316 SER A C 1
ATOM 2408 O O . SER A 1 316 ? 4.357 -18.182 -12.634 1.00 92.69 316 SER A O 1
ATOM 2410 N N . PHE A 1 317 ? 2.792 -17.504 -14.103 1.00 90.81 317 PHE A N 1
ATOM 2411 C CA . PHE A 1 317 ? 1.834 -18.572 -13.865 1.00 90.81 317 PHE A CA 1
ATOM 2412 C C . PHE A 1 317 ? 1.652 -19.402 -15.140 1.00 90.81 317 PHE A C 1
ATOM 2414 O O . PHE A 1 317 ? 1.292 -18.843 -16.186 1.00 90.81 317 PHE A O 1
ATOM 2421 N N . PRO A 1 318 ? 1.831 -20.733 -15.077 1.00 88.31 318 PRO A N 1
ATOM 2422 C CA . PRO A 1 318 ? 1.523 -21.611 -16.200 1.00 88.31 318 PRO A CA 1
ATOM 2423 C C . PRO A 1 318 ? 0.083 -21.392 -16.692 1.00 88.31 318 PRO A C 1
ATOM 2425 O O . PRO A 1 318 ? -0.858 -21.393 -15.902 1.00 88.31 318 PRO A O 1
ATOM 2428 N N . GLY A 1 319 ? -0.091 -21.140 -17.992 1.00 87.81 319 GLY A N 1
ATOM 2429 C CA . GLY A 1 319 ? -1.401 -20.911 -18.621 1.00 87.81 319 GLY A CA 1
ATOM 2430 C C . GLY A 1 319 ? -2.037 -19.530 -18.397 1.00 87.81 319 GLY A C 1
ATOM 2431 O O . GLY A 1 319 ? -2.995 -19.204 -19.092 1.00 87.81 319 GLY A O 1
ATOM 2432 N N . ARG A 1 320 ? -1.517 -18.694 -17.483 1.00 88.38 320 ARG A N 1
ATOM 2433 C CA . ARG A 1 320 ? -2.010 -17.314 -17.252 1.00 88.38 320 ARG A CA 1
ATOM 2434 C C . ARG A 1 320 ? -0.988 -16.228 -17.597 1.00 88.38 320 ARG A C 1
ATOM 2436 O O . ARG A 1 320 ? -1.347 -15.055 -17.641 1.00 88.38 320 ARG A O 1
ATOM 2443 N N . GLY A 1 321 ? 0.259 -16.612 -17.864 1.00 89.88 321 GLY A N 1
ATOM 2444 C CA . GLY A 1 321 ? 1.339 -15.688 -18.195 1.00 89.88 321 GLY A CA 1
ATOM 2445 C C . GLY A 1 321 ? 1.903 -14.982 -16.963 1.00 89.88 321 GLY A C 1
ATOM 2446 O O . GLY A 1 321 ? 1.808 -15.481 -15.842 1.00 89.88 321 GLY A O 1
ATOM 2447 N N . ILE A 1 322 ? 2.524 -13.824 -17.179 1.00 94.12 322 ILE A N 1
ATOM 2448 C CA . ILE A 1 322 ? 3.178 -13.043 -16.125 1.00 94.12 322 ILE A CA 1
ATOM 2449 C C . ILE A 1 322 ? 2.186 -12.027 -15.567 1.00 94.12 322 ILE A C 1
ATOM 2451 O O . ILE A 1 322 ? 1.658 -11.192 -16.305 1.00 94.12 322 ILE A O 1
ATOM 2455 N N . LEU A 1 323 ? 1.945 -12.103 -14.261 1.00 94.88 323 LEU A N 1
ATOM 2456 C CA . LEU A 1 323 ? 0.969 -11.287 -13.553 1.00 94.88 323 LEU A CA 1
ATOM 2457 C C . LEU A 1 323 ? 1.632 -10.493 -12.428 1.00 94.88 323 LEU A C 1
ATOM 2459 O O . LEU A 1 323 ? 2.498 -10.996 -11.708 1.00 94.88 323 LEU A O 1
ATOM 2463 N N . VAL A 1 324 ? 1.143 -9.272 -12.222 1.00 95.50 324 VAL A N 1
ATOM 2464 C CA . VAL A 1 324 ? 1.385 -8.514 -10.991 1.00 95.50 324 VAL A CA 1
ATOM 2465 C C . VAL A 1 324 ? 0.655 -9.215 -9.852 1.00 95.50 324 VAL A C 1
ATOM 2467 O O . VAL A 1 324 ? -0.568 -9.365 -9.898 1.00 95.50 324 VAL A O 1
ATOM 2470 N N . TRP A 1 325 ? 1.384 -9.657 -8.833 1.00 92.81 325 TRP A N 1
ATOM 2471 C CA . TRP A 1 325 ? 0.877 -10.559 -7.801 1.00 92.81 325 TRP A CA 1
ATOM 2472 C C . TRP A 1 325 ? 1.141 -10.021 -6.384 1.00 92.81 325 TRP A C 1
ATOM 2474 O O . TRP A 1 325 ? 1.683 -10.700 -5.514 1.00 92.81 325 TRP A O 1
ATOM 2484 N N . GLY A 1 326 ? 0.740 -8.765 -6.173 1.00 90.50 326 GLY A N 1
ATOM 2485 C CA . GLY A 1 326 ? 0.763 -8.054 -4.894 1.00 90.50 326 GLY A CA 1
ATOM 2486 C C . GLY A 1 326 ? 0.243 -6.620 -5.054 1.00 90.50 326 GLY A C 1
ATOM 2487 O O . GLY A 1 326 ? 0.432 -6.008 -6.107 1.00 90.50 326 GLY A O 1
ATOM 2488 N N . ALA A 1 327 ? -0.445 -6.097 -4.037 1.00 93.31 327 ALA A N 1
ATOM 2489 C CA . ALA A 1 327 ? -0.966 -4.723 -4.011 1.00 93.31 327 ALA A CA 1
ATOM 2490 C C . ALA A 1 327 ? -0.850 -4.083 -2.616 1.00 93.31 327 ALA A C 1
ATOM 2492 O O . ALA A 1 327 ? -1.769 -3.403 -2.148 1.00 93.31 327 ALA A O 1
ATOM 2493 N N . ARG A 1 328 ? 0.271 -4.324 -1.934 1.00 94.56 328 ARG A N 1
ATOM 2494 C CA . ARG A 1 328 ? 0.570 -3.787 -0.605 1.00 94.56 328 ARG A CA 1
ATOM 2495 C C . ARG A 1 328 ? 1.486 -2.567 -0.681 1.00 94.56 328 ARG A C 1
ATOM 2497 O O . ARG A 1 328 ? 2.313 -2.457 -1.586 1.00 94.56 328 ARG A O 1
ATOM 2504 N N . THR A 1 329 ? 1.305 -1.639 0.249 1.00 95.88 329 THR A N 1
ATOM 2505 C CA . THR A 1 329 ? 2.238 -0.527 0.480 1.00 95.88 329 THR A CA 1
ATOM 2506 C C . THR A 1 329 ? 3.464 -1.047 1.229 1.00 95.88 329 THR A C 1
ATOM 2508 O O . THR A 1 329 ? 3.434 -2.150 1.782 1.00 95.88 329 THR A O 1
ATOM 2511 N N . LEU A 1 330 ? 4.550 -0.279 1.316 1.00 95.56 330 LEU A N 1
ATOM 2512 C CA . LEU A 1 330 ? 5.721 -0.712 2.092 1.00 95.56 330 LEU A CA 1
ATOM 2513 C C . LEU A 1 330 ? 5.380 -0.952 3.578 1.00 95.56 330 LEU A C 1
ATOM 2515 O O . LEU A 1 330 ? 6.051 -1.758 4.223 1.00 95.56 330 LEU A O 1
ATOM 2519 N N . ALA A 1 331 ? 4.313 -0.335 4.097 1.00 92.00 331 ALA A N 1
ATOM 2520 C CA . ALA A 1 331 ? 3.750 -0.555 5.432 1.00 92.00 331 ALA A CA 1
ATOM 2521 C C . ALA A 1 331 ? 2.904 -1.850 5.514 1.00 92.00 331 ALA A C 1
ATOM 2523 O O . ALA A 1 331 ? 1.696 -1.831 5.749 1.00 92.00 331 ALA A O 1
ATOM 2524 N N . GLY A 1 332 ? 3.545 -3.005 5.313 1.00 84.25 332 GLY A N 1
ATOM 2525 C CA . GLY A 1 332 ? 2.874 -4.310 5.234 1.00 84.25 332 GLY A CA 1
ATOM 2526 C C . GLY A 1 332 ? 2.176 -4.775 6.519 1.00 84.25 332 GLY A C 1
ATOM 2527 O O . GLY A 1 332 ? 1.167 -5.478 6.449 1.00 84.25 332 GLY A O 1
ATOM 2528 N N . ASN A 1 333 ? 2.696 -4.395 7.686 1.00 85.94 333 ASN A N 1
ATOM 2529 C CA . ASN A 1 333 ? 2.156 -4.751 9.003 1.00 85.94 333 ASN A CA 1
ATOM 2530 C C . ASN A 1 333 ? 1.075 -3.784 9.512 1.00 85.94 333 ASN A C 1
ATOM 2532 O O . ASN A 1 333 ? 0.410 -4.089 10.501 1.00 85.94 333 ASN A O 1
ATOM 2536 N N . ASP A 1 334 ? 0.865 -2.657 8.833 1.00 86.44 334 ASP A N 1
ATOM 2537 C CA . ASP A 1 334 ? -0.182 -1.699 9.170 1.00 86.44 334 ASP A CA 1
ATOM 2538 C C . ASP A 1 334 ? -1.565 -2.342 8.941 1.00 86.44 334 ASP A C 1
ATOM 2540 O O . ASP A 1 334 ? -1.740 -3.175 8.047 1.00 86.44 334 ASP A O 1
ATOM 2544 N N . ASN A 1 335 ? -2.550 -2.029 9.781 1.00 82.81 335 ASN A N 1
ATOM 2545 C CA . ASN A 1 335 ? -3.913 -2.559 9.660 1.00 82.81 335 ASN A CA 1
ATOM 2546 C C . ASN A 1 335 ? -4.839 -1.646 8.846 1.00 82.81 335 ASN A C 1
ATOM 2548 O O . ASN A 1 335 ? -5.871 -2.114 8.350 1.00 82.81 335 ASN A O 1
ATOM 2552 N N . GLU A 1 336 ? -4.492 -0.370 8.713 1.00 85.12 336 GLU A N 1
ATOM 2553 C CA . GLU A 1 336 ? -5.253 0.663 8.016 1.00 85.12 336 GLU A CA 1
ATOM 2554 C C . GLU A 1 336 ? -4.684 0.907 6.617 1.00 85.12 336 GLU A C 1
ATOM 2556 O O . GLU A 1 336 ? -5.423 0.834 5.634 1.00 85.12 336 GLU A O 1
ATOM 2561 N N . TYR A 1 337 ? -3.366 1.101 6.508 1.00 89.00 337 TYR A N 1
ATOM 2562 C CA . TYR A 1 337 ? -2.704 1.532 5.268 1.00 89.00 337 TYR A CA 1
ATOM 2563 C C . TYR A 1 337 ? -1.952 0.424 4.524 1.00 89.00 337 TYR A C 1
ATOM 2565 O O . TYR A 1 337 ? -1.147 0.706 3.637 1.00 89.00 337 TYR A O 1
ATOM 2573 N N . ARG A 1 338 ? -2.243 -0.844 4.834 1.00 91.81 338 ARG A N 1
ATOM 2574 C CA . ARG A 1 338 ? -1.594 -2.016 4.218 1.00 91.81 338 ARG A CA 1
ATOM 2575 C C . ARG A 1 338 ? -1.658 -2.037 2.695 1.00 91.81 338 ARG A C 1
ATOM 2577 O O . ARG A 1 338 ? -0.757 -2.557 2.044 1.00 91.81 338 ARG A O 1
ATOM 2584 N N . TYR A 1 339 ? -2.764 -1.562 2.125 1.00 93.75 339 TYR A N 1
ATOM 2585 C CA . TYR A 1 339 ? -3.115 -1.790 0.725 1.00 93.75 339 TYR A CA 1
ATOM 2586 C C . TYR A 1 339 ? -2.970 -0.535 -0.124 1.00 93.75 339 TYR A C 1
ATOM 2588 O O . TYR A 1 339 ? -3.469 0.533 0.233 1.00 93.75 339 TYR A O 1
ATOM 2596 N N . VAL A 1 340 ? -2.374 -0.706 -1.307 1.00 94.69 340 VAL A N 1
ATOM 2597 C CA . VAL A 1 340 ? -2.195 0.351 -2.314 1.00 94.69 340 VAL A CA 1
ATOM 2598 C C . VAL A 1 340 ? -3.530 0.995 -2.670 1.00 94.69 340 VAL A C 1
ATOM 2600 O O . VAL A 1 340 ? -3.635 2.216 -2.685 1.00 94.69 340 VAL A O 1
ATOM 2603 N N . SER A 1 341 ? -4.564 0.188 -2.933 1.00 93.19 341 SER A N 1
ATOM 2604 C CA . SER A 1 341 ? -5.878 0.712 -3.321 1.00 93.19 341 SER A CA 1
ATOM 2605 C C . SER A 1 341 ? -6.525 1.539 -2.216 1.00 93.19 341 SER A C 1
ATOM 2607 O O . SER A 1 341 ? -7.173 2.534 -2.512 1.00 93.19 341 SER A O 1
ATOM 2609 N N . VAL A 1 342 ? -6.319 1.165 -0.948 1.00 93.06 342 VAL A N 1
ATOM 2610 C CA . VAL A 1 342 ? -6.850 1.913 0.198 1.00 93.06 342 VAL A CA 1
ATOM 2611 C C . VAL A 1 342 ? -6.129 3.250 0.326 1.00 93.06 342 VAL A C 1
ATOM 2613 O O . VAL A 1 342 ? -6.791 4.284 0.340 1.00 93.06 342 VAL A O 1
ATOM 2616 N N . ARG A 1 343 ? -4.787 3.260 0.345 1.00 93.62 343 ARG A N 1
ATOM 2617 C CA . ARG A 1 343 ? -4.028 4.515 0.462 1.00 93.62 343 ARG A CA 1
ATOM 2618 C C . ARG A 1 343 ? -4.317 5.457 -0.706 1.00 93.62 343 ARG A C 1
ATOM 2620 O O . ARG A 1 343 ? -4.679 6.604 -0.477 1.00 93.62 343 ARG A O 1
ATOM 2627 N N . ARG A 1 344 ? -4.222 4.972 -1.947 1.00 94.44 344 ARG A N 1
ATOM 2628 C CA . ARG A 1 344 ? -4.460 5.798 -3.141 1.00 94.44 344 ARG A CA 1
ATOM 2629 C C . ARG A 1 344 ? -5.880 6.347 -3.191 1.00 94.44 344 ARG A C 1
ATOM 2631 O O . ARG A 1 344 ? -6.070 7.497 -3.573 1.00 94.44 344 ARG A O 1
ATOM 2638 N N . PHE A 1 345 ? -6.874 5.555 -2.790 1.00 93.25 345 PHE A N 1
ATOM 2639 C CA . PHE A 1 345 ? -8.251 6.030 -2.724 1.00 93.25 345 PHE A CA 1
ATOM 2640 C C . PHE A 1 345 ? -8.409 7.169 -1.710 1.00 93.25 345 PHE A C 1
ATOM 2642 O O . PHE A 1 345 ? -9.021 8.183 -2.039 1.00 93.25 345 PHE A O 1
ATOM 2649 N N . LEU A 1 346 ? -7.803 7.049 -0.524 1.00 92.56 346 LEU A N 1
ATOM 2650 C CA . LEU A 1 346 ? -7.809 8.120 0.476 1.00 92.56 346 LEU A CA 1
ATOM 2651 C C . LEU A 1 346 ? -7.125 9.391 -0.044 1.00 92.56 346 LEU A C 1
ATOM 2653 O O . LEU A 1 346 ? -7.719 10.458 0.069 1.00 92.56 346 LEU A O 1
ATOM 2657 N N . ASN A 1 347 ? -5.964 9.276 -0.701 1.00 92.50 347 ASN A N 1
ATOM 2658 C CA . ASN A 1 347 ? -5.269 10.418 -1.316 1.00 92.50 347 ASN A CA 1
ATOM 2659 C C . ASN A 1 347 ? -6.173 11.169 -2.304 1.00 92.50 347 ASN A C 1
ATOM 2661 O O . ASN A 1 347 ? -6.223 12.397 -2.310 1.00 92.50 347 ASN A O 1
ATOM 2665 N N . VAL A 1 348 ? -6.911 10.433 -3.140 1.00 92.38 348 VAL A N 1
ATOM 2666 C CA . VAL A 1 348 ? -7.821 11.020 -4.132 1.00 92.38 348 VAL A CA 1
ATOM 2667 C C . VAL A 1 348 ? -9.017 11.690 -3.467 1.00 92.38 348 VAL A C 1
ATOM 2669 O O . VAL A 1 348 ? -9.401 12.783 -3.884 1.00 92.38 348 VAL A O 1
ATOM 2672 N N . VAL A 1 349 ? -9.614 11.073 -2.444 1.00 92.62 349 VAL A N 1
ATOM 2673 C CA . VAL A 1 349 ? -10.735 11.673 -1.705 1.00 92.62 349 VAL A CA 1
ATOM 2674 C C . VAL A 1 349 ? -10.288 12.949 -0.998 1.00 92.62 349 VAL A C 1
ATOM 2676 O O . VAL A 1 349 ? -10.924 13.984 -1.182 1.00 92.62 349 VAL A O 1
ATOM 2679 N N . GLU A 1 350 ? -9.175 12.897 -0.270 1.00 90.88 350 GLU A N 1
ATOM 2680 C CA . GLU A 1 350 ? -8.601 14.035 0.451 1.00 90.88 350 GLU A CA 1
ATOM 2681 C C . GLU A 1 350 ? -8.297 15.199 -0.501 1.00 90.88 350 GLU A C 1
ATOM 2683 O O . GLU A 1 350 ? -8.795 16.306 -0.304 1.00 90.88 350 GLU A O 1
ATOM 2688 N N . ALA A 1 351 ? -7.582 14.936 -1.598 1.00 89.81 351 ALA A N 1
ATOM 2689 C CA . ALA A 1 351 ? -7.237 15.954 -2.586 1.00 89.81 351 ALA A CA 1
ATOM 2690 C C . ALA A 1 351 ? -8.466 16.555 -3.286 1.00 89.81 351 ALA A C 1
ATOM 2692 O O . ALA A 1 351 ? -8.505 17.758 -3.553 1.00 89.81 351 ALA A O 1
ATOM 2693 N N . SER A 1 352 ? -9.482 15.734 -3.574 1.00 91.69 352 SER A N 1
ATOM 2694 C CA . SER A 1 352 ? -10.724 16.201 -4.202 1.00 91.69 352 SER A CA 1
ATOM 2695 C C . SER A 1 352 ? -11.501 17.120 -3.266 1.00 91.69 352 SER A C 1
ATOM 2697 O O . SER A 1 352 ? -11.891 18.215 -3.670 1.00 91.69 352 SER A O 1
ATOM 2699 N N . VAL A 1 353 ? -11.681 16.705 -2.009 1.00 91.38 353 VAL A N 1
ATOM 2700 C CA . VAL A 1 353 ? -12.387 17.501 -1.000 1.00 91.38 353 VAL A CA 1
ATOM 2701 C C . VAL A 1 353 ? -11.622 18.788 -0.704 1.00 91.38 353 VAL A C 1
ATOM 2703 O O . VAL A 1 353 ? -12.235 19.850 -0.715 1.00 91.38 353 VAL A O 1
ATOM 2706 N N . TYR A 1 354 ? -10.298 18.728 -0.547 1.00 89.69 354 TYR A N 1
ATOM 2707 C CA . TYR A 1 354 ? -9.454 19.902 -0.313 1.00 89.69 354 TYR A CA 1
ATOM 2708 C C . TYR A 1 354 ? -9.528 20.921 -1.460 1.00 89.69 354 TYR A C 1
ATOM 2710 O O . TYR A 1 354 ? -9.669 22.125 -1.242 1.00 89.69 354 TYR A O 1
ATOM 2718 N N . LYS A 1 355 ? -9.468 20.459 -2.716 1.00 87.88 355 LYS A N 1
ATOM 2719 C CA . LYS A 1 355 ? -9.586 21.350 -3.879 1.00 87.88 355 LYS A CA 1
ATOM 2720 C C . LYS A 1 355 ? -10.976 21.976 -3.961 1.00 87.88 355 LYS A C 1
ATOM 2722 O O . LYS A 1 355 ? -11.090 23.158 -4.284 1.00 87.88 355 LYS A O 1
ATOM 2727 N N . ALA A 1 356 ? -12.012 21.201 -3.656 1.00 87.56 356 ALA A N 1
ATOM 2728 C CA . ALA A 1 356 ? -13.385 21.677 -3.645 1.00 87.56 356 ALA A CA 1
ATOM 2729 C C . ALA A 1 356 ? -13.668 22.619 -2.468 1.00 87.56 356 ALA A C 1
ATOM 2731 O O . ALA A 1 356 ? -14.451 23.541 -2.630 1.00 87.56 356 ALA A O 1
ATOM 2732 N N . SER A 1 357 ? -13.008 22.467 -1.317 1.00 89.81 357 SER A N 1
ATOM 2733 C CA . SER A 1 357 ? -13.204 23.331 -0.146 1.00 89.81 357 SER A CA 1
ATOM 2734 C C . SER A 1 357 ? -12.546 24.708 -0.273 1.00 89.81 357 SER A C 1
ATOM 2736 O O . SER A 1 357 ? -12.756 25.551 0.594 1.00 89.81 357 SER A O 1
ATOM 2738 N N . ARG A 1 358 ? -11.788 24.986 -1.346 1.00 87.88 358 ARG A N 1
ATOM 2739 C CA . ARG A 1 358 ? -11.124 26.287 -1.560 1.00 87.88 358 ARG A CA 1
ATOM 2740 C C . ARG A 1 358 ? -12.089 27.477 -1.580 1.00 87.88 358 ARG A C 1
ATOM 2742 O O . ARG A 1 358 ? -11.663 28.567 -1.223 1.00 87.88 358 ARG A O 1
ATOM 2749 N N . PHE A 1 359 ? -13.362 27.288 -1.948 1.00 84.69 359 PHE A N 1
ATOM 2750 C CA . PHE A 1 359 ? -14.350 28.379 -1.903 1.00 84.69 359 PHE A CA 1
ATOM 2751 C C . PHE A 1 359 ? -14.639 28.862 -0.477 1.00 84.69 359 PHE A C 1
ATOM 2753 O O . PHE A 1 359 ? -15.123 29.969 -0.327 1.00 84.69 359 PHE A O 1
ATOM 2760 N N . VAL A 1 360 ? -14.372 28.048 0.553 1.00 87.00 360 VAL A N 1
ATOM 2761 C CA . VAL A 1 360 ? -14.587 28.420 1.963 1.00 87.00 360 VAL A CA 1
ATOM 2762 C C . VAL A 1 360 ? -13.556 29.453 2.425 1.00 87.00 360 VAL A C 1
ATOM 2764 O O . VAL A 1 360 ? -13.803 30.193 3.375 1.00 87.00 360 VAL A O 1
ATOM 2767 N N . ALA A 1 361 ? -12.398 29.526 1.763 1.00 84.62 361 ALA A N 1
ATOM 2768 C CA . ALA A 1 361 ? -11.380 30.508 2.099 1.00 84.62 361 ALA A CA 1
ATOM 2769 C C . ALA A 1 361 ? -11.923 31.929 1.879 1.00 84.62 361 ALA A C 1
ATOM 2771 O O . ALA A 1 361 ? -12.383 32.255 0.788 1.00 84.62 361 ALA A O 1
ATOM 2772 N N . PHE A 1 362 ? -11.820 32.769 2.912 1.00 85.00 362 PHE A N 1
ATOM 2773 C CA . PHE A 1 362 ? -12.316 34.153 2.937 1.00 85.00 362 PHE A CA 1
ATOM 2774 C C . PHE A 1 362 ? -13.846 34.319 2.879 1.00 85.00 362 PHE A C 1
ATOM 2776 O O . PHE A 1 362 ? -14.326 35.443 2.740 1.00 85.00 362 PHE A O 1
ATOM 2783 N N . GLU A 1 363 ? -14.618 33.242 3.037 1.00 87.19 363 GLU A N 1
ATOM 2784 C CA . GLU A 1 363 ? -16.058 33.334 3.302 1.00 87.19 363 GLU A CA 1
ATOM 2785 C C . GLU A 1 363 ? -16.325 33.683 4.772 1.00 87.19 363 GLU A C 1
ATOM 2787 O O . GLU A 1 363 ? -15.480 33.494 5.650 1.00 87.19 363 GLU A O 1
ATOM 2792 N N . VAL A 1 364 ? -17.540 34.155 5.062 1.00 87.75 364 VAL A N 1
ATOM 2793 C CA . VAL A 1 364 ? -17.979 34.379 6.444 1.00 87.75 364 VAL A CA 1
ATOM 2794 C C . VAL A 1 364 ? -18.055 33.029 7.177 1.00 87.75 364 VAL A C 1
ATOM 2796 O O . VAL A 1 364 ? -18.697 32.084 6.696 1.00 87.75 364 VAL A O 1
ATOM 2799 N N . ASN A 1 365 ? -17.384 32.933 8.333 1.00 89.12 365 ASN A N 1
ATOM 2800 C CA . ASN A 1 365 ? -17.284 31.714 9.146 1.00 89.12 365 ASN A CA 1
ATOM 2801 C C . ASN A 1 365 ? -18.574 31.463 9.955 1.00 89.12 365 ASN A C 1
ATOM 2803 O O . ASN A 1 365 ? -18.612 31.629 11.172 1.00 89.12 365 ASN A O 1
ATOM 2807 N N . GLU A 1 366 ? -19.646 31.097 9.253 1.00 88.44 366 GLU A N 1
ATOM 2808 C CA . GLU A 1 366 ? -20.982 30.854 9.804 1.00 88.44 366 GLU A CA 1
ATOM 2809 C C . GLU A 1 366 ? -21.514 29.453 9.460 1.00 88.44 366 GLU A C 1
ATOM 2811 O O . GLU A 1 366 ? -21.064 28.789 8.520 1.00 88.44 366 GLU A O 1
ATOM 2816 N N . GLN A 1 367 ? -22.565 29.032 10.176 1.00 87.62 367 GLN A N 1
ATOM 2817 C CA . GLN A 1 367 ? -23.245 27.743 9.990 1.00 87.62 367 GLN A CA 1
ATOM 2818 C C . GLN A 1 367 ? -23.665 27.475 8.533 1.00 87.62 367 GLN A C 1
ATOM 2820 O O . GLN A 1 367 ? -23.659 26.327 8.082 1.00 87.62 367 GLN A O 1
ATOM 2825 N N . SER A 1 368 ? -24.021 28.518 7.780 1.00 88.50 368 SER A N 1
ATOM 2826 C CA . SER A 1 368 ? -24.390 28.424 6.363 1.00 88.50 368 SER A CA 1
ATOM 2827 C C . SER A 1 368 ? -23.224 27.917 5.499 1.00 88.50 368 SER A C 1
ATOM 2829 O O . SER A 1 368 ? -23.407 27.025 4.667 1.00 88.50 368 SER A O 1
ATOM 2831 N N . THR A 1 369 ? -22.009 28.418 5.725 1.00 88.44 369 THR A N 1
ATOM 2832 C CA . THR A 1 369 ? -20.777 27.999 5.040 1.00 88.44 369 THR A CA 1
ATOM 2833 C C . THR A 1 369 ? -20.391 26.570 5.413 1.00 88.44 369 THR A C 1
ATOM 2835 O O . THR A 1 369 ? -20.083 25.766 4.529 1.00 88.44 369 THR A O 1
ATOM 2838 N N . TRP A 1 370 ? -20.506 26.203 6.691 1.00 91.12 370 TRP A N 1
ATOM 2839 C CA . TRP A 1 370 ? -20.247 24.835 7.156 1.00 91.12 370 TRP A CA 1
ATOM 2840 C C . TRP A 1 370 ? -21.215 23.825 6.539 1.00 91.12 370 TRP A C 1
ATOM 2842 O O . TRP A 1 370 ? -20.795 22.778 6.048 1.00 91.12 370 TRP A O 1
ATOM 2852 N N . ASN A 1 371 ? -22.508 24.157 6.495 1.00 90.25 371 ASN A N 1
ATOM 2853 C CA . ASN A 1 371 ? -23.523 23.301 5.887 1.00 90.25 371 ASN A CA 1
ATOM 2854 C C . ASN A 1 371 ? -23.279 23.115 4.380 1.00 90.25 371 ASN A C 1
ATOM 2856 O O . ASN A 1 371 ? -23.412 21.995 3.888 1.00 90.25 371 ASN A O 1
ATOM 2860 N N . ARG A 1 372 ? -22.862 24.164 3.652 1.00 89.94 372 ARG A N 1
ATOM 2861 C CA . ARG A 1 372 ? -22.468 24.051 2.233 1.00 89.94 372 ARG A CA 1
ATOM 2862 C C . ARG A 1 372 ? -21.312 23.062 2.052 1.00 89.94 372 ARG A C 1
ATOM 2864 O O . ARG A 1 372 ? -21.399 22.172 1.207 1.00 89.94 372 ARG A O 1
ATOM 2871 N N . LEU A 1 373 ? -20.264 23.182 2.870 1.00 90.38 373 LEU A N 1
ATOM 2872 C CA . LEU A 1 373 ? -19.104 22.285 2.843 1.00 90.38 373 LEU A CA 1
ATOM 2873 C C . LEU A 1 373 ? -19.494 20.830 3.168 1.00 90.38 373 LEU A C 1
ATOM 2875 O O . LEU A 1 373 ? -19.055 19.899 2.484 1.00 90.38 373 LEU A O 1
ATOM 2879 N N . LYS A 1 374 ? -20.356 20.636 4.174 1.00 92.31 374 LYS A N 1
ATOM 2880 C CA . LYS A 1 374 ? -20.878 19.324 4.572 1.00 92.31 374 LYS A CA 1
ATOM 2881 C C . LYS A 1 374 ? -21.641 18.653 3.436 1.00 92.31 374 LYS A C 1
ATOM 2883 O O . LYS A 1 374 ? -21.259 17.567 3.012 1.00 92.31 374 LYS A O 1
ATOM 2888 N N . VAL A 1 375 ? -22.671 19.319 2.914 1.00 92.00 375 VAL A N 1
ATOM 2889 C CA . VAL A 1 375 ? -23.564 18.774 1.879 1.00 92.00 375 VAL A CA 1
ATOM 2890 C C . VAL A 1 375 ? -22.793 18.461 0.598 1.00 92.00 375 VAL A C 1
ATOM 2892 O O . VAL A 1 375 ? -22.991 17.407 -0.006 1.00 92.00 375 VAL A O 1
ATOM 2895 N N . MET A 1 376 ? -21.868 19.338 0.200 1.00 92.56 376 MET A N 1
ATOM 2896 C CA . MET A 1 376 ? -20.979 19.096 -0.936 1.00 92.56 376 MET A CA 1
ATOM 2897 C C . MET A 1 376 ? -20.181 17.793 -0.759 1.00 92.56 376 MET A C 1
ATOM 2899 O O . MET A 1 376 ? -20.121 16.968 -1.674 1.00 92.56 376 MET A O 1
ATOM 2903 N N . THR A 1 377 ? -19.585 17.601 0.418 1.00 93.19 377 THR A N 1
ATOM 2904 C CA . THR A 1 377 ? -18.773 16.418 0.730 1.00 93.19 377 THR A CA 1
ATOM 2905 C C . THR A 1 377 ? -19.634 15.155 0.811 1.00 93.19 377 THR A C 1
ATOM 2907 O O . THR A 1 377 ? -19.274 14.128 0.241 1.00 93.19 377 THR A O 1
ATOM 2910 N N . GLU A 1 378 ? -20.806 15.223 1.445 1.00 94.25 378 GLU A N 1
ATOM 2911 C CA . GLU A 1 378 ? -21.744 14.097 1.540 1.00 94.25 378 GLU A CA 1
ATOM 2912 C C . GLU A 1 378 ? -22.233 13.640 0.161 1.00 94.25 378 GLU A C 1
ATOM 2914 O O . GLU A 1 378 ? -22.224 12.444 -0.117 1.00 94.25 378 GLU A O 1
ATOM 2919 N N . ASN A 1 379 ? -22.581 14.566 -0.737 1.00 93.31 379 ASN A N 1
ATOM 2920 C CA . ASN A 1 379 ? -23.003 14.238 -2.104 1.00 93.31 379 ASN A CA 1
ATOM 2921 C C . ASN A 1 379 ? -21.897 13.529 -2.905 1.00 93.31 379 ASN A C 1
ATOM 2923 O O . ASN A 1 379 ? -22.161 12.600 -3.679 1.00 93.31 379 ASN A O 1
ATOM 2927 N N . TYR A 1 380 ? -20.646 13.944 -2.705 1.00 94.19 380 TYR A N 1
ATOM 2928 C CA . TYR A 1 380 ? -19.489 13.306 -3.324 1.00 94.19 380 TYR A CA 1
ATOM 2929 C C . TYR A 1 380 ? -19.284 11.874 -2.817 1.00 94.19 380 TYR A C 1
ATOM 2931 O O . TYR A 1 380 ? -19.220 10.933 -3.614 1.00 94.19 380 TYR A O 1
ATOM 2939 N N . LEU A 1 381 ? -19.264 11.683 -1.496 1.00 94.44 381 LEU A N 1
ATOM 2940 C CA . LEU A 1 381 ? -19.097 10.364 -0.879 1.00 94.44 381 LEU A CA 1
ATOM 2941 C C . LEU A 1 381 ? -20.268 9.426 -1.193 1.00 94.44 381 LEU A C 1
ATOM 2943 O O . LEU A 1 381 ? -20.056 8.239 -1.439 1.00 94.44 381 LEU A O 1
ATOM 2947 N N . GLN A 1 382 ? -21.485 9.960 -1.292 1.00 94.06 382 GLN A N 1
ATOM 2948 C CA . GLN A 1 382 ? -22.666 9.224 -1.734 1.00 94.06 382 GLN A CA 1
ATOM 2949 C C . GLN A 1 382 ? -22.488 8.659 -3.150 1.00 94.06 382 GLN A C 1
ATOM 2951 O O . GLN A 1 382 ? -22.881 7.522 -3.426 1.00 94.06 382 GLN A O 1
ATOM 2956 N N . THR A 1 383 ? -21.887 9.438 -4.054 1.00 93.56 383 THR A N 1
ATOM 2957 C CA . THR A 1 383 ? -21.596 9.002 -5.427 1.00 93.56 383 THR A CA 1
ATOM 2958 C C . THR A 1 383 ? -20.564 7.874 -5.432 1.00 93.56 383 THR A C 1
ATOM 2960 O O . THR A 1 383 ? -20.763 6.860 -6.103 1.00 93.56 383 THR A O 1
ATOM 2963 N N . LEU A 1 384 ? -19.510 7.992 -4.620 1.00 92.62 384 LEU A N 1
ATOM 2964 C CA . LEU A 1 384 ? -18.486 6.954 -4.467 1.00 92.62 384 LEU A CA 1
ATOM 2965 C C . LEU A 1 384 ? -19.035 5.664 -3.839 1.00 92.62 384 LEU A C 1
ATOM 2967 O O . LEU A 1 384 ? -18.706 4.568 -4.295 1.00 92.62 384 LEU A O 1
ATOM 2971 N N . TRP A 1 385 ? -19.907 5.766 -2.833 1.00 93.56 385 TRP A N 1
ATOM 2972 C CA . TRP A 1 385 ? -20.567 4.604 -2.234 1.00 93.56 385 TRP A CA 1
ATOM 2973 C C . TRP A 1 385 ? -21.454 3.877 -3.249 1.00 93.56 385 TRP A C 1
ATOM 2975 O O . TRP A 1 385 ? -21.351 2.659 -3.388 1.00 93.56 385 TRP A O 1
ATOM 2985 N N . ARG A 1 386 ? -22.248 4.614 -4.039 1.00 92.44 386 ARG A N 1
ATOM 2986 C CA . ARG A 1 386 ? -23.060 4.037 -5.128 1.00 92.44 386 ARG A CA 1
ATOM 2987 C C . ARG A 1 386 ? -22.215 3.369 -6.214 1.00 92.44 386 ARG A C 1
ATOM 2989 O O . ARG A 1 386 ? -22.663 2.390 -6.802 1.00 92.44 386 ARG A O 1
ATOM 2996 N N . ALA A 1 387 ? -21.001 3.862 -6.455 1.00 88.56 387 ALA A N 1
ATOM 2997 C CA . ALA A 1 387 ? -20.036 3.247 -7.364 1.00 88.56 387 ALA A CA 1
ATOM 2998 C C . ALA A 1 387 ? -19.328 2.006 -6.773 1.00 88.56 387 ALA A C 1
ATOM 3000 O O . ALA A 1 387 ? -18.545 1.356 -7.467 1.00 88.56 387 ALA A O 1
ATOM 3001 N N . GLY A 1 388 ? -19.590 1.660 -5.506 1.00 88.69 388 GLY A N 1
ATOM 3002 C CA . GLY A 1 388 ? -18.996 0.509 -4.824 1.00 88.69 388 GLY A CA 1
ATOM 3003 C C . GLY A 1 388 ? -17.586 0.751 -4.281 1.00 88.69 388 GLY A C 1
ATOM 3004 O O . GLY A 1 388 ? -16.870 -0.212 -4.015 1.00 88.69 388 GLY A O 1
ATOM 3005 N N . ALA A 1 389 ? -17.169 2.012 -4.125 1.00 90.25 389 ALA A N 1
ATOM 3006 C CA . ALA A 1 389 ? -15.861 2.363 -3.566 1.00 90.25 389 ALA A CA 1
ATOM 3007 C C . ALA A 1 389 ? -15.795 2.216 -2.035 1.00 90.25 389 ALA A C 1
ATOM 3009 O O . ALA A 1 389 ? -14.731 1.956 -1.468 1.00 90.25 389 ALA A O 1
ATOM 3010 N N . LEU A 1 390 ? -16.942 2.383 -1.369 1.00 91.69 390 LEU A N 1
ATOM 3011 C CA . LEU A 1 390 ? -17.092 2.325 0.084 1.00 91.69 390 LEU A CA 1
ATOM 3012 C C . LEU A 1 390 ? -17.905 1.088 0.492 1.00 91.69 390 LEU A C 1
ATOM 3014 O O . LEU A 1 390 ? -18.856 0.699 -0.187 1.00 91.69 390 LEU A O 1
ATOM 3018 N N . GLN A 1 391 ? -17.537 0.475 1.613 1.00 86.94 391 GLN A N 1
ATOM 3019 C CA . GLN A 1 391 ? -18.212 -0.673 2.205 1.00 86.94 391 GLN A CA 1
ATOM 3020 C C . GLN A 1 391 ? -19.321 -0.208 3.152 1.00 86.94 391 GLN A C 1
ATOM 3022 O O . GLN A 1 391 ? -19.098 0.637 4.005 1.00 86.94 391 GLN A O 1
ATOM 3027 N N . GLY A 1 392 ? -20.499 -0.821 3.071 1.00 84.31 392 GLY A N 1
ATOM 3028 C CA . GLY A 1 392 ? -21.582 -0.584 4.024 1.00 84.31 392 GLY A CA 1
ATOM 3029 C C . GLY A 1 392 ? -22.933 -0.923 3.415 1.00 84.31 392 GLY A C 1
ATOM 3030 O O . GLY A 1 392 ? -23.162 -0.671 2.234 1.00 84.31 392 GLY A O 1
ATOM 3031 N N . THR A 1 393 ? -23.831 -1.500 4.214 1.00 87.50 393 THR A N 1
ATOM 3032 C CA . THR A 1 393 ? -25.207 -1.807 3.781 1.00 87.50 393 THR A CA 1
ATOM 3033 C C . THR A 1 393 ? -26.069 -0.549 3.631 1.00 87.50 393 THR A C 1
ATOM 3035 O O . THR A 1 393 ? -27.104 -0.592 2.978 1.00 87.50 393 THR A O 1
ATOM 3038 N N . SER A 1 394 ? -25.651 0.563 4.239 1.00 90.19 394 SER A N 1
ATOM 3039 C CA . SER A 1 394 ? -26.259 1.891 4.142 1.00 90.19 394 SER A CA 1
ATOM 3040 C C . SER A 1 394 ? -25.164 2.962 4.102 1.00 90.19 394 SER A C 1
ATOM 3042 O O . SER A 1 394 ? -24.046 2.712 4.559 1.00 90.19 394 SER A O 1
ATOM 3044 N N . ALA A 1 395 ? -25.490 4.154 3.588 1.00 87.31 395 ALA A N 1
ATOM 3045 C CA . ALA A 1 395 ? -24.558 5.281 3.492 1.00 87.31 395 ALA A CA 1
ATOM 3046 C C . ALA A 1 395 ? -23.957 5.663 4.859 1.00 87.31 395 ALA A C 1
ATOM 3048 O O . ALA A 1 395 ? -22.749 5.830 4.970 1.00 87.31 395 ALA A O 1
ATOM 3049 N N . GLU A 1 396 ? -24.773 5.669 5.916 1.00 87.94 396 GLU A N 1
ATOM 3050 C CA . GLU A 1 396 ? -24.364 5.988 7.297 1.00 87.94 396 GLU A CA 1
ATOM 3051 C C . GLU A 1 396 ? -23.323 5.016 7.876 1.00 87.94 396 GLU A C 1
ATOM 3053 O O . GLU A 1 396 ? -22.529 5.389 8.735 1.00 87.94 396 GLU A O 1
ATOM 3058 N N . LYS A 1 397 ? -23.317 3.755 7.418 1.00 87.06 397 LYS A N 1
ATOM 3059 C CA . LYS A 1 397 ? -22.284 2.774 7.795 1.00 87.06 397 LYS A CA 1
ATOM 3060 C C . LYS A 1 397 ? -21.033 2.881 6.922 1.00 87.06 397 LYS A C 1
ATOM 3062 O O . LYS A 1 397 ? -19.997 2.341 7.299 1.00 87.06 397 LYS A O 1
ATOM 3067 N N . ALA A 1 398 ? -21.143 3.520 5.758 1.00 88.25 398 ALA A N 1
ATOM 3068 C CA . ALA A 1 398 ? -20.075 3.631 4.775 1.00 88.25 398 ALA A CA 1
ATOM 3069 C C . ALA A 1 398 ? -19.225 4.890 4.964 1.00 88.25 398 ALA A C 1
ATOM 3071 O O . ALA A 1 398 ? -18.010 4.842 4.761 1.00 88.25 398 ALA A O 1
ATOM 3072 N N . TYR A 1 399 ? -19.842 6.006 5.351 1.00 94.94 399 TYR A N 1
ATOM 3073 C CA . TYR A 1 399 ? -19.139 7.247 5.638 1.00 94.94 399 TYR A CA 1
ATOM 3074 C C . TYR A 1 399 ? -19.908 8.143 6.612 1.00 94.94 399 TYR A C 1
ATOM 3076 O O . TYR A 1 399 ? -21.118 8.013 6.784 1.00 94.94 399 TYR A O 1
ATOM 3084 N N . PHE A 1 400 ? -19.200 9.100 7.208 1.00 93.69 400 PHE A N 1
ATOM 3085 C CA . PHE A 1 400 ? -19.807 10.226 7.912 1.00 93.69 400 PHE A CA 1
ATOM 3086 C C . PHE A 1 400 ? -19.046 11.518 7.614 1.00 93.69 400 PHE A C 1
ATOM 3088 O O . PHE A 1 400 ? -17.840 11.490 7.360 1.00 93.69 400 PHE A O 1
ATOM 3095 N N . VAL A 1 401 ? -19.754 12.646 7.673 1.00 94.56 401 VAL A N 1
ATOM 3096 C CA . VAL A 1 401 ? -19.180 13.990 7.558 1.00 94.56 401 VAL A CA 1
ATOM 3097 C C . VAL A 1 401 ? -19.695 14.841 8.713 1.00 94.56 401 VAL A C 1
ATOM 3099 O O . VAL A 1 401 ? -20.905 14.987 8.903 1.00 94.56 401 VAL A O 1
ATOM 3102 N N . GLN A 1 402 ? -18.780 15.406 9.492 1.00 92.38 402 GLN A N 1
ATOM 3103 C CA . GLN A 1 402 ? -19.090 16.281 10.618 1.00 92.38 402 GLN A CA 1
ATOM 3104 C C . GLN A 1 402 ? -18.365 17.616 10.462 1.00 92.38 402 GLN A C 1
ATOM 3106 O O . GLN A 1 402 ? -17.190 17.662 10.103 1.00 92.38 402 GLN A O 1
ATOM 3111 N N . VAL A 1 403 ? -19.093 18.704 10.704 1.00 90.25 403 VAL A N 1
ATOM 3112 C CA . VAL A 1 403 ? -18.572 20.072 10.754 1.00 90.25 403 VAL A CA 1
ATOM 3113 C C . VAL A 1 403 ? -19.534 20.917 11.588 1.00 90.25 403 VAL A C 1
ATOM 3115 O O . VAL A 1 403 ? -20.745 20.882 11.357 1.00 90.25 403 VAL A O 1
ATOM 3118 N N . GLY A 1 404 ? -19.017 21.646 12.573 1.00 88.69 404 GLY A N 1
ATOM 3119 C CA . GLY A 1 404 ? -19.798 22.616 13.343 1.00 88.69 404 GLY A CA 1
ATOM 3120 C C . GLY A 1 404 ? -19.259 22.885 14.747 1.00 88.69 404 GLY A C 1
ATOM 3121 O O . GLY A 1 404 ? -18.454 22.109 15.276 1.00 88.69 404 GLY A O 1
ATOM 3122 N N . LEU A 1 405 ? -19.740 23.975 15.354 1.00 86.50 405 LEU A N 1
ATOM 3123 C CA . LEU A 1 405 ? -19.455 24.342 16.743 1.00 86.50 405 LEU A CA 1
ATOM 3124 C C . LEU A 1 405 ? -19.980 23.267 17.709 1.00 86.50 405 LEU A C 1
ATOM 3126 O O . LEU A 1 405 ? -21.135 22.856 17.618 1.00 86.50 405 LEU A O 1
ATOM 3130 N N . GLY A 1 406 ? -19.126 22.794 18.616 1.00 82.69 406 GLY A N 1
ATOM 3131 C CA . GLY A 1 406 ? -19.449 21.725 19.567 1.00 82.69 406 GLY A CA 1
ATOM 3132 C C . GLY A 1 406 ? -19.452 20.311 18.968 1.00 82.69 406 GLY A C 1
ATOM 3133 O O . GLY A 1 406 ? -19.649 19.351 19.707 1.00 82.69 406 GLY A O 1
ATOM 3134 N N . SER A 1 407 ? -19.215 20.168 17.656 1.00 87.19 407 SER A N 1
ATOM 3135 C CA . SER A 1 407 ? -19.009 18.873 16.990 1.00 87.19 407 SER A CA 1
ATOM 3136 C C . SER A 1 407 ? -17.544 18.673 16.616 1.00 87.19 407 SER A C 1
ATOM 3138 O O . SER A 1 407 ? -16.927 17.724 17.085 1.00 87.19 407 SER A O 1
ATOM 3140 N N . THR A 1 408 ? -16.993 19.553 15.778 1.00 89.88 408 THR A N 1
ATOM 3141 C CA . THR A 1 408 ? -15.594 19.486 15.316 1.00 89.88 408 THR A CA 1
ATOM 3142 C C . THR A 1 408 ? -14.783 20.725 15.673 1.00 89.88 408 THR A C 1
ATOM 3144 O O . THR A 1 408 ? -13.560 20.674 15.611 1.00 89.88 408 THR A O 1
ATOM 3147 N N . MET A 1 409 ? -15.449 21.828 16.023 1.00 91.88 409 MET A N 1
ATOM 3148 C CA . MET A 1 409 ? -14.833 23.123 16.310 1.00 91.88 409 MET A CA 1
ATOM 3149 C C . MET A 1 409 ? -15.248 23.633 17.689 1.00 91.88 409 MET A C 1
ATOM 3151 O O . MET A 1 409 ? -16.375 23.404 18.140 1.00 91.88 409 MET A O 1
ATOM 3155 N N . THR A 1 410 ? -14.345 24.363 18.330 1.00 91.06 410 THR A N 1
ATOM 3156 C CA . THR A 1 410 ? -14.573 25.135 19.555 1.00 91.06 410 THR A CA 1
ATOM 3157 C C . THR A 1 410 ? -14.828 26.612 19.232 1.00 91.06 410 THR A C 1
ATOM 3159 O O . THR A 1 410 ? -14.613 27.059 18.107 1.00 91.06 410 THR A O 1
ATOM 3162 N N . GLU A 1 411 ? -15.276 27.400 20.214 1.00 89.75 411 GLU A N 1
ATOM 3163 C CA . GLU A 1 411 ? -15.405 28.858 20.044 1.00 89.75 411 GLU A CA 1
ATOM 3164 C C . GLU A 1 411 ? -14.056 29.517 19.717 1.00 89.75 411 GLU A C 1
ATOM 3166 O O . GLU A 1 411 ? -14.002 30.455 18.921 1.00 89.75 411 GLU A O 1
ATOM 3171 N N . GLN A 1 412 ? -12.965 28.977 20.272 1.00 89.75 412 GLN A N 1
ATOM 3172 C CA . GLN A 1 412 ? -11.608 29.431 19.983 1.00 89.75 412 GLN A CA 1
ATOM 3173 C C . GLN A 1 412 ? -11.241 29.190 18.515 1.00 89.75 412 GLN A C 1
ATOM 3175 O O . GLN A 1 412 ? -10.749 30.103 17.862 1.00 89.75 412 GLN A O 1
ATOM 3180 N N . ASP A 1 413 ? -11.562 28.015 17.964 1.00 88.00 413 ASP A N 1
ATOM 3181 C CA . ASP A 1 413 ? -11.300 27.713 16.550 1.00 88.00 413 ASP A CA 1
ATOM 3182 C C . ASP A 1 413 ? -12.012 28.700 15.618 1.00 88.00 413 ASP A C 1
ATOM 3184 O O . ASP A 1 413 ? -11.435 29.146 14.629 1.00 88.00 413 ASP A O 1
ATOM 3188 N N . ILE A 1 414 ? -13.247 29.085 15.950 1.00 88.25 414 ILE A N 1
ATOM 3189 C CA . ILE A 1 414 ? -14.009 30.065 15.166 1.00 88.25 414 ILE A CA 1
ATOM 3190 C C . ILE A 1 414 ? -13.378 31.453 15.273 1.00 88.25 414 ILE A C 1
ATOM 3192 O O . ILE A 1 414 ? -13.246 32.133 14.253 1.00 88.25 414 ILE A O 1
ATOM 3196 N N . SER A 1 415 ? -12.970 31.860 16.480 1.00 86.94 415 SER A N 1
ATOM 3197 C CA . SER A 1 415 ? -12.276 33.132 16.712 1.00 86.94 415 SER A CA 1
ATOM 3198 C C . SER A 1 415 ? -10.946 33.204 15.959 1.00 86.94 415 SER A C 1
ATOM 3200 O O . SER A 1 415 ? -10.589 34.265 15.450 1.00 86.94 415 SER A O 1
ATOM 3202 N N . ASP A 1 416 ? -10.242 32.079 15.852 1.00 89.19 416 ASP A N 1
ATOM 3203 C CA . ASP A 1 416 ? -8.992 31.949 15.100 1.00 89.19 416 ASP A CA 1
ATOM 3204 C C . ASP A 1 416 ? -9.230 31.809 13.581 1.00 89.19 416 ASP A C 1
ATOM 3206 O O . ASP A 1 416 ? -8.281 31.777 12.798 1.00 89.19 416 ASP A O 1
ATOM 3210 N N . GLY A 1 417 ? -10.495 31.760 13.141 1.00 86.06 417 GLY A N 1
ATOM 3211 C CA . GLY A 1 417 ? -10.883 31.674 11.733 1.00 86.06 417 GLY A CA 1
ATOM 3212 C C . GLY A 1 417 ? -10.756 30.275 11.123 1.00 86.06 417 GLY A C 1
ATOM 3213 O O . GLY A 1 417 ? -10.783 30.136 9.900 1.00 86.06 417 GLY A O 1
ATOM 3214 N N . ASN A 1 418 ? -10.625 29.234 11.945 1.00 87.56 418 ASN A N 1
ATOM 3215 C CA . ASN A 1 418 ? -10.475 27.854 11.502 1.00 87.56 418 ASN A CA 1
ATOM 3216 C C . ASN A 1 418 ? -11.834 27.210 11.192 1.00 87.56 418 ASN A C 1
ATOM 3218 O O . ASN A 1 418 ? -12.807 27.367 11.931 1.00 87.56 418 ASN A O 1
ATOM 3222 N N . VAL A 1 419 ? -11.877 26.423 10.111 1.00 88.88 419 VAL A N 1
ATOM 3223 C CA . VAL A 1 419 ? -13.004 25.540 9.776 1.00 88.88 419 VAL A CA 1
ATOM 3224 C C . VAL A 1 419 ? -12.505 24.100 9.723 1.00 88.88 419 VAL A C 1
ATOM 3226 O O . VAL A 1 419 ? -11.733 23.742 8.834 1.00 88.88 419 VAL A O 1
ATOM 3229 N N . ILE A 1 420 ? -12.950 23.265 10.665 1.00 89.50 420 ILE A N 1
ATOM 3230 C CA . ILE A 1 420 ? -12.502 21.871 10.800 1.00 89.50 420 ILE A CA 1
ATOM 3231 C C . ILE A 1 420 ? -13.621 20.927 10.358 1.00 89.50 420 ILE A C 1
ATOM 3233 O O . ILE A 1 420 ? -14.671 20.842 10.999 1.00 89.50 420 ILE A O 1
ATOM 3237 N N . ILE A 1 421 ? -13.385 20.191 9.271 1.00 90.69 421 ILE A N 1
ATOM 3238 C CA . ILE A 1 421 ? -14.258 19.118 8.783 1.00 90.69 421 ILE A CA 1
ATOM 3239 C C . ILE A 1 421 ? -13.661 17.756 9.142 1.00 90.69 421 ILE A C 1
ATOM 3241 O O . ILE A 1 421 ? -12.490 17.491 8.875 1.00 90.69 421 ILE A O 1
ATOM 3245 N N . GLN A 1 422 ? -14.476 16.872 9.710 1.00 91.62 422 GLN A N 1
ATOM 3246 C CA . GLN A 1 422 ? -14.098 15.494 10.000 1.00 91.62 422 GLN A CA 1
ATOM 3247 C C . GLN A 1 422 ? -14.851 14.538 9.076 1.00 91.62 422 GLN A C 1
ATOM 3249 O O . GLN A 1 422 ? -16.077 14.589 8.970 1.00 91.62 422 GLN A O 1
ATOM 3254 N N . ILE A 1 423 ? -14.106 13.656 8.409 1.00 92.19 423 ILE A N 1
ATOM 3255 C CA . ILE A 1 423 ? -14.638 12.693 7.443 1.00 92.19 423 ILE A CA 1
ATOM 3256 C C . ILE A 1 423 ? -14.186 11.295 7.858 1.00 92.19 423 ILE A C 1
ATOM 3258 O O . ILE A 1 423 ? -12.989 11.046 7.991 1.00 92.19 423 ILE A O 1
ATOM 3262 N N . GLY A 1 424 ? -15.132 10.378 8.040 1.00 90.50 424 GLY A N 1
ATOM 3263 C CA . GLY A 1 424 ? -14.844 8.957 8.240 1.00 90.50 424 GLY A CA 1
ATOM 3264 C C . GLY A 1 424 ? -15.292 8.130 7.046 1.00 90.50 424 GLY A C 1
ATOM 3265 O O . GLY A 1 424 ? -16.357 8.388 6.491 1.00 90.50 424 GLY A O 1
ATOM 3266 N N . LEU A 1 425 ? -14.489 7.136 6.655 1.00 90.62 425 LEU A N 1
ATOM 3267 C CA . LEU A 1 425 ? -14.711 6.305 5.468 1.00 90.62 425 LEU A CA 1
ATOM 3268 C C . LEU A 1 425 ? -14.465 4.825 5.782 1.00 90.62 425 LEU A C 1
ATOM 3270 O O . LEU A 1 425 ? -13.418 4.465 6.320 1.00 90.62 425 LEU A O 1
ATOM 3274 N N . ALA A 1 426 ? -15.379 3.955 5.363 1.00 89.06 426 ALA A N 1
ATOM 3275 C CA . ALA A 1 426 ? -15.186 2.510 5.345 1.00 89.06 426 ALA A CA 1
ATOM 3276 C C . ALA A 1 426 ? -14.780 2.067 3.930 1.00 89.06 426 ALA A C 1
ATOM 3278 O O . ALA A 1 426 ? -15.622 1.849 3.063 1.00 89.06 426 ALA A O 1
ATOM 3279 N N . VAL A 1 427 ? -13.478 1.967 3.663 1.00 85.62 427 VAL A N 1
ATOM 3280 C CA . VAL A 1 427 ? -12.956 1.645 2.321 1.00 85.62 427 VAL A CA 1
ATOM 3281 C C . VAL A 1 427 ? -13.012 0.139 2.044 1.00 85.62 427 VAL A C 1
ATOM 3283 O O . VAL A 1 427 ? -12.666 -0.673 2.905 1.00 85.62 427 VAL A O 1
ATOM 3286 N N . VAL A 1 428 ? -13.396 -0.245 0.821 1.00 81.44 428 VAL A N 1
ATOM 3287 C CA . VAL A 1 428 ? -13.417 -1.651 0.388 1.00 81.44 428 VAL A CA 1
ATOM 3288 C C . VAL A 1 428 ? -12.002 -2.240 0.368 1.00 81.44 428 VAL A C 1
ATOM 3290 O O . VAL A 1 428 ? -11.084 -1.698 -0.249 1.00 81.44 428 VAL A O 1
ATOM 3293 N N . ARG A 1 429 ? -11.828 -3.402 1.009 1.00 76.88 429 ARG A N 1
ATOM 3294 C CA . ARG A 1 429 ? -10.578 -4.179 0.984 1.00 76.88 429 ARG A CA 1
ATOM 3295 C C . ARG A 1 429 ? -10.668 -5.302 -0.049 1.00 76.88 429 ARG A C 1
ATOM 3297 O O . ARG A 1 429 ? -11.708 -5.935 -0.200 1.00 76.88 429 ARG A O 1
ATOM 3304 N N . SER A 1 430 ? -9.571 -5.557 -0.762 1.00 67.19 430 SER A N 1
ATOM 3305 C CA . SER A 1 430 ? -9.497 -6.667 -1.721 1.00 67.19 430 SER A CA 1
ATOM 3306 C C . SER A 1 430 ? -9.253 -7.998 -1.003 1.00 67.19 430 SER A C 1
ATOM 3308 O O . SER A 1 430 ? -8.467 -8.056 -0.061 1.00 67.19 430 SER A O 1
ATOM 3310 N N . ALA A 1 431 ? -9.892 -9.072 -1.471 1.00 68.38 431 ALA A N 1
ATOM 3311 C CA . ALA A 1 431 ? -9.617 -10.424 -0.991 1.00 68.38 431 ALA A CA 1
ATOM 3312 C C . ALA A 1 431 ? -8.276 -10.924 -1.559 1.00 68.38 431 ALA A C 1
ATOM 3314 O O . ALA A 1 431 ? -8.159 -11.143 -2.764 1.00 68.38 431 ALA A O 1
ATOM 3315 N N . GLU A 1 432 ? -7.263 -11.081 -0.704 1.00 62.50 432 GLU A N 1
ATOM 3316 C CA . GLU A 1 432 ? -5.940 -11.599 -1.099 1.00 62.50 432 GLU A CA 1
ATOM 3317 C C . GLU A 1 432 ? -5.851 -13.128 -1.051 1.00 62.50 432 GLU A C 1
ATOM 3319 O O . GLU A 1 432 ? -5.093 -13.725 -1.812 1.00 62.50 432 GLU A O 1
ATOM 3324 N N . PHE A 1 433 ? -6.630 -13.761 -0.173 1.00 62.16 433 PHE A N 1
ATOM 3325 C CA . PHE A 1 433 ? -6.596 -15.201 0.057 1.00 62.16 433 PHE A CA 1
ATOM 3326 C C . PHE A 1 433 ? -7.973 -15.801 -0.205 1.00 62.16 433 PHE A C 1
ATOM 3328 O O . PHE A 1 433 ? -8.977 -15.337 0.336 1.00 62.16 433 PHE A O 1
ATOM 3335 N N . VAL A 1 434 ? -8.012 -16.854 -1.020 1.00 55.81 434 VAL A N 1
ATOM 3336 C CA . VAL A 1 434 ? -9.196 -17.698 -1.197 1.00 55.81 434 VAL A CA 1
ATOM 3337 C C . VAL A 1 434 ? -8.873 -19.053 -0.589 1.00 55.81 434 VAL A C 1
ATOM 3339 O O . VAL A 1 434 ? -8.111 -19.831 -1.155 1.00 55.81 434 VAL A O 1
ATOM 3342 N N . MET A 1 435 ? -9.441 -19.328 0.581 1.00 49.59 435 MET A N 1
ATOM 3343 C CA . MET A 1 435 ? -9.297 -20.621 1.243 1.00 49.59 435 MET A CA 1
ATOM 3344 C C . MET A 1 435 ? -10.391 -21.558 0.731 1.00 49.59 435 MET A C 1
ATOM 3346 O O . MET A 1 435 ? -11.561 -21.401 1.078 1.00 49.59 435 MET A O 1
ATOM 3350 N N . ILE A 1 436 ? -10.022 -22.529 -0.107 1.00 52.44 436 ILE A N 1
ATOM 3351 C CA . ILE A 1 436 ? -10.948 -23.568 -0.570 1.00 52.44 436 ILE A CA 1
ATOM 3352 C C . ILE A 1 436 ? -10.871 -24.742 0.404 1.00 52.44 436 ILE A C 1
ATOM 3354 O O . ILE A 1 436 ? -9.884 -25.473 0.435 1.00 52.44 436 ILE A O 1
ATOM 3358 N N . LYS A 1 437 ? -11.924 -24.935 1.200 1.00 50.78 437 LYS A N 1
ATOM 3359 C CA . LYS A 1 437 ? -12.065 -26.097 2.081 1.00 50.78 437 LYS A CA 1
ATOM 3360 C C . LYS A 1 437 ? -12.961 -27.129 1.405 1.00 50.78 437 LYS A C 1
ATOM 3362 O O . LYS A 1 437 ? -14.166 -26.927 1.297 1.00 50.78 437 LYS A O 1
ATOM 3367 N N . ILE A 1 438 ? -12.370 -28.232 0.955 1.00 61.03 438 ILE A N 1
ATOM 3368 C CA . ILE A 1 438 ? -13.123 -29.371 0.424 1.00 61.03 438 ILE A CA 1
ATOM 3369 C C . ILE A 1 438 ? -13.463 -30.286 1.598 1.00 61.03 438 ILE A C 1
ATOM 3371 O O . ILE A 1 438 ? -12.567 -30.792 2.271 1.00 61.03 438 ILE A O 1
ATOM 3375 N N . ILE A 1 439 ? -14.755 -30.481 1.854 1.00 59.12 439 ILE A N 1
ATOM 3376 C CA . ILE A 1 439 ? -15.248 -31.399 2.882 1.00 59.12 439 ILE A CA 1
ATOM 3377 C C . ILE A 1 439 ? -15.897 -32.579 2.165 1.00 59.12 439 ILE A C 1
ATOM 3379 O O . ILE A 1 439 ? -16.804 -32.399 1.354 1.00 59.12 439 ILE A O 1
ATOM 3383 N N . HIS A 1 440 ? -15.410 -33.787 2.438 1.00 58.72 440 HIS A N 1
ATOM 3384 C CA . HIS A 1 440 ? -15.983 -35.014 1.897 1.00 58.72 440 HIS A CA 1
ATOM 3385 C C . HIS A 1 440 ? -16.919 -35.646 2.931 1.00 58.72 440 HIS A C 1
ATOM 3387 O O . HIS A 1 440 ? -16.483 -36.000 4.025 1.00 58.72 440 HIS A O 1
ATOM 3393 N N . HIS A 1 441 ? -18.192 -35.808 2.569 1.00 54.69 441 HIS A N 1
ATOM 3394 C CA . HIS A 1 441 ? -19.179 -36.538 3.363 1.00 54.69 441 HIS A CA 1
ATOM 3395 C C . HIS A 1 441 ? -19.550 -37.850 2.658 1.00 54.69 441 HIS A C 1
ATOM 3397 O O . HIS A 1 441 ? -19.802 -37.863 1.456 1.00 54.69 441 HIS A O 1
ATOM 3403 N N . GLN A 1 442 ? -19.641 -38.948 3.418 1.00 53.91 442 GLN A N 1
ATOM 3404 C CA . GLN A 1 442 ? -20.167 -40.233 2.925 1.00 53.91 442 GLN A CA 1
ATOM 3405 C C . GLN A 1 442 ? -21.705 -40.252 2.785 1.00 53.91 442 GLN A C 1
ATOM 3407 O O . GLN A 1 442 ? -22.260 -41.181 2.205 1.00 53.91 442 GLN A O 1
ATOM 3412 N N . LYS A 1 443 ? -22.405 -39.239 3.313 1.00 61.47 443 LYS A N 1
ATOM 3413 C CA . LYS A 1 443 ? -23.856 -39.008 3.165 1.00 61.47 443 LYS A CA 1
ATOM 3414 C C . LYS A 1 443 ? -24.102 -37.623 2.554 1.00 61.47 443 LYS A C 1
ATOM 3416 O O . LYS A 1 443 ? -23.168 -36.831 2.470 1.00 61.47 443 LYS A O 1
ATOM 3421 N N . ASN A 1 444 ? -25.342 -37.334 2.143 1.00 49.34 444 ASN A N 1
ATOM 3422 C CA . ASN A 1 444 ? -25.708 -36.063 1.502 1.00 49.34 444 ASN A CA 1
ATOM 3423 C C . ASN A 1 444 ? -25.216 -34.849 2.322 1.00 49.34 444 ASN A C 1
ATOM 3425 O O . ASN A 1 444 ? -25.627 -34.712 3.475 1.00 49.34 444 ASN A O 1
ATOM 3429 N N . PRO A 1 445 ? -24.355 -33.984 1.754 1.00 46.03 445 PRO A N 1
ATOM 3430 C CA . PRO A 1 445 ? -23.812 -32.826 2.459 1.00 46.03 445 PRO A CA 1
ATOM 3431 C C . PRO A 1 445 ? -24.891 -31.760 2.698 1.00 46.03 445 PRO A C 1
ATOM 3433 O O . PRO A 1 445 ? -25.720 -31.512 1.818 1.00 46.03 445 PRO A O 1
ATOM 3436 N N . SER A 1 446 ? -24.865 -31.112 3.869 1.00 50.94 446 SER A N 1
ATOM 3437 C CA . SER A 1 446 ? -25.767 -30.007 4.215 1.00 50.94 446 SER A CA 1
ATOM 3438 C C . SER A 1 446 ? -25.003 -28.669 4.296 1.00 50.94 446 SER A C 1
ATOM 3440 O O . SER A 1 446 ? -23.891 -28.632 4.823 1.00 50.94 446 SER A O 1
ATOM 3442 N N . PRO A 1 447 ? -25.557 -27.536 3.811 1.00 51.12 447 PRO A N 1
ATOM 3443 C CA . PRO A 1 447 ? -24.900 -26.221 3.896 1.00 51.12 447 PRO A CA 1
ATOM 3444 C C . PRO A 1 447 ? -24.655 -25.723 5.331 1.00 51.12 447 PRO A C 1
ATOM 3446 O O . PRO A 1 447 ? -23.864 -24.808 5.543 1.00 51.12 447 PRO A O 1
ATOM 3449 N N . THR A 1 448 ? -25.333 -26.311 6.317 1.00 50.50 448 THR A N 1
ATOM 3450 C CA . THR A 1 448 ? -25.194 -26.009 7.748 1.00 50.50 448 THR A CA 1
ATOM 3451 C C . THR A 1 448 ? -23.920 -26.574 8.377 1.00 50.50 448 THR A C 1
ATOM 3453 O O . THR A 1 448 ? -23.522 -26.103 9.437 1.00 50.50 448 THR A O 1
ATOM 3456 N N . ASP A 1 449 ? -23.229 -27.501 7.707 1.00 46.66 449 ASP A N 1
ATOM 3457 C CA . ASP A 1 449 ? -21.943 -28.055 8.167 1.00 46.66 449 ASP A CA 1
ATOM 3458 C C . ASP A 1 449 ? -20.759 -27.083 7.938 1.00 46.66 449 ASP A C 1
ATOM 3460 O O . ASP A 1 449 ? -19.616 -27.341 8.330 1.00 46.66 449 ASP A O 1
ATOM 3464 N N . ILE A 1 450 ? -21.022 -25.933 7.303 1.00 47.47 450 ILE A N 1
ATOM 3465 C CA . ILE A 1 450 ? -20.048 -24.883 7.004 1.00 47.47 450 ILE A CA 1
ATOM 3466 C C . ILE A 1 450 ? -19.972 -23.917 8.195 1.00 47.47 450 ILE A C 1
ATOM 3468 O O . ILE A 1 450 ? -20.706 -22.934 8.271 1.00 47.47 450 ILE A O 1
ATOM 3472 N N . THR A 1 451 ? -19.047 -24.157 9.124 1.00 45.53 451 THR A N 1
ATOM 3473 C CA . THR A 1 451 ? -18.651 -23.141 10.113 1.00 45.53 451 THR A CA 1
ATOM 3474 C C . THR A 1 451 ? -17.473 -22.307 9.582 1.00 45.53 451 THR A C 1
ATOM 3476 O O . THR A 1 451 ? -16.421 -22.869 9.260 1.00 45.53 451 THR A O 1
ATOM 3479 N N . PRO A 1 452 ? -17.598 -20.968 9.488 1.00 40.00 452 PRO A N 1
ATOM 3480 C CA . PRO A 1 452 ? -16.453 -20.078 9.298 1.00 40.00 452 PRO A CA 1
ATOM 3481 C C . PRO A 1 452 ? -15.527 -20.105 10.532 1.00 40.00 452 PRO A C 1
ATOM 3483 O O . PRO A 1 452 ? -16.030 -20.207 11.662 1.00 40.00 452 PRO A O 1
ATOM 3486 N N . PRO A 1 453 ? -14.195 -19.982 10.372 1.00 41.78 453 PRO A N 1
ATOM 3487 C CA . PRO A 1 453 ? -13.317 -19.626 11.476 1.00 41.78 453 PRO A CA 1
ATOM 3488 C C . PRO A 1 453 ? -13.324 -18.103 11.709 1.00 41.78 453 PRO A C 1
ATOM 3490 O O . PRO A 1 453 ? -13.545 -17.328 10.784 1.00 41.78 453 PRO A O 1
ATOM 3493 N N . GLU A 1 454 ? -13.026 -17.733 12.958 1.00 40.25 454 GLU A N 1
ATOM 3494 C CA . GLU A 1 454 ? -12.839 -16.383 13.523 1.00 40.25 454 GLU A CA 1
ATOM 3495 C C . GLU A 1 454 ? -14.086 -15.664 14.067 1.00 40.25 454 GLU A C 1
ATOM 3497 O O . GLU A 1 454 ? -14.514 -14.620 13.583 1.00 40.25 454 GLU A O 1
ATOM 3502 N N . THR A 1 455 ? -14.596 -16.146 15.205 1.00 41.91 455 THR A N 1
ATOM 3503 C CA . THR A 1 455 ? -15.038 -15.205 16.249 1.00 41.91 455 THR A CA 1
ATOM 3504 C C . THR A 1 455 ? -13.792 -14.622 16.906 1.00 41.91 455 THR A C 1
ATOM 3506 O O . THR A 1 455 ? -12.975 -15.366 17.454 1.00 41.91 455 THR A O 1
ATOM 3509 N N . LYS A 1 456 ? -13.651 -13.295 16.834 1.00 43.56 456 LYS A N 1
ATOM 3510 C CA . LYS A 1 456 ? -12.695 -12.523 17.631 1.00 43.56 456 LYS A CA 1
ATOM 3511 C C . LYS A 1 456 ? -12.723 -12.986 19.097 1.00 43.56 456 LYS A C 1
ATOM 3513 O O . LYS A 1 456 ? -13.790 -13.127 19.683 1.00 43.56 456 LYS A O 1
ATOM 3518 N N . SER A 1 457 ? -11.528 -13.173 19.653 1.00 44.28 457 SER A N 1
ATOM 3519 C CA . SER A 1 457 ? -11.232 -13.098 21.090 1.00 44.28 457 SER A CA 1
ATOM 3520 C C . SER A 1 457 ? -11.864 -14.144 22.022 1.00 44.28 457 SER A C 1
ATOM 3522 O O . SER A 1 457 ? -12.437 -13.794 23.048 1.00 44.28 457 SER A O 1
ATOM 3524 N N . LEU A 1 458 ? -11.657 -15.442 21.772 1.00 56.91 458 LEU A N 1
ATOM 3525 C CA . LEU A 1 458 ? -11.703 -16.409 22.880 1.00 56.91 458 LEU A CA 1
ATOM 3526 C C . LEU A 1 458 ? -10.339 -16.442 23.565 1.00 56.91 458 LEU A C 1
ATOM 3528 O O . LEU A 1 458 ? -9.367 -16.961 23.021 1.00 56.91 458 LEU A O 1
ATOM 3532 N N . THR A 1 459 ? -10.262 -15.858 24.760 1.00 66.38 459 THR A N 1
ATOM 3533 C CA . THR A 1 459 ? -9.036 -15.889 25.564 1.00 66.38 459 THR A CA 1
ATOM 3534 C C . THR A 1 459 ? -9.002 -17.205 26.331 1.00 66.38 459 THR A C 1
ATOM 3536 O O . THR A 1 459 ? -9.849 -17.444 27.194 1.00 66.38 459 THR A O 1
ATOM 3539 N N . SER A 1 460 ? -8.048 -18.082 26.019 1.00 79.56 460 SER A N 1
ATOM 3540 C CA . SER A 1 460 ? -7.852 -19.305 26.799 1.00 79.56 460 SER A CA 1
ATOM 3541 C C . SER A 1 460 ? -7.224 -18.978 28.152 1.00 79.56 460 SER A C 1
ATOM 3543 O O . SER A 1 460 ? -6.223 -18.261 28.200 1.00 79.56 460 SER A O 1
ATOM 3545 N N . ILE A 1 461 ? -7.756 -19.540 29.236 1.00 79.50 461 ILE A N 1
ATOM 3546 C CA . ILE A 1 461 ? -7.116 -19.477 30.554 1.00 79.50 461 ILE A CA 1
ATOM 3547 C C . ILE A 1 461 ? -6.141 -20.653 30.665 1.00 79.50 461 ILE A C 1
ATOM 3549 O O . ILE A 1 461 ? -6.531 -21.806 30.484 1.00 79.50 461 ILE A O 1
ATOM 3553 N N . GLN A 1 462 ? -4.877 -20.365 30.975 1.00 81.56 462 GLN A N 1
ATOM 3554 C CA . GLN A 1 462 ? -3.849 -21.364 31.267 1.00 81.56 462 GLN A CA 1
ATOM 3555 C C . GLN A 1 462 ? -3.123 -20.996 32.561 1.00 81.56 462 GLN A C 1
ATOM 3557 O O . GLN A 1 462 ? -3.003 -19.820 32.899 1.00 81.56 462 GLN A O 1
ATOM 3562 N N . THR A 1 463 ? -2.637 -22.003 33.285 1.00 82.88 463 THR A N 1
ATOM 3563 C CA . THR A 1 463 ? -1.819 -21.808 34.484 1.00 82.88 463 THR A CA 1
ATOM 3564 C C . THR A 1 463 ? -0.675 -22.813 34.525 1.00 82.88 463 THR A C 1
ATOM 3566 O O . THR A 1 463 ? -0.850 -23.985 34.186 1.00 82.88 463 THR A O 1
ATOM 3569 N N . ASN A 1 464 ? 0.495 -22.351 34.967 1.00 83.38 464 ASN A N 1
ATOM 3570 C CA . ASN A 1 464 ? 1.642 -23.212 35.256 1.00 83.38 464 ASN A CA 1
ATOM 3571 C C . ASN A 1 464 ? 1.612 -23.755 36.693 1.00 83.38 464 ASN A C 1
ATOM 3573 O O . ASN A 1 464 ? 2.389 -24.651 37.001 1.00 83.38 464 ASN A O 1
ATOM 3577 N N . MET A 1 465 ? 0.714 -23.247 37.541 1.00 83.75 465 MET A N 1
ATOM 3578 C CA . MET A 1 465 ? 0.580 -23.657 38.940 1.00 83.75 465 MET A CA 1
ATOM 3579 C C . MET A 1 465 ? -0.040 -25.054 39.069 1.00 83.75 465 MET A C 1
ATOM 3581 O O . MET A 1 465 ? -0.718 -25.540 38.154 1.00 83.75 465 MET A O 1
ATOM 3585 N N . GLU A 1 466 ? 0.192 -25.691 40.209 1.00 86.81 466 GLU A N 1
ATOM 3586 C CA . GLU A 1 466 ? -0.382 -26.975 40.608 1.00 86.81 466 GLU A CA 1
ATOM 3587 C C . GLU A 1 466 ? -1.386 -26.807 41.760 1.00 86.81 466 GLU A C 1
ATOM 3589 O O . GLU A 1 466 ? -1.451 -25.772 42.421 1.00 86.81 466 GLU A O 1
ATOM 3594 N N . TRP A 1 467 ? -2.167 -27.852 42.048 1.00 86.50 467 TRP A N 1
ATOM 3595 C CA . TRP A 1 467 ? -3.122 -27.856 43.169 1.00 86.50 467 TRP A CA 1
ATOM 3596 C C . TRP A 1 467 ? -2.477 -27.635 44.549 1.00 86.50 467 TRP A C 1
ATOM 3598 O O . TRP A 1 467 ? -3.185 -27.320 45.502 1.00 86.50 467 TRP A O 1
ATOM 3608 N N . SER A 1 468 ? -1.159 -27.821 44.674 1.00 85.00 468 SER A N 1
ATOM 3609 C CA . SER A 1 468 ? -0.382 -27.515 45.883 1.00 85.00 468 SER A CA 1
ATOM 3610 C C . SER A 1 468 ? -0.178 -26.021 46.122 1.00 85.00 468 SER A C 1
ATOM 3612 O O . SER A 1 468 ? 0.060 -25.624 47.264 1.00 85.00 468 SER A O 1
ATOM 3614 N N . ASP A 1 469 ? -0.263 -25.223 45.057 1.00 84.19 469 ASP A N 1
ATOM 3615 C CA . ASP A 1 469 ? 0.001 -23.781 45.069 1.00 84.19 469 ASP A CA 1
ATOM 3616 C C . ASP A 1 469 ? -1.283 -22.986 45.364 1.00 84.19 469 ASP A C 1
ATOM 3618 O O . ASP A 1 469 ? -1.243 -21.797 45.674 1.00 84.19 469 ASP A O 1
ATOM 3622 N N . LEU A 1 470 ? -2.445 -23.646 45.275 1.00 87.19 470 LEU A N 1
ATOM 3623 C CA . LEU A 1 470 ? -3.737 -23.082 45.639 1.00 87.19 470 LEU A CA 1
ATOM 3624 C C . LEU A 1 470 ? -4.049 -23.389 47.109 1.00 87.19 470 LEU A C 1
ATOM 3626 O O . LEU A 1 470 ? -4.428 -24.508 47.464 1.00 87.19 470 LEU A O 1
ATOM 3630 N N . ILE A 1 471 ? -3.936 -22.365 47.952 1.00 88.50 471 ILE A N 1
ATOM 3631 C CA . ILE A 1 471 ? -4.312 -22.429 49.366 1.00 88.50 471 ILE A CA 1
ATOM 3632 C C . ILE A 1 471 ? -5.735 -21.903 49.510 1.00 88.50 471 ILE A C 1
ATOM 3634 O O . ILE A 1 471 ? -5.998 -20.722 49.290 1.00 88.50 471 ILE A O 1
ATOM 3638 N N . ILE A 1 472 ? -6.643 -22.804 49.863 1.00 88.00 472 ILE A N 1
ATOM 3639 C CA . ILE A 1 472 ? -8.070 -22.547 50.046 1.00 88.00 472 ILE A CA 1
ATOM 3640 C C . ILE A 1 472 ? -8.602 -23.424 51.176 1.00 88.00 472 ILE A C 1
ATOM 3642 O O . ILE A 1 472 ? -8.004 -24.454 51.503 1.00 88.00 472 ILE A O 1
ATOM 3646 N N . ASN A 1 473 ? -9.774 -23.047 51.683 1.00 88.56 473 ASN A N 1
ATOM 3647 C CA . ASN A 1 473 ? -10.488 -23.797 52.703 1.00 88.56 473 ASN A CA 1
ATOM 3648 C C . ASN A 1 473 ? -10.698 -25.272 52.279 1.00 88.56 473 ASN A C 1
ATOM 3650 O O . ASN A 1 473 ? -11.027 -25.534 51.113 1.00 88.56 473 ASN A O 1
ATOM 3654 N N . PRO A 1 474 ? -10.533 -26.250 53.196 1.00 86.94 474 PRO A N 1
ATOM 3655 C CA . PRO A 1 474 ? -10.750 -27.669 52.910 1.00 86.94 474 PRO A CA 1
ATOM 3656 C C . PRO A 1 474 ? -12.119 -27.997 52.297 1.00 86.94 474 PRO A C 1
ATOM 3658 O O . PRO A 1 474 ? -12.199 -28.866 51.429 1.00 86.94 474 PRO A O 1
ATOM 3661 N N . GLU A 1 475 ? -13.178 -27.297 52.705 1.00 89.06 475 GLU A N 1
ATOM 3662 C CA . GLU A 1 475 ? -14.532 -27.458 52.168 1.00 89.06 475 GLU A CA 1
ATOM 3663 C C . GLU A 1 475 ? -14.610 -26.986 50.712 1.00 89.06 475 GLU A C 1
ATOM 3665 O O . GLU A 1 475 ? -15.038 -27.743 49.841 1.00 89.06 475 GLU A O 1
ATOM 3670 N N . THR A 1 476 ? -14.089 -25.791 50.414 1.00 90.62 476 THR A N 1
ATOM 3671 C CA . THR A 1 476 ? -13.956 -25.279 49.040 1.00 90.62 476 THR A CA 1
ATOM 3672 C C . THR A 1 476 ? -13.142 -26.247 48.181 1.00 90.62 476 THR A C 1
ATOM 3674 O O . THR A 1 476 ? -13.494 -26.528 47.038 1.00 90.62 476 THR A O 1
ATOM 3677 N N . LYS A 1 477 ? -12.059 -26.814 48.725 1.00 89.94 477 LYS A N 1
ATOM 3678 C CA . LYS A 1 477 ? -11.229 -27.789 48.010 1.00 89.94 477 LYS A CA 1
ATOM 3679 C C . LYS A 1 477 ? -11.994 -29.071 47.696 1.00 89.94 477 LYS A C 1
ATOM 3681 O O . LYS A 1 477 ? -11.893 -29.549 46.570 1.00 89.94 477 LYS A O 1
ATOM 3686 N N . HIS A 1 478 ? -12.754 -29.609 48.649 1.00 90.69 478 HIS A N 1
ATOM 3687 C CA . HIS A 1 478 ? -13.616 -30.772 48.419 1.00 90.69 478 HIS A CA 1
ATOM 3688 C C . HIS A 1 478 ? -14.613 -30.489 47.293 1.00 90.69 478 HIS A C 1
ATOM 3690 O O . HIS A 1 478 ? -14.690 -31.240 46.327 1.00 90.69 478 HIS A O 1
ATOM 3696 N N . GLN A 1 479 ? -15.275 -29.337 47.364 1.00 92.81 479 GLN A N 1
ATOM 3697 C CA . GLN A 1 479 ? -16.220 -28.873 46.359 1.00 92.81 479 GLN A CA 1
ATOM 3698 C C . GLN A 1 479 ? -15.594 -28.788 44.950 1.00 92.81 479 GLN A C 1
ATOM 3700 O O . GLN A 1 479 ? -16.168 -29.262 43.972 1.00 92.81 479 GLN A O 1
ATOM 3705 N N . LEU A 1 480 ? -14.381 -28.248 44.811 1.00 92.19 480 LEU A N 1
ATOM 3706 C CA . LEU A 1 480 ? -13.682 -28.210 43.516 1.00 92.19 480 LEU A CA 1
ATOM 3707 C C . LEU A 1 480 ? -13.280 -29.610 43.009 1.00 92.19 480 LEU A C 1
ATOM 3709 O O . LEU A 1 480 ? -13.231 -29.846 41.795 1.00 92.19 480 LEU A O 1
ATOM 3713 N N . MET A 1 481 ? -12.995 -30.545 43.919 1.00 89.25 481 MET A N 1
ATOM 3714 C CA . MET A 1 481 ? -12.717 -31.939 43.567 1.00 89.25 481 MET A CA 1
ATOM 3715 C C . MET A 1 481 ? -13.976 -32.653 43.072 1.00 89.25 481 MET A C 1
ATOM 3717 O O . MET A 1 481 ? -13.874 -33.405 42.106 1.00 89.25 481 MET A O 1
ATOM 3721 N N . ASP A 1 482 ? -15.151 -32.358 43.631 1.00 89.88 482 ASP A N 1
ATOM 3722 C CA . ASP A 1 482 ? -16.434 -32.895 43.154 1.00 89.88 482 ASP A CA 1
ATOM 3723 C C . ASP A 1 482 ? -16.700 -32.488 41.692 1.00 89.88 482 ASP A C 1
ATOM 3725 O O . ASP A 1 482 ? -17.073 -33.321 40.862 1.00 89.88 482 ASP A O 1
ATOM 3729 N N . ILE A 1 483 ? -16.397 -31.234 41.328 1.00 90.75 483 ILE A N 1
ATOM 3730 C CA . ILE A 1 483 ? -16.469 -30.761 39.931 1.00 90.75 483 ILE A CA 1
ATOM 3731 C C . ILE A 1 483 ? -15.503 -31.560 39.042 1.00 90.75 483 ILE A C 1
ATOM 3733 O O . ILE A 1 483 ? -15.861 -31.997 37.948 1.00 90.75 483 ILE A O 1
ATOM 3737 N N . SER A 1 484 ? -14.276 -31.784 39.512 1.00 87.12 484 SER A N 1
ATOM 3738 C CA . SER A 1 484 ? -13.249 -32.524 38.765 1.00 87.12 484 SER A CA 1
ATOM 3739 C C . SER A 1 484 ? -13.620 -34.005 38.572 1.00 87.12 484 SER A C 1
ATOM 3741 O O . SER A 1 484 ? -13.376 -34.584 37.506 1.00 87.12 484 SER A O 1
ATOM 3743 N N . GLN A 1 485 ? -14.261 -34.615 39.573 1.00 86.75 485 GLN A N 1
ATOM 3744 C CA . GLN A 1 485 ? -14.816 -35.966 39.494 1.00 86.75 485 GLN A CA 1
ATOM 3745 C C . GLN A 1 485 ? -15.966 -36.039 38.493 1.00 86.75 485 GLN A C 1
ATOM 3747 O O . GLN A 1 485 ? -15.992 -36.961 37.674 1.00 86.75 485 GLN A O 1
ATOM 3752 N N . TRP A 1 486 ? -16.869 -35.053 38.497 1.00 88.38 486 TRP A N 1
ATOM 3753 C CA . TRP A 1 486 ? -17.946 -34.983 37.515 1.00 88.38 486 TRP A CA 1
ATOM 3754 C C . TRP A 1 486 ? -17.385 -34.981 36.091 1.00 88.38 486 TRP A C 1
ATOM 3756 O O . TRP A 1 486 ? -17.768 -35.830 35.293 1.00 88.38 486 TRP A O 1
ATOM 3766 N N . ILE A 1 487 ? -16.397 -34.133 35.779 1.00 85.56 487 ILE A N 1
ATOM 3767 C CA . ILE A 1 487 ? -15.790 -34.090 34.433 1.00 85.56 487 ILE A CA 1
ATOM 3768 C C . ILE A 1 487 ? -15.209 -35.454 34.024 1.00 85.56 487 ILE A C 1
ATOM 3770 O O . ILE A 1 487 ? -15.319 -35.854 32.864 1.00 85.56 487 ILE A O 1
ATOM 3774 N N . SER A 1 488 ? -14.596 -36.165 34.972 1.00 84.06 488 SER A N 1
ATOM 3775 C CA . SER A 1 488 ? -13.918 -37.440 34.720 1.00 84.06 488 SER A CA 1
ATOM 3776 C C . SER A 1 488 ? -14.890 -38.608 34.524 1.00 84.06 488 SER A C 1
ATOM 3778 O O . SER A 1 488 ? -14.604 -39.514 33.743 1.00 84.06 488 SER A O 1
ATOM 3780 N N . HIS A 1 489 ? -16.041 -38.589 35.202 1.00 85.62 489 HIS A N 1
ATOM 3781 C CA . HIS A 1 489 ? -16.983 -39.714 35.240 1.00 85.62 489 HIS A CA 1
ATOM 3782 C C . HIS A 1 489 ? -18.310 -39.466 34.509 1.00 85.62 489 HIS A C 1
ATOM 3784 O O . HIS A 1 489 ? -19.055 -40.419 34.282 1.00 85.62 489 HIS A O 1
ATOM 3790 N N . ASN A 1 490 ? -18.611 -38.231 34.088 1.00 83.44 490 ASN A N 1
ATOM 3791 C CA . ASN A 1 490 ? -19.891 -37.878 33.460 1.00 83.44 490 ASN A CA 1
ATOM 3792 C C . ASN A 1 490 ? -20.198 -38.730 32.217 1.00 83.44 490 ASN A C 1
ATOM 3794 O O . ASN A 1 490 ? -21.316 -39.204 32.048 1.00 83.44 490 ASN A O 1
ATOM 3798 N N . ASN A 1 491 ? -19.198 -38.998 31.371 1.00 79.94 491 ASN A N 1
ATOM 3799 C CA . ASN A 1 491 ? -19.395 -39.812 30.167 1.00 79.94 491 ASN A CA 1
ATOM 3800 C C . ASN A 1 491 ? -19.847 -41.249 30.501 1.00 79.94 491 ASN A C 1
ATOM 3802 O O . ASN A 1 491 ? -20.793 -41.761 29.906 1.00 79.94 491 ASN A O 1
ATOM 3806 N N . THR A 1 492 ? -19.207 -41.873 31.493 1.00 84.06 492 THR A N 1
ATOM 3807 C CA . THR A 1 492 ? -19.563 -43.205 32.003 1.00 84.06 492 THR A CA 1
ATOM 3808 C C . THR A 1 492 ? -20.958 -43.198 32.636 1.00 84.06 492 THR A C 1
ATOM 3810 O O . THR A 1 492 ? -21.771 -44.073 32.342 1.00 84.06 492 THR A O 1
ATOM 3813 N N . LEU A 1 493 ? -21.284 -42.178 33.437 1.00 82.81 493 LEU A N 1
ATOM 3814 C CA . LEU A 1 493 ? -22.605 -42.034 34.058 1.00 82.81 493 LEU A CA 1
ATOM 3815 C C . LEU A 1 493 ? -23.728 -41.921 33.015 1.00 82.81 493 LEU A C 1
ATOM 3817 O O . LEU A 1 493 ? -24.749 -42.602 33.125 1.00 82.81 493 LEU A O 1
ATOM 3821 N N . LEU A 1 494 ? -23.551 -41.087 31.990 1.00 81.44 494 LEU A N 1
ATOM 3822 C CA . LEU A 1 494 ? -24.579 -40.866 30.974 1.00 81.44 494 LEU A CA 1
ATOM 3823 C C . LEU A 1 494 ? -24.729 -42.072 30.037 1.00 81.44 494 LEU A C 1
ATOM 3825 O O . LEU A 1 494 ? -25.857 -42.518 29.811 1.00 81.44 494 LEU A O 1
ATOM 3829 N N . ASN A 1 495 ? -23.616 -42.608 29.524 1.00 82.19 495 ASN A N 1
ATOM 3830 C CA . ASN A 1 495 ? -23.630 -43.603 28.449 1.00 82.19 495 ASN A CA 1
ATOM 3831 C C . ASN A 1 495 ? -23.599 -45.052 28.943 1.00 82.19 495 ASN A C 1
ATOM 3833 O O . ASN A 1 495 ? -24.381 -45.867 28.463 1.00 82.19 495 ASN A O 1
ATOM 3837 N N . GLU A 1 496 ? -22.731 -45.390 29.898 1.00 83.88 496 GLU A N 1
ATOM 3838 C CA . GLU A 1 496 ? -22.599 -46.775 30.374 1.00 83.88 496 GLU A CA 1
ATOM 3839 C C . GLU A 1 496 ? -23.680 -47.123 31.400 1.00 83.88 496 GLU A C 1
ATOM 3841 O O . GLU A 1 496 ? -24.228 -48.222 31.377 1.00 83.88 496 GLU A O 1
ATOM 3846 N N . TRP A 1 497 ? -24.022 -46.186 32.289 1.00 84.38 497 TRP A N 1
ATOM 3847 C CA . TRP A 1 497 ? -25.048 -46.403 33.319 1.00 84.38 497 TRP A CA 1
ATOM 3848 C C . TRP A 1 497 ? -26.452 -45.984 32.856 1.00 84.38 497 TRP A C 1
ATOM 3850 O O . TRP A 1 497 ? -27.427 -46.138 33.594 1.00 84.38 497 TRP A O 1
ATOM 3860 N N . GLY A 1 498 ? -26.574 -45.471 31.625 1.00 79.44 498 GLY A N 1
ATOM 3861 C CA . GLY A 1 498 ? -27.853 -45.166 30.980 1.00 79.44 498 GLY A CA 1
ATOM 3862 C C . GLY A 1 498 ? -28.632 -44.020 31.632 1.00 79.44 498 GLY A C 1
ATOM 3863 O O . GLY A 1 498 ? -29.861 -43.973 31.537 1.00 79.44 498 GLY A O 1
ATOM 3864 N N . LEU A 1 499 ? -27.947 -43.098 32.314 1.00 81.50 499 LEU A N 1
ATOM 3865 C CA . LEU A 1 499 ? -28.583 -41.965 32.990 1.00 81.50 499 LEU A CA 1
ATOM 3866 C C . LEU A 1 499 ? -28.866 -40.770 32.063 1.00 81.50 499 LEU A C 1
ATOM 3868 O O . LEU A 1 499 ? -29.495 -39.808 32.501 1.00 81.50 499 LEU A O 1
ATOM 3872 N N . ALA A 1 500 ? -28.494 -40.839 30.780 1.00 73.00 500 ALA A N 1
ATOM 3873 C CA . ALA A 1 500 ? -28.626 -39.746 29.807 1.00 73.00 500 ALA A CA 1
ATOM 3874 C C . ALA A 1 500 ? -30.031 -39.118 29.675 1.00 73.00 500 ALA A C 1
ATOM 3876 O O . ALA A 1 500 ? -30.134 -37.956 29.283 1.00 73.00 500 ALA A O 1
ATOM 3877 N N . GLY A 1 501 ? -31.100 -39.862 29.991 1.00 70.38 501 GLY A N 1
ATOM 3878 C CA . GLY A 1 501 ? -32.489 -39.375 29.979 1.00 70.38 501 GLY A CA 1
ATOM 3879 C C . GLY A 1 501 ? -33.084 -39.059 31.359 1.00 70.38 501 GLY A C 1
ATOM 3880 O O . GLY A 1 501 ? -34.258 -38.707 31.438 1.00 70.38 501 GLY A O 1
ATOM 3881 N N . LYS A 1 502 ? -32.319 -39.237 32.446 1.00 73.62 502 LYS A N 1
ATOM 3882 C CA . LYS A 1 502 ? -32.785 -39.089 33.840 1.00 73.62 502 LYS A CA 1
ATOM 3883 C C . LYS A 1 502 ? -32.110 -37.950 34.605 1.00 73.62 502 LYS A C 1
ATOM 3885 O O . LYS A 1 502 ? -32.642 -37.525 35.624 1.00 73.62 502 LYS A O 1
ATOM 3890 N N . VAL A 1 503 ? -30.959 -37.472 34.139 1.00 72.56 503 VAL A N 1
ATOM 3891 C CA . VAL A 1 503 ? -30.208 -36.361 34.747 1.00 72.56 503 VAL A CA 1
ATOM 3892 C C . VAL A 1 503 ? -29.849 -35.329 33.689 1.00 72.56 503 VAL A C 1
ATOM 3894 O O . VAL A 1 503 ? -29.780 -35.635 32.498 1.00 72.56 503 VAL A O 1
ATOM 3897 N N . ARG A 1 504 ? -29.629 -34.091 34.135 1.00 69.56 504 ARG A N 1
ATOM 3898 C CA . ARG A 1 504 ? -29.185 -32.994 33.276 1.00 69.56 504 ARG A CA 1
ATOM 3899 C C . ARG A 1 504 ? -27.783 -33.302 32.738 1.00 69.56 504 ARG A C 1
ATOM 3901 O O . ARG A 1 504 ? -26.915 -33.749 33.480 1.00 69.56 504 ARG A O 1
ATOM 3908 N N . GLN A 1 505 ? -27.578 -33.079 31.441 1.00 74.94 505 GLN A N 1
ATOM 3909 C CA . GLN A 1 505 ? -26.309 -33.378 30.759 1.00 74.94 505 GLN A CA 1
ATOM 3910 C C . GLN A 1 505 ? -25.253 -32.273 30.949 1.00 74.94 505 GLN A C 1
ATOM 3912 O O . GLN A 1 505 ? -24.065 -32.503 30.726 1.00 74.94 505 GLN A O 1
ATOM 3917 N N . SER A 1 506 ? -25.690 -31.080 31.356 1.00 78.94 506 SER A N 1
ATOM 3918 C CA . SER A 1 506 ? -24.853 -29.925 31.684 1.00 78.94 506 SER A CA 1
ATOM 3919 C C . SER A 1 506 ? -24.486 -29.918 33.167 1.00 78.94 506 SER A C 1
ATOM 3921 O O . SER A 1 506 ? -25.339 -30.262 33.984 1.00 78.94 506 SER A O 1
ATOM 3923 N N . PHE A 1 507 ? -23.304 -29.409 33.519 1.00 86.81 507 PHE A N 1
ATOM 3924 C CA . PHE A 1 507 ? -22.969 -29.061 34.905 1.00 86.81 507 PHE A CA 1
ATOM 3925 C C . PHE A 1 507 ? -22.518 -27.610 34.983 1.00 86.81 507 PHE A C 1
ATOM 3927 O O . PHE A 1 507 ? -21.684 -27.160 34.195 1.00 86.81 507 PHE A O 1
ATOM 3934 N N . SER A 1 508 ? -23.081 -26.872 35.927 1.00 89.88 508 SER A N 1
ATOM 3935 C CA . SER A 1 508 ? -22.902 -25.439 36.085 1.00 89.88 508 SER A CA 1
ATOM 3936 C C . SER A 1 508 ? -22.576 -25.092 37.535 1.00 89.88 508 SER A C 1
ATOM 3938 O O . SER A 1 508 ? -23.324 -25.431 38.451 1.00 89.88 508 SER A O 1
ATOM 3940 N N . ALA A 1 509 ? -21.449 -24.413 37.748 1.00 92.69 509 ALA A N 1
ATOM 3941 C CA . ALA A 1 509 ? -20.999 -24.011 39.078 1.00 92.69 509 ALA A CA 1
ATOM 3942 C C . ALA A 1 509 ? -20.714 -22.508 39.146 1.00 92.69 509 ALA A C 1
ATOM 3944 O O . ALA A 1 509 ? -20.122 -21.952 38.222 1.00 92.69 509 ALA A O 1
ATOM 3945 N N . LEU A 1 510 ? -21.095 -21.856 40.247 1.00 93.56 510 LEU A N 1
ATOM 3946 C CA . LEU A 1 510 ? -20.768 -20.451 40.518 1.00 93.56 510 LEU A CA 1
ATOM 3947 C C . LEU A 1 510 ? -19.791 -20.336 41.684 1.00 93.56 510 LEU A C 1
ATOM 3949 O O . LEU A 1 510 ? -20.076 -20.765 42.801 1.00 93.56 510 LEU A O 1
ATOM 3953 N N . PHE A 1 511 ? -18.658 -19.704 41.406 1.00 95.31 511 PHE A N 1
ATOM 3954 C CA . PHE A 1 511 ? -17.612 -19.355 42.353 1.00 95.31 511 PHE A CA 1
ATOM 3955 C C . PHE A 1 511 ? -17.883 -17.951 42.885 1.00 95.31 511 PHE A C 1
ATOM 3957 O O . PHE A 1 511 ? -17.936 -16.991 42.112 1.00 95.31 511 PHE A O 1
ATOM 3964 N N . TYR A 1 512 ? -18.043 -17.807 44.197 1.00 93.69 512 TYR A N 1
ATOM 3965 C CA . TYR A 1 512 ? -18.319 -16.510 44.809 1.00 93.69 512 TYR A CA 1
ATOM 3966 C C . TYR A 1 512 ? -17.446 -16.247 46.029 1.00 93.69 512 TYR A C 1
ATOM 3968 O O . TYR A 1 512 ? -17.060 -17.171 46.734 1.00 93.69 512 TYR A O 1
ATOM 3976 N N . GLY A 1 513 ? -17.140 -14.977 46.278 1.00 90.50 513 GLY A N 1
ATOM 3977 C CA . GLY A 1 513 ? -16.329 -14.536 47.414 1.00 90.50 513 GLY A CA 1
ATOM 3978 C C . GLY A 1 513 ? -15.519 -13.287 47.071 1.00 90.50 513 GLY A C 1
ATOM 3979 O O . GLY A 1 513 ? -15.538 -12.872 45.909 1.00 90.50 513 GLY A O 1
ATOM 3980 N N . PRO A 1 514 ? -14.774 -12.700 48.019 1.00 87.06 514 PRO A N 1
ATOM 3981 C CA . PRO A 1 514 ? -13.986 -11.487 47.790 1.00 87.06 514 PRO A CA 1
ATOM 3982 C C . PRO A 1 514 ? -13.000 -11.603 46.618 1.00 87.06 514 PRO A C 1
ATOM 3984 O O . PRO A 1 514 ? -12.591 -12.705 46.227 1.00 87.06 514 PRO A O 1
ATOM 3987 N N . SER A 1 515 ? -12.607 -10.471 46.033 1.00 87.62 515 SER A N 1
ATOM 3988 C CA . SER A 1 515 ? -11.610 -10.448 44.954 1.00 87.62 515 SER A CA 1
ATOM 3989 C C . SER A 1 515 ? -10.247 -10.963 45.442 1.00 87.62 515 SER A C 1
ATOM 3991 O O . SER A 1 515 ? -9.849 -10.732 46.580 1.00 87.62 515 SER A O 1
ATOM 3993 N N . GLY A 1 516 ? -9.513 -11.693 44.598 1.00 83.81 516 GLY A N 1
ATOM 3994 C CA . GLY A 1 516 ? -8.179 -12.205 44.952 1.00 83.81 516 GLY A CA 1
ATOM 3995 C C . GLY A 1 516 ? -8.147 -13.465 45.834 1.00 83.81 516 GLY A C 1
ATOM 3996 O O . GLY A 1 516 ? -7.086 -13.820 46.340 1.00 83.81 516 GLY A O 1
ATOM 3997 N N . THR A 1 517 ? -9.268 -14.172 45.998 1.00 87.75 517 THR A N 1
ATOM 3998 C CA . THR A 1 517 ? -9.377 -15.446 46.750 1.00 87.75 517 THR A CA 1
ATOM 3999 C C . THR A 1 517 ? -9.122 -16.709 45.911 1.00 87.75 517 THR A C 1
ATOM 4001 O O . THR A 1 517 ? -9.228 -17.819 46.416 1.00 87.75 517 THR A O 1
ATOM 4004 N N . GLY A 1 518 ? -8.764 -16.570 44.627 1.00 88.12 518 GLY A N 1
ATOM 4005 C CA . GLY A 1 518 ? -8.346 -17.703 43.783 1.00 88.12 518 GLY A CA 1
ATOM 4006 C C . GLY A 1 518 ? -9.416 -18.299 42.857 1.00 88.12 518 GLY A C 1
ATOM 4007 O O . GLY A 1 518 ? -9.174 -19.353 42.274 1.00 88.12 518 GLY A O 1
ATOM 4008 N N . LYS A 1 519 ? -10.563 -17.634 42.650 1.00 91.75 519 LYS A N 1
ATOM 4009 C CA . LYS A 1 519 ? -11.656 -18.102 41.762 1.00 91.75 519 LYS A CA 1
ATOM 4010 C C . LYS A 1 519 ? -11.189 -18.441 40.334 1.00 91.75 519 LYS A C 1
ATOM 4012 O O . LYS A 1 519 ? -11.372 -19.562 39.864 1.00 91.75 519 LYS A O 1
ATOM 4017 N N . THR A 1 520 ? -10.526 -17.501 39.657 1.00 89.88 520 THR A N 1
ATOM 4018 C CA . THR A 1 520 ? -10.032 -17.685 38.277 1.00 89.88 520 THR A CA 1
ATOM 4019 C C . THR A 1 520 ? -8.910 -18.724 38.196 1.00 89.88 520 THR A C 1
ATOM 4021 O O . THR A 1 520 ? -8.848 -19.500 37.243 1.00 89.88 520 THR A O 1
ATOM 4024 N N . LEU A 1 521 ? -8.042 -18.781 39.213 1.00 89.19 521 LEU A N 1
ATOM 4025 C CA . LEU A 1 521 ? -6.973 -19.779 39.302 1.00 89.19 521 LEU A CA 1
ATOM 4026 C C . LEU A 1 521 ? -7.540 -21.193 39.501 1.00 89.19 521 LEU A C 1
ATOM 4028 O O . LEU A 1 521 ? -7.080 -22.134 38.859 1.00 89.19 521 LEU A O 1
ATOM 4032 N N . SER A 1 522 ? -8.577 -21.333 40.328 1.00 91.69 522 SER A N 1
ATOM 4033 C CA . SER A 1 522 ? -9.273 -22.604 40.562 1.00 91.69 522 SER A CA 1
ATOM 4034 C C . SER A 1 522 ? -9.917 -23.130 39.286 1.00 91.69 522 SER A C 1
ATOM 4036 O O . SER A 1 522 ? -9.772 -24.308 38.971 1.00 91.69 522 SER A O 1
ATOM 4038 N N . ALA A 1 523 ? -10.550 -22.250 38.499 1.00 91.50 523 ALA A N 1
ATOM 4039 C CA . ALA A 1 523 ? -11.043 -22.614 37.175 1.00 91.50 523 ALA A CA 1
ATOM 4040 C C . ALA A 1 523 ? -9.898 -23.159 36.306 1.00 91.50 523 ALA A C 1
ATOM 4042 O O . ALA A 1 523 ? -9.997 -24.283 35.822 1.00 91.50 523 ALA A O 1
ATOM 4043 N N . ALA A 1 524 ? -8.785 -22.424 36.187 1.00 90.19 524 ALA A N 1
ATOM 4044 C CA . ALA A 1 524 ? -7.609 -22.835 35.411 1.00 90.19 524 ALA A CA 1
ATOM 4045 C C . ALA A 1 524 ? -7.069 -24.224 35.811 1.00 90.19 524 ALA A C 1
ATOM 4047 O O . ALA A 1 524 ? -6.748 -25.039 34.942 1.00 90.19 524 ALA A O 1
ATOM 4048 N N . LEU A 1 525 ? -7.002 -24.510 37.115 1.00 90.75 525 LEU A N 1
ATOM 4049 C CA . LEU A 1 525 ? -6.552 -25.795 37.656 1.00 90.75 525 LEU A CA 1
ATOM 4050 C C . LEU A 1 525 ? -7.519 -26.944 37.339 1.00 90.75 525 LEU A C 1
ATOM 4052 O O . LEU A 1 525 ? -7.063 -28.034 36.982 1.00 90.75 525 LEU A O 1
ATOM 4056 N N . ILE A 1 526 ? -8.835 -26.705 37.382 1.00 91.19 526 ILE A N 1
ATOM 4057 C CA . ILE A 1 526 ? -9.844 -27.692 36.965 1.00 91.19 526 ILE A CA 1
ATOM 4058 C C . ILE A 1 526 ? -9.603 -28.103 35.508 1.00 91.19 526 ILE A C 1
ATOM 4060 O O . ILE A 1 526 ? -9.455 -29.293 35.229 1.00 91.19 526 ILE A O 1
ATOM 4064 N N . GLY A 1 527 ? -9.471 -27.149 34.581 1.00 88.94 527 GLY A N 1
ATOM 4065 C CA . GLY A 1 527 ? -9.217 -27.479 33.170 1.00 88.94 527 GLY A CA 1
ATOM 4066 C C . GLY A 1 527 ? -7.882 -28.183 32.943 1.00 88.94 527 GLY A C 1
ATOM 4067 O O . GLY A 1 527 ? -7.832 -29.166 32.201 1.00 88.94 527 GLY A O 1
ATOM 4068 N N . LYS A 1 528 ? -6.818 -27.759 33.641 1.00 88.38 528 LYS A N 1
ATOM 4069 C CA . LYS A 1 528 ? -5.508 -28.428 33.594 1.00 88.38 528 LYS A CA 1
ATOM 4070 C C . LYS A 1 528 ? -5.607 -29.888 34.047 1.00 88.38 528 LYS A C 1
ATOM 4072 O O . LYS A 1 528 ? -5.133 -30.773 33.337 1.00 88.38 528 LYS A O 1
ATOM 4077 N N . SER A 1 529 ? -6.266 -30.152 35.176 1.00 85.88 529 SER A N 1
ATOM 4078 C CA . SER A 1 529 ? -6.439 -31.513 35.705 1.00 85.88 529 SER A CA 1
ATOM 4079 C C . SER A 1 529 ? -7.301 -32.400 34.801 1.00 85.88 529 SER A C 1
ATOM 4081 O O . SER A 1 529 ? -6.967 -33.562 34.577 1.00 85.88 529 SER A O 1
ATOM 4083 N N . ALA A 1 530 ? -8.344 -31.830 34.195 1.00 83.19 530 ALA A N 1
ATOM 4084 C CA . ALA A 1 530 ? -9.230 -32.518 33.264 1.00 83.19 530 ALA A CA 1
ATOM 4085 C C . ALA A 1 530 ? -8.659 -32.655 31.838 1.00 83.19 530 ALA A C 1
ATOM 4087 O O . ALA A 1 530 ? -9.306 -33.253 30.976 1.00 83.19 530 ALA A O 1
ATOM 4088 N N . LYS A 1 531 ? -7.476 -32.085 31.560 1.00 85.25 531 LYS A N 1
ATOM 4089 C CA . LYS A 1 531 ? -6.893 -31.961 30.211 1.00 85.25 531 LYS A CA 1
ATOM 4090 C C . LYS A 1 531 ? -7.866 -31.324 29.204 1.00 85.25 531 LYS A C 1
ATOM 4092 O O . LYS A 1 531 ? -7.910 -31.719 28.039 1.00 85.25 531 LYS A O 1
ATOM 4097 N N . ARG A 1 532 ? -8.659 -30.346 29.654 1.00 85.06 532 ARG A N 1
ATOM 4098 C CA . ARG A 1 532 ? -9.616 -29.587 28.834 1.00 85.06 532 ARG A CA 1
ATOM 4099 C C . ARG A 1 532 ? -9.198 -28.124 28.746 1.00 85.06 532 ARG A C 1
ATOM 4101 O O . ARG A 1 532 ? -8.776 -27.527 29.734 1.00 85.06 532 ARG A O 1
ATOM 4108 N N . SER A 1 533 ? -9.349 -27.530 27.566 1.00 86.00 533 SER A N 1
ATOM 4109 C CA . SER A 1 533 ? -9.161 -26.090 27.383 1.00 86.00 533 SER A CA 1
ATOM 4110 C C . SER A 1 533 ? -10.275 -25.314 28.084 1.00 86.00 533 SER A C 1
ATOM 4112 O O . SER A 1 533 ? -11.432 -25.730 28.054 1.00 86.00 533 SER A O 1
ATOM 4114 N N . ILE A 1 534 ? -9.926 -24.186 28.707 1.00 88.19 534 ILE A N 1
ATOM 4115 C CA . ILE A 1 534 ? -10.891 -23.274 29.330 1.00 88.19 534 ILE A CA 1
ATOM 4116 C C . ILE A 1 534 ? -10.918 -21.978 28.544 1.00 88.19 534 ILE A C 1
ATOM 4118 O O . ILE A 1 534 ? -9.875 -21.346 28.363 1.00 88.19 534 ILE A O 1
ATOM 4122 N N . TYR A 1 535 ? -12.106 -21.558 28.133 1.00 87.62 535 TYR A N 1
ATOM 4123 C CA . TYR A 1 535 ? -12.311 -20.298 27.437 1.00 87.62 535 TYR A CA 1
ATOM 4124 C C . TYR A 1 535 ? -12.971 -19.284 28.364 1.00 87.62 535 TYR A C 1
ATOM 4126 O O . TYR A 1 535 ? -14.087 -19.504 28.835 1.00 87.62 535 TYR A O 1
ATOM 4134 N N . LYS A 1 536 ? -12.281 -18.162 28.611 1.00 86.31 536 LYS A N 1
ATOM 4135 C CA . LYS A 1 536 ? -12.870 -17.007 29.291 1.00 86.31 536 LYS A CA 1
ATOM 4136 C C . LYS A 1 536 ? -13.794 -16.288 28.319 1.00 86.31 536 LYS A C 1
ATOM 4138 O O . LYS A 1 536 ? -13.342 -15.792 27.286 1.00 86.31 536 LYS A O 1
ATOM 4143 N N . VAL A 1 537 ? -15.068 -16.215 28.672 1.00 80.31 537 VAL A N 1
ATOM 4144 C CA . VAL A 1 537 ? -16.099 -15.542 27.890 1.00 80.31 537 VAL A CA 1
ATOM 4145 C C . VAL A 1 537 ? -16.276 -14.133 28.434 1.00 80.31 537 VAL A C 1
ATOM 4147 O O . VAL A 1 537 ? -16.691 -13.940 29.574 1.00 80.31 537 VAL A O 1
ATOM 4150 N N . LYS A 1 538 ? -15.955 -13.137 27.612 1.00 71.75 538 LYS A N 1
ATOM 4151 C CA . LYS A 1 538 ? -16.191 -11.727 27.921 1.00 71.75 538 LYS A CA 1
ATOM 4152 C C . LYS A 1 538 ? -17.465 -11.277 27.223 1.00 71.75 538 LYS A C 1
ATOM 4154 O O . LYS A 1 538 ? -17.450 -10.954 26.040 1.00 71.75 538 LYS A O 1
ATOM 4159 N N . LEU A 1 539 ? -18.581 -11.299 27.942 1.00 63.09 539 LEU A N 1
ATOM 4160 C CA . LEU A 1 539 ? -19.893 -11.089 27.328 1.00 63.09 539 LEU A CA 1
ATOM 4161 C C . LEU A 1 539 ? -20.070 -9.685 26.739 1.00 63.09 539 LEU A C 1
ATOM 4163 O O . LEU A 1 539 ? -20.639 -9.581 25.663 1.00 63.09 539 LEU A O 1
ATOM 4167 N N . TYR A 1 540 ? -19.486 -8.632 27.320 1.00 59.75 540 TYR A N 1
ATOM 4168 C CA . TYR A 1 540 ? -19.521 -7.284 26.725 1.00 59.75 540 TYR A CA 1
ATOM 4169 C C . TYR A 1 540 ? -18.842 -7.198 25.340 1.00 59.75 540 TYR A C 1
ATOM 4171 O O . TYR A 1 540 ? -19.136 -6.288 24.571 1.00 59.75 540 TYR A O 1
ATOM 4179 N N . GLU A 1 541 ? -17.942 -8.133 25.002 1.00 58.12 541 GLU A N 1
ATOM 4180 C CA . GLU A 1 541 ? -17.335 -8.233 23.663 1.00 58.12 541 GLU A CA 1
ATOM 4181 C C . GLU A 1 541 ? -18.243 -8.992 22.674 1.00 58.12 541 GLU A C 1
ATOM 4183 O O . GLU A 1 541 ? -18.082 -8.857 21.461 1.00 58.12 541 GLU A O 1
ATOM 4188 N N . ILE A 1 542 ? -19.193 -9.786 23.183 1.00 57.53 542 ILE A N 1
ATOM 4189 C CA . ILE A 1 542 ? -20.108 -10.646 22.412 1.00 57.53 542 ILE A CA 1
ATOM 4190 C C . ILE A 1 542 ? -21.478 -9.978 22.214 1.00 57.53 542 ILE A C 1
ATOM 4192 O O . ILE A 1 542 ? -22.118 -10.200 21.185 1.00 57.53 542 ILE A O 1
ATOM 4196 N N . LEU A 1 543 ? -21.907 -9.140 23.164 1.00 55.62 543 LEU A N 1
ATOM 4197 C CA . LEU A 1 543 ? -23.112 -8.315 23.086 1.00 55.62 543 LEU A CA 1
ATOM 4198 C C . LEU A 1 543 ? -22.881 -7.173 22.077 1.00 55.62 543 LEU A C 1
ATOM 4200 O O . LEU A 1 543 ? -22.352 -6.110 22.402 1.00 55.62 543 LEU A O 1
ATOM 4204 N N . GLY A 1 544 ? -23.219 -7.416 20.810 1.00 51.56 544 GLY A N 1
ATOM 4205 C CA . GLY A 1 544 ? -23.144 -6.410 19.752 1.00 51.56 544 GLY A CA 1
ATOM 4206 C C . GLY A 1 544 ? -24.293 -5.398 19.829 1.00 51.56 544 GLY A C 1
ATOM 4207 O O . GLY A 1 544 ? -25.363 -5.683 20.349 1.00 51.56 544 GLY A O 1
ATOM 4208 N N . LYS A 1 545 ? -24.118 -4.221 19.209 1.00 40.41 545 LYS A N 1
ATOM 4209 C CA . LYS A 1 545 ? -25.173 -3.192 19.033 1.00 40.41 545 LYS A CA 1
ATOM 4210 C C . LYS A 1 545 ? -26.382 -3.646 18.181 1.00 40.41 545 LYS A C 1
ATOM 4212 O O . LYS A 1 545 ? -27.283 -2.842 17.952 1.00 40.41 545 LYS A O 1
ATOM 4217 N N . TYR A 1 546 ? -26.399 -4.883 17.673 1.00 41.28 546 TYR A N 1
ATOM 4218 C CA . TYR A 1 546 ? -27.402 -5.390 16.732 1.00 41.28 546 TYR A CA 1
ATOM 4219 C C . TYR A 1 546 ? -28.132 -6.620 17.288 1.00 41.28 546 TYR A C 1
ATOM 4221 O O . TYR A 1 546 ? -27.524 -7.648 17.578 1.00 41.28 546 TYR A O 1
ATOM 4229 N N . ILE A 1 547 ? -29.460 -6.516 17.363 1.00 42.03 547 ILE A N 1
ATOM 4230 C CA . ILE A 1 547 ? -30.376 -7.583 17.786 1.00 42.03 547 ILE A CA 1
ATOM 4231 C C . ILE A 1 547 ? -30.274 -8.767 16.798 1.00 42.03 547 ILE A C 1
ATOM 4233 O O . ILE A 1 547 ? -30.392 -8.573 15.587 1.00 42.03 547 ILE A O 1
ATOM 4237 N N . GLY A 1 548 ? -30.041 -9.983 17.310 1.00 57.50 548 GLY A N 1
ATOM 4238 C CA . GLY A 1 548 ? -29.982 -11.249 16.551 1.00 57.50 548 GLY A CA 1
ATOM 4239 C C . GLY A 1 548 ? -28.578 -11.747 16.163 1.00 57.50 548 GLY A C 1
ATOM 4240 O O . GLY A 1 548 ? -28.376 -12.948 15.987 1.00 57.50 548 GLY A O 1
ATOM 4241 N N . GLU A 1 549 ? -27.573 -10.869 16.084 1.00 61.12 549 GLU A N 1
ATOM 4242 C CA . GLU A 1 549 ? -26.173 -11.280 15.865 1.00 61.12 549 GLU A CA 1
ATOM 4243 C C . GLU A 1 549 ? -25.564 -11.879 17.146 1.00 61.12 549 GLU A C 1
ATOM 4245 O O . GLU A 1 549 ? -24.841 -12.876 17.096 1.00 61.12 549 GLU A O 1
ATOM 4250 N N . THR A 1 550 ? -25.950 -11.330 18.301 1.00 61.00 550 THR A N 1
ATOM 4251 C CA . THR A 1 550 ? -25.587 -11.810 19.640 1.00 61.00 550 THR A CA 1
ATOM 4252 C C . THR A 1 550 ? -26.032 -13.256 19.884 1.00 61.00 550 THR A C 1
ATOM 4254 O O . THR A 1 550 ? -25.226 -14.079 20.315 1.00 61.00 550 THR A O 1
ATOM 4257 N N . GLU A 1 551 ? -27.280 -13.603 19.550 1.00 68.31 551 GLU A N 1
ATOM 4258 C CA . GLU A 1 551 ? -27.825 -14.959 19.737 1.00 68.31 551 GLU A CA 1
ATOM 4259 C C . GLU A 1 551 ? -27.054 -15.994 18.910 1.00 68.31 551 GLU A C 1
ATOM 4261 O O . GLU A 1 551 ? -26.642 -17.034 19.420 1.00 68.31 551 GLU A O 1
ATOM 4266 N N . LYS A 1 552 ? -26.758 -15.664 17.648 1.00 69.94 552 LYS A N 1
ATOM 4267 C CA . LYS A 1 552 ? -25.976 -16.520 16.750 1.00 69.94 552 LYS A CA 1
ATOM 4268 C C . LYS A 1 552 ? -24.536 -16.711 17.234 1.00 69.94 552 LYS A C 1
ATOM 4270 O O . LYS A 1 552 ? -23.987 -17.804 17.097 1.00 69.94 552 LYS A O 1
ATOM 4275 N N . ASN A 1 553 ? -23.919 -15.668 17.787 1.00 68.75 553 ASN A N 1
ATOM 4276 C CA . ASN A 1 553 ? -22.562 -15.741 18.330 1.00 68.75 553 ASN A CA 1
ATOM 4277 C C . ASN A 1 553 ? -22.506 -16.596 19.603 1.00 68.75 553 ASN A C 1
ATOM 4279 O O . ASN A 1 553 ? -21.573 -17.385 19.763 1.00 68.75 553 ASN A O 1
ATOM 4283 N N . LEU A 1 554 ? -23.517 -16.488 20.470 1.00 73.94 554 LEU A N 1
ATOM 4284 C CA . LEU A 1 554 ? -23.661 -17.349 21.642 1.00 73.94 554 LEU A CA 1
ATOM 4285 C C . LEU A 1 554 ? -23.902 -18.807 21.229 1.00 73.94 554 LEU A C 1
ATOM 4287 O O . LEU A 1 554 ? -23.188 -19.688 21.699 1.00 73.94 554 LEU A O 1
ATOM 4291 N N . ASP A 1 555 ? -24.791 -19.076 20.275 1.00 76.50 555 ASP A N 1
ATOM 4292 C CA . ASP A 1 555 ? -25.002 -20.433 19.751 1.00 76.50 555 ASP A CA 1
ATOM 4293 C C . ASP A 1 555 ? -23.707 -21.068 19.241 1.00 76.50 555 ASP A C 1
ATOM 4295 O O . ASP A 1 555 ? -23.389 -22.213 19.570 1.00 76.50 555 ASP A O 1
ATOM 4299 N N . GLN A 1 556 ? -22.926 -20.316 18.465 1.00 75.81 556 GLN A N 1
ATOM 4300 C CA . GLN A 1 556 ? -21.643 -20.787 17.947 1.00 75.81 556 GLN A CA 1
ATOM 4301 C C . GLN A 1 556 ? -20.617 -21.034 19.055 1.00 75.81 556 GLN A C 1
ATOM 4303 O O . GLN A 1 556 ? -19.845 -21.989 18.964 1.00 75.81 556 GLN A O 1
ATOM 4308 N N . LEU A 1 557 ? -20.580 -20.185 20.085 1.00 79.19 557 LEU A N 1
ATOM 4309 C CA . LEU A 1 557 ? -19.692 -20.350 21.233 1.00 79.19 557 LEU A CA 1
ATOM 4310 C C . LEU A 1 557 ? -19.974 -21.666 21.961 1.00 79.19 557 LEU A C 1
ATOM 4312 O O . LEU A 1 557 ? -19.059 -22.461 22.175 1.00 79.19 557 LEU A O 1
ATOM 4316 N N . PHE A 1 558 ? -21.239 -21.899 22.303 1.00 80.06 558 PHE A N 1
ATOM 4317 C CA . PHE A 1 558 ? -21.668 -23.081 23.038 1.00 80.06 558 PHE A CA 1
ATOM 4318 C C . PHE A 1 558 ? -21.484 -24.362 22.212 1.00 80.06 558 PHE A C 1
ATOM 4320 O O . PHE A 1 558 ? -20.916 -25.326 22.716 1.00 80.06 558 PHE A O 1
ATOM 4327 N N . GLN A 1 559 ? -21.830 -24.355 20.919 1.00 77.88 559 GLN A N 1
ATOM 4328 C CA . GLN A 1 559 ? -21.592 -25.507 20.036 1.00 77.88 559 GLN A CA 1
ATOM 4329 C C . GLN A 1 559 ? -20.101 -25.839 19.887 1.00 77.88 559 GLN A C 1
ATOM 4331 O O . GLN A 1 559 ? -19.721 -27.009 19.870 1.00 77.88 559 GLN A O 1
ATOM 4336 N N . ARG A 1 560 ? -19.225 -24.831 19.782 1.00 74.06 560 ARG A N 1
ATOM 4337 C CA . ARG A 1 560 ? -17.773 -25.068 19.702 1.00 74.06 560 ARG A CA 1
ATOM 4338 C C . ARG A 1 560 ? -17.217 -25.634 21.002 1.00 74.06 560 ARG A C 1
ATOM 4340 O O . ARG A 1 560 ? -16.408 -26.560 20.945 1.00 74.06 560 ARG A O 1
ATOM 4347 N N . ALA A 1 561 ? -17.643 -25.093 22.143 1.00 77.75 561 ALA A N 1
ATOM 4348 C CA . ALA A 1 561 ? -17.242 -25.601 23.448 1.00 77.75 561 ALA A CA 1
ATOM 4349 C C . ALA A 1 561 ? -17.654 -27.068 23.621 1.00 77.75 561 ALA A C 1
ATOM 4351 O O . ALA A 1 561 ? -16.836 -27.877 24.053 1.00 77.75 561 ALA A O 1
ATOM 4352 N N . GLU A 1 562 ? -18.856 -27.429 23.179 1.00 75.75 562 GLU A N 1
ATOM 4353 C CA . GLU A 1 562 ? -19.366 -28.799 23.196 1.00 75.75 562 GLU A CA 1
ATOM 4354 C C . GLU A 1 562 ? -18.547 -29.736 22.288 1.00 75.75 562 GLU A C 1
ATOM 4356 O O . GLU A 1 562 ? -18.042 -30.758 22.752 1.00 75.75 562 GLU A O 1
ATOM 4361 N N . LEU A 1 563 ? -18.307 -29.350 21.027 1.00 73.19 563 LEU A N 1
ATOM 4362 C CA . LEU A 1 563 ? -17.522 -30.142 20.064 1.00 73.19 563 LEU A CA 1
ATOM 4363 C C . LEU A 1 563 ? -16.077 -30.390 20.521 1.00 73.19 563 LEU A C 1
ATOM 4365 O O . LEU A 1 563 ? -15.519 -31.459 20.277 1.00 73.19 563 LEU A O 1
ATOM 4369 N N . GLN A 1 564 ? -15.456 -29.403 21.165 1.00 75.44 564 GLN A N 1
ATOM 4370 C CA . GLN A 1 564 ? -14.089 -29.510 21.686 1.00 75.44 564 GLN A CA 1
ATOM 4371 C C . GLN A 1 564 ? -14.046 -30.108 23.103 1.00 75.44 564 GLN A C 1
ATOM 4373 O O . GLN A 1 564 ? -12.964 -30.365 23.636 1.00 75.44 564 GLN A O 1
ATOM 4378 N N . GLY A 1 565 ? -15.208 -30.299 23.738 1.00 76.69 565 GLY A N 1
ATOM 4379 C CA . GLY A 1 565 ? -15.348 -30.603 25.161 1.00 76.69 565 GLY A CA 1
ATOM 4380 C C . GLY A 1 565 ? -14.566 -29.634 26.052 1.00 76.69 565 GLY A C 1
ATOM 4381 O O . GLY A 1 565 ? -13.892 -30.062 26.988 1.00 76.69 565 GLY A O 1
ATOM 4382 N N . SER A 1 566 ? -14.582 -28.352 25.698 1.00 86.38 566 SER A N 1
ATOM 4383 C CA . SER A 1 566 ? -13.921 -27.271 26.428 1.00 86.38 566 SER A CA 1
ATOM 4384 C C . SER A 1 566 ? -14.826 -26.708 27.521 1.00 86.38 566 SER A C 1
ATOM 4386 O O . SER A 1 566 ? -16.048 -26.790 27.440 1.00 86.38 566 SER A O 1
ATOM 4388 N N . ILE A 1 567 ? -14.215 -26.126 28.550 1.00 89.75 567 ILE A N 1
ATOM 4389 C CA . ILE A 1 567 ? -14.916 -25.525 29.686 1.00 89.75 567 ILE A CA 1
ATOM 4390 C C . ILE A 1 567 ? -15.163 -24.046 29.381 1.00 89.75 567 ILE A C 1
ATOM 4392 O O . ILE A 1 567 ? -14.234 -23.321 29.012 1.00 89.75 567 ILE A O 1
ATOM 4396 N N . LEU A 1 568 ? -16.399 -23.584 29.560 1.00 90.38 568 LEU A N 1
ATOM 4397 C CA . LEU A 1 568 ? -16.740 -22.163 29.458 1.00 90.38 568 LEU A CA 1
ATOM 4398 C C . LEU A 1 568 ? -16.610 -21.503 30.831 1.00 90.38 568 LEU A C 1
ATOM 4400 O O . LEU A 1 568 ? -17.188 -21.990 31.801 1.00 90.38 568 LEU A O 1
ATOM 4404 N N . PHE A 1 569 ? -15.862 -20.403 30.913 1.00 90.94 569 PHE A N 1
ATOM 4405 C CA . PHE A 1 569 ? -15.690 -19.621 32.136 1.00 90.94 569 PHE A CA 1
ATOM 4406 C C . PHE A 1 569 ? -16.218 -18.196 31.948 1.00 90.94 569 PHE A C 1
ATOM 4408 O O . PHE A 1 569 ? -15.683 -17.431 31.144 1.00 90.94 569 PHE A O 1
ATOM 4415 N N . PHE A 1 570 ? -17.245 -17.837 32.710 1.00 88.38 570 PHE A N 1
ATOM 4416 C CA . PHE A 1 570 ? -17.853 -16.511 32.739 1.00 88.38 570 PHE A CA 1
ATOM 4417 C C . PHE A 1 570 ? -17.399 -15.768 33.996 1.00 88.38 570 PHE A C 1
ATOM 4419 O O . PHE A 1 570 ? -17.718 -16.173 35.112 1.00 88.38 570 PHE A O 1
ATOM 4426 N N . ASP A 1 571 ? -16.648 -14.689 33.808 1.00 85.62 571 ASP A N 1
ATOM 4427 C CA . ASP A 1 571 ? -16.217 -13.808 34.898 1.00 85.62 571 ASP A CA 1
ATOM 4428 C C . ASP A 1 571 ? -17.223 -12.661 35.071 1.00 85.62 571 ASP A C 1
ATOM 4430 O O . ASP A 1 571 ? -17.913 -12.324 34.108 1.00 85.62 571 ASP A O 1
ATOM 4434 N N . GLU A 1 572 ? -17.303 -12.072 36.266 1.00 81.19 572 GLU A N 1
ATOM 4435 C CA . GLU A 1 572 ? -18.240 -10.972 36.585 1.00 81.19 572 GLU A CA 1
ATOM 4436 C C . GLU A 1 572 ? -19.717 -11.324 36.307 1.00 81.19 572 GLU A C 1
ATOM 4438 O O . GLU A 1 572 ? -20.480 -10.556 35.718 1.00 81.19 572 GLU A O 1
ATOM 4443 N N . ALA A 1 573 ? -20.147 -12.516 36.733 1.00 82.56 573 ALA A N 1
ATOM 4444 C CA . ALA A 1 573 ? -21.496 -13.026 36.467 1.00 82.56 573 ALA A CA 1
ATOM 4445 C C . ALA A 1 573 ? -22.629 -12.114 36.997 1.00 82.56 573 ALA A C 1
ATOM 4447 O O . ALA A 1 573 ? -23.747 -12.155 36.486 1.00 82.56 573 ALA A O 1
ATOM 4448 N N . ASP A 1 574 ? -22.356 -11.270 37.991 1.00 79.00 574 ASP A N 1
ATOM 4449 C CA . ASP A 1 574 ? -23.286 -10.291 38.563 1.00 79.00 574 ASP A CA 1
ATOM 4450 C C . ASP A 1 574 ? -23.625 -9.129 37.635 1.00 79.00 574 ASP A C 1
ATOM 4452 O O . ASP A 1 574 ? -24.733 -8.602 37.730 1.00 79.00 574 ASP A O 1
ATOM 4456 N N . ALA A 1 575 ? -22.757 -8.803 36.677 1.00 74.12 575 ALA A N 1
ATOM 4457 C CA . ALA A 1 575 ? -23.067 -7.816 35.646 1.00 74.12 575 ALA A CA 1
ATOM 4458 C C . ALA A 1 575 ? -24.211 -8.270 34.716 1.00 74.12 575 ALA A C 1
ATOM 4460 O O . ALA A 1 575 ? -24.848 -7.447 34.065 1.00 74.12 575 ALA A O 1
ATOM 4461 N N . LEU A 1 576 ? -24.469 -9.579 34.642 1.00 70.81 576 LEU A N 1
ATOM 4462 C CA . LEU A 1 576 ? -25.404 -10.188 33.689 1.00 70.81 576 LEU A CA 1
ATOM 4463 C C . LEU A 1 576 ? -26.622 -10.785 34.379 1.00 70.81 576 LEU A C 1
ATOM 4465 O O . LEU A 1 576 ? -27.749 -10.629 33.920 1.00 70.81 576 LEU A O 1
ATOM 4469 N N . PHE A 1 577 ? -26.390 -11.478 35.491 1.00 76.31 577 PHE A N 1
ATOM 4470 C CA . PHE A 1 577 ? -27.418 -12.177 36.255 1.00 76.31 577 PHE A CA 1
ATOM 4471 C C . PHE A 1 577 ? -27.776 -11.423 37.539 1.00 76.31 577 PHE A C 1
ATOM 4473 O O . PHE A 1 577 ? -28.165 -12.039 38.531 1.00 76.31 577 PHE A O 1
ATOM 4480 N N . GLY A 1 578 ? -27.616 -10.098 37.533 1.00 75.50 578 GLY A N 1
ATOM 4481 C CA . GLY A 1 578 ? -27.956 -9.223 38.648 1.00 75.50 578 GLY A CA 1
ATOM 4482 C C . GLY A 1 578 ? -29.460 -9.193 38.969 1.00 75.50 578 GLY A C 1
ATOM 4483 O O . GLY A 1 578 ? -30.309 -9.495 38.128 1.00 75.50 578 GLY A O 1
ATOM 4484 N N . LYS A 1 579 ? -29.816 -8.811 40.199 1.00 71.62 579 LYS A N 1
ATOM 4485 C CA . LYS A 1 579 ? -31.200 -8.569 40.625 1.00 71.62 579 LYS A CA 1
ATOM 4486 C C . LYS A 1 579 ? -31.806 -7.466 39.762 1.00 71.62 579 LYS A C 1
ATOM 4488 O O . LYS A 1 579 ? -31.232 -6.392 39.623 1.00 71.62 579 LYS A O 1
ATOM 4493 N N . ARG A 1 580 ? -32.989 -7.741 39.212 1.00 62.69 580 ARG A N 1
ATOM 4494 C CA . ARG A 1 580 ? -33.713 -6.842 38.305 1.00 62.69 580 ARG A CA 1
ATOM 4495 C C . ARG A 1 580 ? -33.934 -5.476 38.962 1.00 62.69 580 ARG A C 1
ATOM 4497 O O . ARG A 1 580 ? -34.662 -5.387 39.950 1.00 62.69 580 ARG A O 1
ATOM 4504 N N . THR A 1 581 ? -33.346 -4.423 38.406 1.00 50.94 581 THR A N 1
ATOM 4505 C CA . THR A 1 581 ? -33.770 -3.045 38.666 1.00 50.94 581 THR A CA 1
ATOM 4506 C C . THR A 1 581 ? -35.101 -2.792 37.957 1.00 50.94 581 THR A C 1
ATOM 4508 O O . THR A 1 581 ? -35.357 -3.333 36.880 1.00 50.94 581 THR A O 1
ATOM 4511 N N . GLU A 1 582 ? -35.995 -2.020 38.582 1.00 44.53 582 GLU A N 1
ATOM 4512 C CA . GLU A 1 582 ? -37.255 -1.618 37.948 1.00 44.53 582 GLU A CA 1
ATOM 4513 C C . GLU A 1 582 ? -36.969 -0.929 36.607 1.00 44.53 582 GLU A C 1
ATOM 4515 O O . GLU A 1 582 ? -36.156 -0.008 36.534 1.00 44.53 582 GLU A O 1
ATOM 4520 N N . VAL A 1 583 ? -37.637 -1.406 35.552 1.00 46.16 583 VAL A N 1
ATOM 4521 C CA . VAL A 1 583 ? -37.462 -0.969 34.161 1.00 46.16 583 VAL A CA 1
ATOM 4522 C C . VAL A 1 583 ? -37.696 0.539 34.062 1.00 46.16 583 VAL A C 1
ATOM 4524 O O . VAL A 1 583 ? -38.837 0.990 34.185 1.00 46.16 583 VAL A O 1
ATOM 4527 N N . ARG A 1 584 ? -36.636 1.316 33.812 1.00 48.44 584 ARG A N 1
ATOM 4528 C CA . ARG A 1 584 ? -36.745 2.765 33.566 1.00 48.44 584 ARG A CA 1
ATOM 4529 C C . ARG A 1 584 ? -36.624 3.123 32.088 1.00 48.44 584 ARG A C 1
ATOM 4531 O O . ARG A 1 584 ? -37.214 4.120 31.687 1.00 48.44 584 ARG A O 1
ATOM 4538 N N . ASP A 1 585 ? -35.973 2.285 31.275 1.00 46.22 585 ASP A N 1
ATOM 4539 C CA . ASP A 1 585 ? -35.704 2.596 29.868 1.00 46.22 585 ASP A CA 1
ATOM 4540 C C . ASP A 1 585 ? -35.968 1.452 28.876 1.00 46.22 585 ASP A C 1
ATOM 4542 O O . ASP A 1 585 ? -36.045 0.269 29.214 1.00 46.22 585 ASP A O 1
ATOM 4546 N N . ALA A 1 586 ? -36.089 1.808 27.592 1.00 46.75 586 ALA A N 1
ATOM 4547 C CA . ALA A 1 586 ? -36.226 0.844 26.495 1.00 46.75 586 ALA A CA 1
ATOM 4548 C C . ALA A 1 586 ? -35.005 -0.089 26.367 1.00 46.75 586 ALA A C 1
ATOM 4550 O O . ALA A 1 586 ? -35.163 -1.214 25.903 1.00 46.75 586 ALA A O 1
ATOM 4551 N N . HIS A 1 587 ? -33.824 0.347 26.821 1.00 44.03 587 HIS A N 1
ATOM 4552 C CA . HIS A 1 587 ? -32.583 -0.435 26.832 1.00 44.03 587 HIS A CA 1
ATOM 4553 C C . HIS A 1 587 ? -32.647 -1.624 27.816 1.00 44.03 587 HIS A C 1
ATOM 4555 O O . HIS A 1 587 ? -32.227 -2.728 27.470 1.00 44.03 587 HIS A O 1
ATOM 4561 N N . ASP A 1 588 ? -33.288 -1.448 28.981 1.00 51.66 588 ASP A N 1
ATOM 4562 C CA . ASP A 1 588 ? -33.430 -2.498 30.008 1.00 51.66 588 ASP A CA 1
ATOM 4563 C C . ASP A 1 588 ? -34.311 -3.664 29.542 1.00 51.66 588 ASP A C 1
ATOM 4565 O O . ASP A 1 588 ? -34.110 -4.815 29.934 1.00 51.66 588 ASP A O 1
ATOM 4569 N N . ARG A 1 589 ? -35.302 -3.404 28.680 1.00 50.75 589 ARG A N 1
ATOM 4570 C CA . ARG A 1 589 ? -36.160 -4.473 28.142 1.00 50.75 589 ARG A CA 1
ATOM 4571 C C . ARG A 1 589 ? -35.395 -5.441 27.241 1.00 50.75 589 ARG A C 1
ATOM 4573 O O . ARG A 1 589 ? -35.704 -6.628 27.273 1.00 50.75 589 ARG A O 1
ATOM 4580 N N . TYR A 1 590 ? -34.407 -4.966 26.483 1.00 50.59 590 TYR A N 1
ATOM 4581 C CA . TYR A 1 590 ? -33.637 -5.808 25.560 1.00 50.59 590 TYR A CA 1
ATOM 4582 C C . TYR A 1 590 ? -32.579 -6.652 26.281 1.00 50.59 590 TYR A C 1
ATOM 4584 O O . TYR A 1 590 ? -32.474 -7.843 25.994 1.00 50.59 590 TYR A O 1
ATOM 4592 N N . ALA A 1 591 ? -31.906 -6.102 27.298 1.00 53.81 591 ALA A N 1
ATOM 4593 C CA . ALA A 1 591 ? -30.983 -6.867 28.143 1.00 53.81 591 ALA A CA 1
ATOM 4594 C C . ALA A 1 591 ? -31.679 -8.059 28.837 1.00 53.81 591 ALA A C 1
ATOM 4596 O O . ALA A 1 591 ? -31.135 -9.159 28.918 1.00 53.81 591 ALA A O 1
ATOM 4597 N N . ASN A 1 592 ? -32.933 -7.880 29.266 1.00 59.59 592 ASN A N 1
ATOM 4598 C CA . ASN A 1 592 ? -33.720 -8.944 29.898 1.00 59.59 592 ASN A CA 1
ATOM 4599 C C . ASN A 1 592 ? -34.077 -10.109 28.944 1.00 59.59 592 ASN A C 1
ATOM 4601 O O . ASN A 1 592 ? -34.184 -11.260 29.385 1.00 59.59 592 ASN A O 1
ATOM 4605 N N . VAL A 1 593 ? -34.260 -9.836 27.646 1.00 61.62 593 VAL A N 1
ATOM 4606 C CA . VAL A 1 593 ? -34.528 -10.871 26.628 1.00 61.62 593 VAL A CA 1
ATOM 4607 C C . VAL A 1 593 ? -33.260 -11.682 26.342 1.00 61.62 593 VAL A C 1
ATOM 4609 O O . VAL A 1 593 ? -33.317 -12.911 26.317 1.00 61.62 593 VAL A O 1
ATOM 4612 N N . GLU A 1 594 ? -32.105 -11.025 26.232 1.00 63.16 594 GLU A N 1
ATOM 4613 C CA . GLU A 1 594 ? -30.819 -11.686 25.961 1.00 63.16 594 GLU A CA 1
ATOM 4614 C C . GLU A 1 594 ? -30.343 -12.574 27.126 1.00 63.16 594 GLU A C 1
ATOM 4616 O O . GLU A 1 594 ? -29.852 -13.681 26.900 1.00 63.16 594 GLU A O 1
ATOM 4621 N N . VAL A 1 595 ? -30.564 -12.163 28.382 1.00 68.62 595 VAL A N 1
ATOM 4622 C CA . VAL A 1 595 ? -30.284 -13.005 29.565 1.00 68.62 595 VAL A CA 1
ATOM 4623 C C . VAL A 1 595 ? -31.173 -14.253 29.582 1.00 68.62 595 VAL A C 1
ATOM 4625 O O . VAL A 1 595 ? -30.711 -15.345 29.917 1.00 68.62 595 VAL A O 1
ATOM 4628 N N . SER A 1 596 ? -32.439 -14.120 29.177 1.00 73.25 596 SER A N 1
ATOM 4629 C CA . SER A 1 596 ? -33.364 -15.256 29.074 1.00 73.25 596 SER A CA 1
ATOM 4630 C C . SER A 1 596 ? -32.918 -16.255 28.000 1.00 73.25 596 SER A C 1
ATOM 4632 O O . SER A 1 596 ? -32.998 -17.464 28.219 1.00 73.25 596 SER A O 1
ATOM 4634 N N . TYR A 1 597 ? -32.388 -15.761 26.878 1.00 76.06 597 TYR A N 1
ATOM 4635 C CA . TYR A 1 597 ? -31.808 -16.594 25.824 1.00 76.06 597 TYR A CA 1
ATOM 4636 C C . TYR A 1 597 ? -30.536 -17.319 26.288 1.00 76.06 597 TYR A C 1
ATOM 4638 O O . TYR A 1 597 ? -30.400 -18.528 26.100 1.00 76.06 597 TYR A O 1
ATOM 4646 N N . LEU A 1 598 ? -29.630 -16.616 26.976 1.00 75.94 598 LEU A N 1
ATOM 4647 C CA . LEU A 1 598 ? -28.425 -17.223 27.544 1.00 75.94 598 LEU A CA 1
ATOM 4648 C C . LEU A 1 598 ? -28.778 -18.348 28.529 1.00 75.94 598 LEU A C 1
ATOM 4650 O O . LEU A 1 598 ? -28.186 -19.421 28.461 1.00 75.94 598 LEU A O 1
ATOM 4654 N N . LEU A 1 599 ? -29.786 -18.151 29.385 1.00 77.06 599 LEU A N 1
ATOM 4655 C CA . LEU A 1 599 ? -30.294 -19.191 30.288 1.00 77.06 599 LEU A CA 1
ATOM 4656 C C . LEU A 1 599 ? -30.798 -20.431 29.539 1.00 77.06 599 LEU A C 1
ATOM 4658 O O . LEU A 1 599 ? -30.528 -21.552 29.968 1.00 77.06 599 LEU A O 1
ATOM 4662 N N . GLN A 1 600 ? -31.482 -20.247 28.409 1.00 78.94 600 GLN A N 1
ATOM 4663 C CA . GLN A 1 600 ? -31.925 -21.356 27.563 1.00 78.94 600 GLN A CA 1
ATOM 4664 C C . GLN A 1 600 ? -30.734 -22.130 26.967 1.00 78.94 600 GLN A C 1
ATOM 4666 O O . GLN A 1 600 ? -30.766 -23.360 26.897 1.00 78.94 600 GLN A O 1
ATOM 4671 N N . LEU A 1 601 ? -29.654 -21.441 26.589 1.00 77.94 601 LEU A N 1
ATOM 4672 C CA . LEU A 1 601 ? -28.430 -22.092 26.107 1.00 77.94 601 LEU A CA 1
ATOM 4673 C C . LEU A 1 601 ? -27.694 -22.867 27.202 1.00 77.94 601 LEU A C 1
ATOM 4675 O O . LEU A 1 601 ? -27.198 -23.963 26.935 1.00 77.94 601 LEU A O 1
ATOM 4679 N N . LEU A 1 602 ? -27.690 -22.361 28.439 1.00 77.44 602 LEU A N 1
ATOM 4680 C CA . LEU A 1 602 ? -27.163 -23.089 29.601 1.00 77.44 602 LEU A CA 1
ATOM 4681 C C . LEU A 1 602 ? -27.924 -24.395 29.871 1.00 77.44 602 LEU A C 1
ATOM 4683 O O . LEU A 1 602 ? -27.354 -25.347 30.399 1.00 77.44 602 LEU A O 1
ATOM 4687 N N . GLU A 1 603 ? -29.215 -24.455 29.549 1.00 75.88 603 GLU A N 1
ATOM 4688 C CA . GLU A 1 603 ? -30.028 -25.668 29.706 1.00 75.88 603 GLU A CA 1
ATOM 4689 C C . GLU A 1 603 ? -29.773 -26.694 28.596 1.00 75.88 603 GLU A C 1
ATOM 4691 O O . GLU A 1 603 ? -29.854 -27.896 28.849 1.00 75.88 603 GLU A O 1
ATOM 4696 N N . LYS A 1 604 ? -29.417 -26.236 27.391 1.00 77.69 604 LYS A N 1
ATOM 4697 C CA . LYS A 1 604 ? -29.168 -27.091 26.223 1.00 77.69 604 LYS A CA 1
ATOM 4698 C C . LYS A 1 604 ? -27.751 -27.679 26.167 1.00 77.69 604 LYS A C 1
ATOM 4700 O O . LYS A 1 604 ? -27.570 -28.751 25.602 1.00 77.69 604 LYS A O 1
ATOM 4705 N N . HIS A 1 605 ? -26.751 -26.986 26.704 1.00 80.56 605 HIS A N 1
ATOM 4706 C CA . HIS A 1 605 ? -25.336 -27.329 26.528 1.00 80.56 605 HIS A CA 1
ATOM 4707 C C . HIS A 1 605 ? -24.885 -28.566 27.318 1.00 80.56 605 HIS A C 1
ATOM 4709 O O . HIS A 1 605 ? -24.933 -28.560 28.541 1.00 80.56 605 HIS A O 1
ATOM 4715 N N . SER A 1 606 ? -24.326 -29.590 26.674 1.00 76.25 606 SER A N 1
ATOM 4716 C CA . SER A 1 606 ? -23.887 -30.827 27.346 1.00 76.25 606 SER A CA 1
ATOM 4717 C C . SER A 1 606 ? -22.424 -30.795 27.834 1.00 76.25 606 SER A C 1
ATOM 4719 O O . SER A 1 606 ? -21.618 -31.665 27.497 1.00 76.25 606 SER A O 1
ATOM 4721 N N . GLY A 1 607 ? -22.048 -29.784 28.622 1.00 84.00 607 GLY A N 1
ATOM 4722 C CA . GLY A 1 607 ? -20.674 -29.613 29.118 1.00 84.00 607 GLY A CA 1
ATOM 4723 C C . GLY A 1 607 ? -20.569 -28.808 30.416 1.00 84.00 607 GLY A C 1
ATOM 4724 O O . GLY A 1 607 ? -21.584 -28.412 30.989 1.00 84.00 607 GLY A O 1
ATOM 4725 N N . LEU A 1 608 ? -19.335 -28.579 30.882 1.00 89.06 608 LEU A N 1
ATOM 4726 C CA . LEU A 1 608 ? -19.061 -27.837 32.117 1.00 89.06 608 LEU A CA 1
ATOM 4727 C C . LEU A 1 608 ? -19.035 -26.325 31.874 1.00 89.06 608 LEU A C 1
ATOM 4729 O O . LEU A 1 608 ? -18.299 -25.836 31.010 1.00 89.06 608 LEU A O 1
ATOM 4733 N N . ILE A 1 609 ? -19.777 -25.596 32.702 1.00 90.88 609 ILE A N 1
ATOM 4734 C CA . ILE A 1 609 ? -19.832 -24.137 32.701 1.00 90.88 609 ILE A CA 1
ATOM 4735 C C . ILE A 1 609 ? -19.500 -23.620 34.099 1.00 90.88 609 ILE A C 1
ATOM 4737 O O . ILE A 1 609 ? -20.100 -24.025 35.093 1.00 90.88 609 ILE A O 1
ATOM 4741 N N . LEU A 1 610 ? -18.535 -22.714 34.174 1.00 92.50 610 LEU A N 1
ATOM 4742 C CA . LEU A 1 610 ? -18.078 -22.098 35.409 1.00 92.50 610 LEU A CA 1
ATOM 4743 C C . LEU A 1 610 ? -18.400 -20.603 35.382 1.00 92.50 610 LEU A C 1
ATOM 4745 O O . LEU A 1 610 ? -18.114 -19.917 34.403 1.00 92.50 610 LEU A O 1
ATOM 4749 N N . PHE A 1 611 ? -18.955 -20.097 36.473 1.00 92.12 611 PHE A N 1
ATOM 4750 C CA . PHE A 1 611 ? -19.233 -18.682 36.688 1.00 92.12 611 PHE A CA 1
ATOM 4751 C C . PHE A 1 611 ? -18.398 -18.170 37.858 1.00 92.12 611 PHE A C 1
ATOM 4753 O O . PHE A 1 611 ? -18.176 -18.907 38.816 1.00 92.12 611 PHE A O 1
ATOM 4760 N N . ALA A 1 612 ? -17.974 -16.910 37.827 1.00 92.00 612 ALA A N 1
ATOM 4761 C CA . ALA A 1 612 ? -17.332 -16.248 38.956 1.00 92.00 612 ALA A CA 1
ATOM 4762 C C . ALA A 1 612 ? -17.974 -14.883 39.235 1.00 92.00 612 ALA A C 1
ATOM 4764 O O . ALA A 1 612 ? -18.300 -14.139 38.315 1.00 92.00 612 ALA A O 1
ATOM 4765 N N . THR A 1 613 ? -18.150 -14.549 40.513 1.00 89.94 613 THR A N 1
ATOM 4766 C CA . THR A 1 613 ? -18.622 -13.230 40.959 1.00 89.94 613 THR A CA 1
ATOM 4767 C C . THR A 1 613 ? -17.962 -12.826 42.275 1.00 89.94 613 THR A C 1
ATOM 4769 O O . THR A 1 613 ? -17.608 -13.677 43.097 1.00 89.94 613 THR A O 1
ATOM 4772 N N . ASN A 1 614 ? -17.797 -11.521 42.488 1.00 89.31 614 ASN A N 1
ATOM 4773 C CA . ASN A 1 614 ? -17.398 -10.979 43.786 1.00 89.31 614 ASN A CA 1
ATOM 4774 C C . ASN A 1 614 ? -18.616 -10.695 44.685 1.00 89.31 614 ASN A C 1
ATOM 4776 O O . ASN A 1 614 ? -18.514 -10.805 45.906 1.00 89.31 614 ASN A O 1
ATOM 4780 N N . HIS A 1 615 ? -19.789 -10.421 44.100 1.00 84.06 615 HIS A N 1
ATOM 4781 C CA . HIS A 1 615 ? -20.974 -9.945 44.815 1.00 84.06 615 HIS A CA 1
ATOM 4782 C C . HIS A 1 615 ? -22.160 -10.911 44.679 1.00 84.06 615 HIS A C 1
ATOM 4784 O O . HIS A 1 615 ? -23.142 -10.635 43.990 1.00 84.06 615 HIS A O 1
ATOM 4790 N N . LYS A 1 616 ? -22.140 -12.032 45.417 1.00 84.94 616 LYS A N 1
ATOM 4791 C CA . LYS A 1 616 ? -23.263 -13.000 45.441 1.00 84.94 616 LYS A CA 1
ATOM 4792 C C . LYS A 1 616 ? -24.610 -12.346 45.768 1.00 84.94 616 LYS A C 1
ATOM 4794 O O . LYS A 1 616 ? -25.635 -12.763 45.238 1.00 84.94 616 LYS A O 1
ATOM 4799 N N . ALA A 1 617 ? -24.618 -11.325 46.627 1.00 83.50 617 ALA A N 1
ATOM 4800 C CA . ALA A 1 617 ? -25.834 -10.612 47.016 1.00 83.50 617 ALA A CA 1
ATOM 4801 C C . ALA A 1 617 ? -26.528 -9.903 45.840 1.00 83.50 617 ALA A C 1
ATOM 4803 O O . ALA A 1 617 ? -27.744 -9.695 45.901 1.00 83.50 617 ALA A O 1
ATOM 4804 N N . ASN A 1 618 ? -25.779 -9.568 44.786 1.00 81.62 618 ASN A N 1
ATOM 4805 C CA . ASN A 1 618 ? -26.295 -8.893 43.603 1.00 81.62 618 ASN A CA 1
ATOM 4806 C C . ASN A 1 618 ? -26.916 -9.870 42.609 1.00 81.62 618 ASN A C 1
ATOM 4808 O O . ASN A 1 618 ? -27.703 -9.429 41.788 1.00 81.62 618 ASN A O 1
ATOM 4812 N N . ILE A 1 619 ? -26.634 -11.171 42.700 1.00 83.56 619 ILE A N 1
ATOM 4813 C CA . ILE A 1 619 ? -27.152 -12.182 41.774 1.00 83.56 619 ILE A CA 1
ATOM 4814 C C . ILE A 1 619 ? -28.642 -12.463 42.034 1.00 83.56 619 ILE A C 1
ATOM 4816 O O . ILE A 1 619 ? -29.086 -12.574 43.183 1.00 83.56 619 ILE A O 1
ATOM 4820 N N . ASP A 1 620 ? -29.415 -12.633 40.961 1.00 82.75 620 ASP A N 1
ATOM 4821 C CA . ASP A 1 620 ? -30.812 -13.059 41.000 1.00 82.75 620 ASP A CA 1
ATOM 4822 C C . ASP A 1 620 ? -30.956 -14.459 41.638 1.00 82.75 620 ASP A C 1
ATOM 4824 O O . ASP A 1 620 ? -30.373 -15.435 41.149 1.00 82.75 620 ASP A O 1
ATOM 4828 N N . PRO A 1 621 ? -31.776 -14.620 42.696 1.00 81.38 621 PRO A N 1
ATOM 4829 C CA . PRO A 1 621 ? -32.070 -15.931 43.273 1.00 81.38 621 PRO A CA 1
ATOM 4830 C C . PRO A 1 621 ? -32.673 -16.932 42.274 1.00 81.38 621 PRO A C 1
ATOM 4832 O O . PRO A 1 621 ? -32.574 -18.141 42.480 1.00 81.38 621 PRO A O 1
ATOM 4835 N N . GLY A 1 622 ? -33.315 -16.455 41.201 1.00 79.06 622 GLY A N 1
ATOM 4836 C CA . GLY A 1 622 ? -33.805 -17.303 40.114 1.00 79.06 622 GLY A CA 1
ATOM 4837 C C . GLY A 1 622 ? -32.683 -17.991 39.333 1.00 79.06 622 GLY A C 1
ATOM 4838 O O . GLY A 1 622 ? -32.825 -19.161 38.981 1.00 79.06 622 GLY A O 1
ATOM 4839 N N . PHE A 1 623 ? -31.560 -17.300 39.115 1.00 82.44 623 PHE A N 1
ATOM 4840 C CA . PHE A 1 623 ? -30.370 -17.847 38.462 1.00 82.44 623 PHE A CA 1
ATOM 4841 C C . PHE A 1 623 ? -29.645 -18.858 39.353 1.00 82.44 623 PHE A C 1
ATOM 4843 O O . PHE A 1 623 ? -29.364 -19.970 38.911 1.00 82.44 623 PHE A O 1
ATOM 4850 N N . THR A 1 624 ? -29.408 -18.526 40.627 1.00 84.25 624 THR A N 1
ATOM 4851 C CA . THR A 1 624 ? -28.662 -19.414 41.539 1.00 84.25 624 THR A CA 1
ATOM 4852 C C . THR A 1 624 ? -29.337 -20.767 41.750 1.00 84.25 624 THR A C 1
ATOM 4854 O O . THR A 1 624 ? -28.646 -21.766 41.902 1.00 84.25 624 THR A O 1
ATOM 4857 N N . ARG A 1 625 ? -30.674 -20.831 41.690 1.00 82.31 625 ARG A N 1
ATOM 4858 C CA . ARG A 1 625 ? -31.445 -22.088 41.762 1.00 82.31 625 ARG A CA 1
ATOM 4859 C C . ARG A 1 625 ? -31.271 -23.011 40.552 1.00 82.31 625 ARG A C 1
ATOM 4861 O O . ARG A 1 625 ? -31.627 -24.179 40.652 1.00 82.31 625 ARG A O 1
ATOM 4868 N N . ARG A 1 626 ? -30.799 -22.499 39.411 1.00 81.44 626 ARG A N 1
ATOM 4869 C CA . ARG A 1 626 ? -30.576 -23.281 38.179 1.00 81.44 626 ARG A CA 1
ATOM 4870 C C . ARG A 1 626 ? -29.159 -23.833 38.064 1.00 81.44 626 ARG A C 1
ATOM 4872 O O . ARG A 1 626 ? -28.886 -24.572 37.117 1.00 81.44 626 ARG A O 1
ATOM 4879 N N . LEU A 1 627 ? -28.277 -23.434 38.975 1.00 85.81 627 LEU A N 1
ATOM 4880 C CA . LEU A 1 627 ? -26.911 -23.919 39.045 1.00 85.81 627 LEU A CA 1
ATOM 4881 C C . LEU A 1 627 ? -26.865 -25.228 39.821 1.00 85.81 627 LEU A C 1
ATOM 4883 O O . LEU A 1 627 ? -27.583 -25.402 40.805 1.00 85.81 627 LEU A O 1
ATOM 4887 N N . ASP A 1 628 ? -25.988 -26.125 39.392 1.00 88.25 628 ASP A N 1
ATOM 4888 C CA . ASP A 1 628 ? -25.798 -27.421 40.039 1.00 88.25 628 ASP A CA 1
ATOM 4889 C C . ASP A 1 628 ? -24.990 -27.272 41.333 1.00 88.25 628 ASP A C 1
ATOM 4891 O O . ASP A 1 628 ? -25.153 -28.056 42.268 1.00 88.25 628 ASP A O 1
ATOM 4895 N N . MET A 1 629 ? -24.134 -26.244 41.409 1.00 91.19 629 MET A N 1
ATOM 4896 C CA . MET A 1 629 ? -23.227 -26.063 42.533 1.00 91.19 629 MET A CA 1
ATOM 4897 C C . MET A 1 629 ? -22.875 -24.598 42.815 1.00 91.19 629 MET A C 1
ATOM 4899 O O . MET A 1 629 ? -22.644 -23.790 41.913 1.00 91.19 629 MET A O 1
ATOM 4903 N N . LEU A 1 630 ? -22.784 -24.260 44.100 1.00 92.56 630 LEU A N 1
ATOM 4904 C CA . LEU A 1 630 ? -22.334 -22.961 44.596 1.00 92.56 630 LEU A CA 1
ATOM 4905 C C . LEU A 1 630 ? -21.071 -23.188 45.431 1.00 92.56 630 LEU A C 1
ATOM 4907 O O . LEU A 1 630 ? -21.133 -23.902 46.428 1.00 92.56 630 LEU A O 1
ATOM 4911 N N . VAL A 1 631 ? -19.950 -22.590 45.025 1.00 94.12 631 VAL A N 1
ATOM 4912 C CA . VAL A 1 631 ? -18.649 -22.753 45.690 1.00 94.12 631 VAL A CA 1
ATOM 4913 C C . VAL A 1 631 ? -18.227 -21.430 46.309 1.00 94.12 631 VAL A C 1
ATOM 4915 O O . VAL A 1 631 ? -18.023 -20.436 45.604 1.00 94.12 631 VAL A O 1
ATOM 4918 N N . GLU A 1 632 ? -18.099 -21.425 47.631 1.00 94.00 632 GLU A N 1
ATOM 4919 C CA . GLU A 1 632 ? -17.666 -20.256 48.387 1.00 94.00 632 GLU A CA 1
ATOM 4920 C C . GLU A 1 632 ? -16.143 -20.192 48.477 1.00 94.00 632 GLU A C 1
ATOM 4922 O O . GLU A 1 632 ? -15.483 -21.170 48.826 1.00 94.00 632 GLU A O 1
ATOM 4927 N N . PHE A 1 633 ? -15.596 -19.015 48.197 1.00 93.31 633 PHE A N 1
ATOM 4928 C CA . PHE A 1 633 ? -14.200 -18.657 48.396 1.00 93.31 633 PHE A CA 1
ATOM 4929 C C . PHE A 1 633 ? -14.120 -17.634 49.536 1.00 93.31 633 PHE A C 1
ATOM 4931 O O . PHE A 1 633 ? -14.111 -16.426 49.269 1.00 93.31 633 PHE A O 1
ATOM 4938 N N . PRO A 1 634 ? -14.123 -18.091 50.803 1.00 91.50 634 PRO A N 1
ATOM 4939 C CA . PRO A 1 634 ? -14.082 -17.196 51.951 1.00 91.50 634 PRO A CA 1
ATOM 4940 C C . PRO A 1 634 ? -12.725 -16.487 52.055 1.00 91.50 634 PRO A C 1
ATOM 4942 O O . PRO A 1 634 ? -11.750 -16.846 51.388 1.00 91.50 634 PRO A O 1
ATOM 4945 N N . MET A 1 635 ? -12.655 -15.471 52.918 1.00 88.50 635 MET A N 1
ATOM 4946 C CA . MET A 1 635 ? -11.369 -14.890 53.308 1.00 88.50 635 MET A CA 1
ATOM 4947 C C . MET A 1 635 ? -10.478 -15.968 53.946 1.00 88.50 635 MET A C 1
ATOM 4949 O O . MET A 1 635 ? -10.979 -16.750 54.758 1.00 88.50 635 MET A O 1
ATOM 4953 N N . PRO A 1 636 ? -9.175 -16.015 53.611 1.00 89.81 636 PRO A N 1
ATOM 4954 C CA . PRO A 1 636 ? -8.273 -17.012 54.168 1.00 89.81 636 PRO A CA 1
ATOM 4955 C C . PRO A 1 636 ? -8.102 -16.807 55.677 1.00 89.81 636 PRO A C 1
ATOM 4957 O O . PRO A 1 636 ? -7.933 -15.681 56.159 1.00 89.81 636 PRO A O 1
ATOM 4960 N N . THR A 1 637 ? -8.112 -17.914 56.411 1.00 90.69 637 THR A N 1
ATOM 4961 C CA . THR A 1 637 ? -7.813 -17.984 57.846 1.00 90.69 637 THR A CA 1
ATOM 4962 C C . THR A 1 637 ? -6.358 -17.601 58.133 1.00 90.69 637 THR A C 1
ATOM 4964 O O . THR A 1 637 ? -5.528 -17.522 57.229 1.00 90.69 637 THR A O 1
ATOM 4967 N N . ILE A 1 638 ? -6.023 -17.367 59.405 1.00 90.38 638 ILE A N 1
ATOM 4968 C CA . ILE A 1 638 ? -4.660 -16.992 59.824 1.00 90.38 638 ILE A CA 1
ATOM 4969 C C . ILE A 1 638 ? -3.625 -18.022 59.338 1.00 90.38 638 ILE A C 1
ATOM 4971 O O . ILE A 1 638 ? -2.595 -17.643 58.779 1.00 90.38 638 ILE A O 1
ATOM 4975 N N . ASP A 1 639 ? -3.922 -19.316 59.484 1.00 89.50 639 ASP A N 1
ATOM 4976 C CA . ASP A 1 639 ? -3.025 -20.397 59.064 1.00 89.50 639 ASP A CA 1
ATOM 4977 C C . ASP A 1 639 ? -2.857 -20.448 57.536 1.00 89.50 639 ASP A C 1
ATOM 4979 O O . ASP A 1 639 ? -1.740 -20.592 57.030 1.00 89.50 639 ASP A O 1
ATOM 4983 N N . GLU A 1 640 ? -3.944 -20.251 56.783 1.00 89.31 640 GLU A N 1
ATOM 4984 C CA . GLU A 1 640 ? -3.917 -20.183 55.316 1.00 89.31 640 GLU A CA 1
ATOM 4985 C C . GLU A 1 640 ? -3.137 -18.957 54.822 1.00 89.31 640 GLU A C 1
ATOM 4987 O O . GLU A 1 640 ? -2.325 -19.071 53.901 1.00 89.31 640 GLU A O 1
ATOM 4992 N N . ARG A 1 641 ? -3.309 -17.791 55.461 1.00 92.06 641 ARG A N 1
ATOM 4993 C CA . ARG A 1 641 ? -2.530 -16.576 55.166 1.00 92.06 641 ARG A CA 1
ATOM 4994 C C . ARG A 1 641 ? -1.048 -16.789 55.435 1.00 92.06 641 ARG A C 1
ATOM 4996 O O . ARG A 1 641 ? -0.223 -16.427 54.598 1.00 92.06 641 ARG A O 1
ATOM 5003 N N . LEU A 1 642 ? -0.692 -17.411 56.558 1.00 90.75 642 LEU A N 1
ATOM 5004 C CA . LEU A 1 642 ? 0.698 -17.743 56.872 1.00 90.75 642 LEU A CA 1
ATOM 5005 C C . LEU A 1 642 ? 1.309 -18.659 55.802 1.00 90.75 642 LEU A C 1
ATOM 5007 O O . LEU A 1 642 ? 2.465 -18.474 55.409 1.00 90.75 642 LEU A O 1
ATOM 5011 N N . GLN A 1 643 ? 0.545 -19.633 55.310 1.00 89.19 643 GLN A N 1
ATOM 5012 C CA . GLN A 1 643 ? 0.988 -20.515 54.236 1.00 89.19 643 GLN A CA 1
ATOM 5013 C C . GLN A 1 643 ? 1.150 -19.755 52.907 1.00 89.19 643 GLN A C 1
ATOM 5015 O O . GLN A 1 643 ? 2.152 -19.959 52.220 1.00 89.19 643 GLN A O 1
ATOM 5020 N N . LEU A 1 644 ? 0.234 -18.833 52.586 1.00 89.31 644 LEU A N 1
ATOM 5021 C CA . LEU A 1 644 ? 0.301 -17.972 51.398 1.00 89.31 644 LEU A CA 1
ATOM 5022 C C . LEU A 1 644 ? 1.554 -17.093 51.415 1.00 89.31 644 LEU A C 1
ATOM 5024 O O . LEU A 1 644 ? 2.239 -16.990 50.400 1.00 89.31 644 LEU A O 1
ATOM 5028 N N . TRP A 1 645 ? 1.894 -16.504 52.563 1.00 90.00 645 TRP A N 1
ATOM 5029 C CA . TRP A 1 645 ? 3.137 -15.750 52.728 1.00 90.00 645 TRP A CA 1
ATOM 5030 C C . TRP A 1 645 ? 4.368 -16.624 52.481 1.00 90.00 645 TRP A C 1
ATOM 5032 O O . TRP A 1 645 ? 5.234 -16.258 51.692 1.00 90.00 645 TRP A O 1
ATOM 5042 N N . LYS A 1 646 ? 4.433 -17.806 53.102 1.00 88.06 646 LYS A N 1
ATOM 5043 C CA . LYS A 1 646 ? 5.586 -18.712 52.970 1.00 88.06 646 LYS A CA 1
ATOM 5044 C C . LYS A 1 646 ? 5.792 -19.228 51.546 1.00 88.06 646 LYS A C 1
ATOM 5046 O O . LYS A 1 646 ? 6.935 -19.351 51.123 1.00 88.06 646 LYS A O 1
ATOM 5051 N N . GLN A 1 647 ? 4.717 -19.551 50.829 1.00 86.50 647 GLN A N 1
ATOM 5052 C CA . GLN A 1 647 ? 4.808 -20.110 49.476 1.00 86.50 647 GLN A CA 1
ATOM 5053 C C . GLN A 1 647 ? 5.128 -19.053 48.411 1.00 86.50 647 GLN A C 1
ATOM 5055 O O . GLN A 1 647 ? 5.823 -19.358 47.446 1.00 86.50 647 GLN A O 1
ATOM 5060 N N . ASN A 1 648 ? 4.646 -17.818 48.581 1.00 87.12 648 ASN A N 1
ATOM 5061 C CA . ASN A 1 648 ? 4.754 -16.785 47.548 1.00 87.12 648 ASN A CA 1
ATOM 5062 C C . ASN A 1 648 ? 6.036 -15.940 47.625 1.00 87.12 648 ASN A C 1
ATOM 5064 O O . ASN A 1 648 ? 6.319 -15.185 46.694 1.00 87.12 648 ASN A O 1
ATOM 5068 N N . ILE A 1 649 ? 6.820 -16.043 48.703 1.00 86.56 649 ILE A N 1
ATOM 5069 C CA . ILE A 1 649 ? 8.106 -15.343 48.803 1.00 86.56 649 ILE A CA 1
ATOM 5070 C C . ILE A 1 649 ? 9.136 -16.030 47.889 1.00 86.56 649 ILE A C 1
ATOM 5072 O O . ILE A 1 649 ? 9.396 -17.226 48.042 1.00 86.56 649 ILE A O 1
ATOM 5076 N N . PRO A 1 650 ? 9.776 -15.298 46.956 1.00 84.94 650 PRO A N 1
ATOM 5077 C CA . PRO A 1 650 ? 10.784 -15.876 46.076 1.00 84.94 650 PRO A CA 1
ATOM 5078 C C . PRO A 1 650 ? 11.990 -16.417 46.850 1.00 84.94 650 PRO A C 1
ATOM 5080 O O . PRO A 1 650 ? 12.524 -15.744 47.725 1.00 84.94 650 PRO A O 1
ATOM 5083 N N . THR A 1 651 ? 12.523 -17.569 46.439 1.00 81.19 651 THR A N 1
ATOM 5084 C CA . THR A 1 651 ? 13.690 -18.213 47.082 1.00 81.19 651 THR A CA 1
ATOM 5085 C C . THR A 1 651 ? 14.965 -17.363 47.093 1.00 81.19 651 THR A C 1
ATOM 5087 O O . THR A 1 651 ? 15.865 -17.611 47.888 1.00 81.19 651 THR A O 1
ATOM 5090 N N . LYS A 1 652 ? 15.060 -16.363 46.206 1.00 82.06 652 LYS A N 1
ATOM 5091 C CA . LYS A 1 652 ? 16.185 -15.415 46.126 1.00 82.06 652 LYS A CA 1
ATOM 5092 C C . LYS A 1 652 ? 16.009 -14.173 47.004 1.00 82.06 652 LYS A C 1
ATOM 5094 O O . LYS A 1 652 ? 16.952 -13.394 47.122 1.00 82.06 652 LYS A O 1
ATOM 5099 N N . ALA A 1 653 ? 14.818 -13.947 47.554 1.00 84.06 653 ALA A N 1
ATOM 5100 C CA . ALA A 1 653 ? 14.556 -12.823 48.438 1.00 84.06 653 ALA A CA 1
ATOM 5101 C C . ALA A 1 653 ? 14.955 -13.194 49.871 1.00 84.06 653 ALA A C 1
ATOM 5103 O O . ALA A 1 653 ? 14.564 -14.242 50.380 1.00 84.06 653 ALA A O 1
ATOM 5104 N N . ILE A 1 654 ? 15.729 -12.328 50.522 1.00 85.25 654 ILE A N 1
ATOM 5105 C CA . ILE A 1 654 ? 16.126 -12.491 51.922 1.00 85.25 654 ILE A CA 1
ATOM 5106 C C . ILE A 1 654 ? 15.240 -11.569 52.757 1.00 85.25 654 ILE A C 1
ATOM 5108 O O . ILE A 1 654 ? 15.291 -10.350 52.598 1.00 85.25 654 ILE A O 1
ATOM 5112 N N . LEU A 1 655 ? 14.419 -12.133 53.639 1.00 85.75 655 LEU A N 1
ATOM 5113 C CA . LEU A 1 655 ? 13.653 -11.338 54.598 1.00 85.75 655 LEU A CA 1
ATOM 5114 C C . LEU A 1 655 ? 14.581 -10.792 55.687 1.00 85.75 655 LEU A C 1
ATOM 5116 O O . LEU A 1 655 ? 15.486 -11.490 56.142 1.00 85.75 655 LEU A O 1
ATOM 5120 N N . ALA A 1 656 ? 14.366 -9.545 56.107 1.00 85.94 656 ALA A N 1
ATOM 5121 C CA . ALA A 1 656 ? 15.012 -9.026 57.304 1.00 85.94 656 ALA A CA 1
ATOM 5122 C C . ALA A 1 656 ? 14.555 -9.802 58.551 1.00 85.94 656 ALA A C 1
ATOM 5124 O O . ALA A 1 656 ? 13.388 -10.168 58.660 1.00 85.94 656 ALA A O 1
ATOM 5125 N N . ASP A 1 657 ? 15.460 -9.976 59.517 1.00 82.88 657 ASP A N 1
ATOM 5126 C CA . ASP A 1 657 ? 15.201 -10.705 60.771 1.00 82.88 657 ASP A CA 1
ATOM 5127 C C . ASP A 1 657 ? 14.068 -10.097 61.622 1.00 82.88 657 ASP A C 1
ATOM 5129 O O . ASP A 1 657 ? 13.569 -10.741 62.539 1.00 82.88 657 ASP A O 1
ATOM 5133 N N . THR A 1 658 ? 13.660 -8.859 61.325 1.00 82.56 658 THR A N 1
ATOM 5134 C CA . THR A 1 658 ? 12.557 -8.165 62.002 1.00 82.56 658 THR A CA 1
ATOM 5135 C C . THR A 1 658 ? 11.174 -8.576 61.484 1.00 82.56 658 THR A C 1
ATOM 5137 O O . THR A 1 658 ? 10.174 -8.299 62.135 1.00 82.56 658 THR A O 1
ATOM 5140 N N . ILE A 1 659 ? 11.093 -9.259 60.336 1.00 84.38 659 ILE A N 1
ATOM 5141 C CA . ILE A 1 659 ? 9.824 -9.642 59.711 1.00 84.38 659 ILE A CA 1
ATOM 5142 C C . ILE A 1 659 ? 9.342 -10.977 60.285 1.00 84.38 659 ILE A C 1
ATOM 5144 O O . ILE A 1 659 ? 9.832 -12.041 59.901 1.00 84.38 659 ILE A O 1
ATOM 5148 N N . ASP A 1 660 ? 8.318 -10.932 61.138 1.00 87.44 660 ASP A N 1
ATOM 5149 C CA . ASP A 1 660 ? 7.577 -12.128 61.543 1.00 87.44 660 ASP A CA 1
ATOM 5150 C C . ASP A 1 660 ? 6.310 -12.321 60.695 1.00 87.44 660 ASP A C 1
ATOM 5152 O O . ASP A 1 660 ? 5.303 -11.624 60.844 1.00 87.44 660 ASP A O 1
ATOM 5156 N N . LEU A 1 661 ? 6.344 -13.331 59.822 1.00 87.12 661 LEU A N 1
ATOM 5157 C CA . LEU A 1 661 ? 5.216 -13.692 58.960 1.00 87.12 661 LEU A CA 1
ATOM 5158 C C . LEU A 1 661 ? 3.974 -14.125 59.749 1.00 87.12 661 LEU A C 1
ATOM 5160 O O . LEU A 1 661 ? 2.862 -13.973 59.243 1.00 87.12 661 LEU A O 1
ATOM 5164 N N . LYS A 1 662 ? 4.139 -14.669 60.963 1.00 87.75 662 LYS A N 1
ATOM 5165 C CA . LYS A 1 662 ? 3.003 -15.077 61.795 1.00 87.75 662 LYS A CA 1
ATOM 5166 C C . LYS A 1 662 ? 2.254 -13.852 62.312 1.00 87.75 662 LYS A C 1
ATOM 5168 O O . LYS A 1 662 ? 1.048 -13.756 62.105 1.00 87.75 662 LYS A O 1
ATOM 5173 N N . THR A 1 663 ? 2.983 -12.885 62.865 1.00 86.56 663 THR A N 1
ATOM 5174 C CA . THR A 1 663 ? 2.417 -11.599 63.293 1.00 86.56 663 THR A CA 1
ATOM 5175 C C . THR A 1 663 ? 1.745 -10.856 62.130 1.00 86.56 663 THR A C 1
ATOM 5177 O O . THR A 1 663 ? 0.643 -10.342 62.295 1.00 86.56 663 THR A O 1
ATOM 5180 N N . LEU A 1 664 ? 2.333 -10.860 60.926 1.00 87.44 664 LEU A N 1
ATOM 5181 C CA . LEU A 1 664 ? 1.714 -10.241 59.741 1.00 87.44 664 LEU A CA 1
ATOM 5182 C C . LEU A 1 664 ? 0.410 -10.931 59.306 1.00 87.44 664 LEU A C 1
ATOM 5184 O O . LEU A 1 664 ? -0.545 -10.253 58.926 1.00 87.44 664 LEU A O 1
ATOM 5188 N N . ALA A 1 665 ? 0.359 -12.265 59.356 1.00 88.62 665 ALA A N 1
ATOM 5189 C CA . ALA A 1 665 ? -0.840 -13.032 59.017 1.00 88.62 665 ALA A CA 1
ATOM 5190 C C . ALA A 1 665 ? -1.974 -12.840 60.041 1.00 88.62 665 ALA A C 1
ATOM 5192 O O . ALA A 1 665 ? -3.149 -12.872 59.663 1.00 88.62 665 ALA A O 1
ATOM 5193 N N . GLU A 1 666 ? -1.635 -12.634 61.315 1.00 89.25 666 GLU A N 1
ATOM 5194 C CA . GLU A 1 666 ? -2.586 -12.329 62.390 1.00 89.25 666 GLU A CA 1
ATOM 5195 C C . GLU A 1 666 ? -3.097 -10.882 62.311 1.00 89.25 666 GLU A C 1
ATOM 5197 O O . GLU A 1 666 ? -4.300 -10.657 62.419 1.00 89.25 666 GLU A O 1
ATOM 5202 N N . ALA A 1 667 ? -2.209 -9.912 62.071 1.00 86.12 667 ALA A N 1
ATOM 5203 C CA . ALA A 1 667 ? -2.530 -8.485 62.130 1.00 86.12 667 ALA A CA 1
ATOM 5204 C C . ALA A 1 667 ? -3.294 -7.943 60.908 1.00 86.12 667 ALA A C 1
ATOM 5206 O O . ALA A 1 667 ? -3.972 -6.921 61.024 1.00 86.12 667 ALA A O 1
ATOM 5207 N N . HIS A 1 668 ? -3.183 -8.587 59.739 1.00 87.25 668 HIS A N 1
ATOM 5208 C CA . HIS A 1 668 ? -3.746 -8.071 58.488 1.00 87.25 668 HIS A CA 1
ATOM 5209 C C . HIS A 1 668 ? -4.598 -9.114 57.750 1.00 87.25 668 HIS A C 1
ATOM 5211 O O . HIS A 1 668 ? -4.101 -10.135 57.265 1.00 87.25 668 HIS A O 1
ATOM 5217 N N . GLU A 1 669 ? -5.895 -8.830 57.608 1.00 87.75 669 GLU A N 1
ATOM 5218 C CA . GLU A 1 669 ? -6.847 -9.670 56.872 1.00 87.75 669 GLU A CA 1
ATOM 5219 C C . GLU A 1 669 ? -6.741 -9.454 55.356 1.00 87.75 669 GLU A C 1
ATOM 5221 O O . GLU A 1 669 ? -7.538 -8.756 54.737 1.00 87.75 669 GLU A O 1
ATOM 5226 N N . LEU A 1 670 ? -5.723 -10.056 54.741 1.00 88.50 670 LEU A N 1
ATOM 5227 C CA . LEU A 1 670 ? -5.449 -9.924 53.307 1.00 88.50 670 LEU A CA 1
ATOM 5228 C C . LEU A 1 670 ? -5.867 -11.169 52.513 1.00 88.50 670 LEU A C 1
ATOM 5230 O O . LEU A 1 670 ? -5.757 -12.300 52.988 1.00 88.50 670 LEU A O 1
ATOM 5234 N N . THR A 1 671 ? -6.295 -10.961 51.264 1.00 89.62 671 THR A N 1
ATOM 5235 C CA . THR A 1 671 ? -6.546 -12.043 50.296 1.00 89.62 671 THR A CA 1
ATOM 5236 C C . THR A 1 671 ? -5.239 -12.555 49.692 1.00 89.62 671 THR A C 1
ATOM 5238 O O . THR A 1 671 ? -4.217 -11.870 49.732 1.00 89.62 671 THR A O 1
ATOM 5241 N N . GLY A 1 672 ? -5.251 -13.743 49.078 1.00 86.06 672 GLY A N 1
ATOM 5242 C CA . GLY A 1 672 ? -4.059 -14.287 48.412 1.00 86.06 672 GLY A CA 1
ATOM 5243 C C . GLY A 1 672 ? -3.511 -13.367 47.314 1.00 86.06 672 GLY A C 1
ATOM 5244 O O . GLY A 1 672 ? -2.300 -13.173 47.216 1.00 86.06 672 GLY A O 1
ATOM 5245 N N . GLY A 1 673 ? -4.398 -12.730 46.542 1.00 86.75 673 GLY A N 1
ATOM 5246 C CA . GLY A 1 673 ? -4.024 -11.715 45.553 1.00 86.75 673 GLY A CA 1
ATOM 5247 C C . GLY A 1 673 ? -3.402 -10.464 46.180 1.00 86.75 673 GLY A C 1
ATOM 5248 O O . GLY A 1 673 ? -2.382 -9.985 45.689 1.00 86.75 673 GLY A O 1
ATOM 5249 N N . ALA A 1 674 ? -3.958 -9.975 47.292 1.00 88.50 674 ALA A N 1
ATOM 5250 C CA . ALA A 1 674 ? -3.390 -8.836 48.012 1.00 88.50 674 ALA A CA 1
ATOM 5251 C C . ALA A 1 674 ? -1.997 -9.167 48.577 1.00 88.50 674 ALA A C 1
ATOM 5253 O O . ALA A 1 674 ? -1.067 -8.391 48.390 1.00 88.50 674 ALA A O 1
ATOM 5254 N N . ILE A 1 675 ? -1.809 -10.349 49.179 1.00 89.56 675 ILE A N 1
ATOM 5255 C CA . ILE A 1 675 ? -0.498 -10.810 49.674 1.00 89.56 675 ILE A CA 1
ATOM 5256 C C . ILE A 1 675 ? 0.536 -10.837 48.538 1.00 89.56 675 ILE A C 1
ATOM 5258 O O . ILE A 1 675 ? 1.644 -10.324 48.699 1.00 89.56 675 ILE A O 1
ATOM 5262 N N . LEU A 1 676 ? 0.172 -11.370 47.367 1.00 88.88 676 LEU A N 1
ATOM 5263 C CA . LEU A 1 676 ? 1.044 -11.373 46.189 1.00 88.88 676 LEU A CA 1
ATOM 5264 C C . LEU A 1 676 ? 1.421 -9.959 45.735 1.00 88.88 676 LEU A C 1
ATOM 5266 O O . LEU A 1 676 ? 2.590 -9.712 45.438 1.00 88.88 676 LEU A O 1
ATOM 5270 N N . ASN A 1 677 ? 0.470 -9.023 45.721 1.00 89.56 677 ASN A N 1
ATOM 5271 C CA . ASN A 1 677 ? 0.736 -7.624 45.383 1.00 89.56 677 ASN A CA 1
ATOM 5272 C C . ASN A 1 677 ? 1.690 -6.961 46.386 1.00 89.56 677 ASN A C 1
ATOM 5274 O O . ASN A 1 677 ? 2.592 -6.228 45.975 1.00 89.56 677 ASN A O 1
ATOM 5278 N N . VAL A 1 678 ? 1.536 -7.244 47.685 1.00 91.06 678 VAL A N 1
ATOM 5279 C CA . VAL A 1 678 ? 2.441 -6.738 48.727 1.00 91.06 678 VAL A CA 1
ATOM 5280 C C . VAL A 1 678 ? 3.853 -7.288 48.533 1.00 91.06 678 VAL A C 1
ATOM 5282 O O . VAL A 1 678 ? 4.810 -6.513 48.535 1.00 91.06 678 VAL A O 1
ATOM 5285 N N . ILE A 1 679 ? 4.002 -8.600 48.318 1.00 89.75 679 ILE A N 1
ATOM 5286 C CA . ILE A 1 679 ? 5.308 -9.229 48.059 1.00 89.75 679 ILE A CA 1
ATOM 5287 C C . ILE A 1 679 ? 5.939 -8.629 46.801 1.00 89.75 679 ILE A C 1
ATOM 5289 O O . ILE A 1 679 ? 7.109 -8.249 46.817 1.00 89.75 679 ILE A O 1
ATOM 5293 N N . TYR A 1 680 ? 5.161 -8.488 45.727 1.00 90.38 680 TYR A N 1
ATOM 5294 C CA . TYR A 1 680 ? 5.615 -7.882 44.481 1.00 90.38 680 TYR A CA 1
ATOM 5295 C C . TYR A 1 680 ? 6.122 -6.450 44.697 1.00 90.38 680 TYR A C 1
ATOM 5297 O O . TYR A 1 680 ? 7.225 -6.112 44.262 1.00 90.38 680 TYR A O 1
ATOM 5305 N N . TYR A 1 681 ? 5.365 -5.627 45.425 1.00 91.38 681 TYR A N 1
ATOM 5306 C CA . TYR A 1 681 ? 5.771 -4.270 45.780 1.00 91.38 681 TYR A CA 1
ATOM 5307 C C . TYR A 1 681 ? 7.068 -4.254 46.601 1.00 91.38 681 TYR A C 1
ATOM 5309 O O . TYR A 1 681 ? 7.992 -3.508 46.270 1.00 91.38 681 TYR A O 1
ATOM 5317 N N . ALA A 1 682 ? 7.169 -5.101 47.626 1.00 89.69 682 ALA A N 1
ATOM 5318 C CA . ALA A 1 682 ? 8.347 -5.196 48.482 1.00 89.69 682 ALA A CA 1
ATOM 5319 C C . ALA A 1 682 ? 9.597 -5.634 47.694 1.00 89.69 682 ALA A C 1
ATOM 5321 O O . ALA A 1 682 ? 10.669 -5.044 47.841 1.00 89.69 682 ALA A O 1
ATOM 5322 N N . CYS A 1 683 ? 9.460 -6.598 46.777 1.00 89.12 683 CYS A N 1
ATOM 5323 C CA . CYS A 1 683 ? 10.536 -7.000 45.870 1.00 89.12 683 CYS A CA 1
ATOM 5324 C C . CYS A 1 683 ? 10.972 -5.859 44.938 1.00 89.12 683 CYS A C 1
ATOM 5326 O O . CYS A 1 683 ? 12.170 -5.677 44.720 1.00 89.12 683 CYS A O 1
ATOM 5328 N N . LEU A 1 684 ? 10.034 -5.071 44.403 1.00 90.38 684 LEU A N 1
ATOM 5329 C CA . LEU A 1 684 ? 10.366 -3.912 43.571 1.00 90.38 684 LEU A CA 1
ATOM 5330 C C . LEU A 1 684 ? 11.131 -2.837 44.351 1.00 90.38 684 LEU A C 1
ATOM 5332 O O . LEU A 1 684 ? 12.064 -2.250 43.802 1.00 90.38 684 LEU A O 1
ATOM 5336 N N . GLN A 1 685 ? 10.783 -2.587 45.618 1.00 90.50 685 GLN A N 1
ATOM 5337 C CA . GLN A 1 685 ? 11.531 -1.639 46.452 1.00 90.50 685 GLN A CA 1
ATOM 5338 C C . GLN A 1 685 ? 12.945 -2.139 46.760 1.00 90.50 685 GLN A C 1
ATOM 5340 O O . GLN A 1 685 ? 13.895 -1.363 46.642 1.00 90.50 685 GLN A O 1
ATOM 5345 N N . ALA A 1 686 ? 13.112 -3.430 47.058 1.00 88.06 686 ALA A N 1
ATOM 5346 C CA . ALA A 1 686 ? 14.433 -4.031 47.245 1.00 88.06 686 ALA A CA 1
ATOM 5347 C C . ALA A 1 686 ? 15.299 -3.895 45.976 1.00 88.06 686 ALA A C 1
ATOM 5349 O O . ALA A 1 686 ? 16.432 -3.413 46.035 1.00 88.06 686 ALA A O 1
ATOM 5350 N N . LEU A 1 687 ? 14.733 -4.190 44.797 1.00 89.12 687 LEU A N 1
ATOM 5351 C CA . LEU A 1 687 ? 15.424 -4.017 43.514 1.00 89.12 687 LEU A CA 1
ATOM 5352 C C . LEU A 1 687 ? 15.774 -2.552 43.224 1.00 89.12 687 LEU A C 1
ATOM 5354 O O . LEU A 1 687 ? 16.870 -2.275 42.738 1.00 89.12 687 LEU A O 1
ATOM 5358 N N . LYS A 1 688 ? 14.891 -1.606 43.560 1.00 89.62 688 LYS A N 1
ATOM 5359 C CA . LYS A 1 688 ? 15.161 -0.165 43.435 1.00 89.62 688 LYS A CA 1
ATOM 5360 C C . LYS A 1 688 ? 16.330 0.281 44.322 1.00 89.62 688 LYS A C 1
ATOM 5362 O O . LYS A 1 688 ? 17.091 1.156 43.921 1.00 89.62 688 LYS A O 1
ATOM 5367 N N . LYS A 1 689 ? 16.489 -0.331 45.499 1.00 87.81 689 LYS A N 1
ATOM 5368 C CA . LYS A 1 689 ? 17.627 -0.128 46.413 1.00 87.81 689 LYS A CA 1
ATOM 5369 C C . LYS A 1 689 ? 18.878 -0.931 46.000 1.00 87.81 689 LYS A C 1
ATOM 5371 O O . LYS A 1 689 ? 19.894 -0.840 46.681 1.00 87.81 689 LYS A O 1
ATOM 5376 N N . ALA A 1 690 ? 18.821 -1.691 44.900 1.00 86.81 690 ALA A N 1
ATOM 5377 C CA . ALA A 1 690 ? 19.855 -2.623 44.441 1.00 86.81 690 ALA A CA 1
ATOM 5378 C C . ALA A 1 690 ? 20.241 -3.695 45.484 1.00 86.81 690 ALA A C 1
ATOM 5380 O O . ALA A 1 690 ? 21.386 -4.148 45.532 1.00 86.81 690 ALA A O 1
ATOM 5381 N N . THR A 1 691 ? 19.286 -4.124 46.314 1.00 86.50 691 THR A N 1
ATOM 5382 C CA . THR A 1 691 ? 19.475 -5.168 47.329 1.00 86.50 691 THR A CA 1
ATOM 5383 C C . THR A 1 691 ? 18.535 -6.353 47.095 1.00 86.50 691 THR A C 1
ATOM 5385 O O . THR A 1 691 ? 17.487 -6.246 46.462 1.00 86.50 691 THR A O 1
ATOM 5388 N N . HIS A 1 692 ? 18.907 -7.518 47.632 1.00 84.44 692 HIS A N 1
ATOM 5389 C CA . HIS A 1 692 ? 18.036 -8.703 47.700 1.00 84.44 692 HIS A CA 1
ATOM 5390 C C . HIS A 1 692 ? 17.338 -8.848 49.061 1.00 84.44 692 HIS A C 1
ATOM 5392 O O . HIS A 1 692 ? 16.652 -9.843 49.301 1.00 84.44 692 HIS A O 1
ATOM 5398 N N . ARG A 1 693 ? 17.538 -7.874 49.960 1.00 88.25 693 ARG A N 1
ATOM 5399 C CA . ARG A 1 693 ? 16.990 -7.869 51.316 1.00 88.25 693 ARG A CA 1
ATOM 5400 C C . ARG A 1 693 ? 15.692 -7.069 51.336 1.00 88.25 693 ARG A C 1
ATOM 5402 O O . ARG A 1 693 ? 15.704 -5.895 50.980 1.00 88.25 693 ARG A O 1
ATOM 5409 N N . ILE A 1 694 ? 14.602 -7.706 51.752 1.00 87.75 694 ILE A N 1
ATOM 5410 C CA . ILE A 1 694 ? 13.304 -7.061 51.955 1.00 87.75 694 ILE A CA 1
ATOM 5411 C C . ILE A 1 694 ? 13.252 -6.535 53.388 1.00 87.75 694 ILE A C 1
ATOM 5413 O O . ILE A 1 694 ? 13.422 -7.303 54.338 1.00 87.75 694 ILE A O 1
ATOM 5417 N N . GLU A 1 695 ? 13.035 -5.230 53.534 1.00 88.44 695 GLU A N 1
ATOM 5418 C CA . GLU A 1 695 ? 12.867 -4.576 54.830 1.00 88.44 695 GLU A CA 1
ATOM 5419 C C . GLU A 1 695 ? 11.396 -4.575 55.257 1.00 88.44 695 GLU A C 1
ATOM 5421 O O . GLU A 1 695 ? 10.483 -4.540 54.432 1.00 88.44 695 GLU A O 1
ATOM 5426 N N . GLU A 1 696 ? 11.158 -4.582 56.566 1.00 87.88 696 GLU A N 1
ATOM 5427 C CA . GLU A 1 696 ? 9.809 -4.568 57.142 1.00 87.88 696 GLU A CA 1
ATOM 5428 C C . GLU A 1 696 ? 9.013 -3.316 56.741 1.00 87.88 696 GLU A C 1
ATOM 5430 O O . GLU A 1 696 ? 7.817 -3.395 56.465 1.00 87.88 696 GLU A O 1
ATOM 5435 N N . SER A 1 697 ? 9.692 -2.174 56.610 1.00 87.44 697 SER A N 1
ATOM 5436 C CA . SER A 1 697 ? 9.109 -0.916 56.132 1.00 87.44 697 SER A CA 1
ATOM 5437 C C . SER A 1 697 ? 8.524 -1.032 54.720 1.00 87.44 697 SER A C 1
ATOM 5439 O O . SER A 1 697 ? 7.461 -0.470 54.453 1.00 87.44 697 SER A O 1
ATOM 5441 N N . ASP A 1 698 ? 9.171 -1.791 53.830 1.00 89.25 698 ASP A N 1
ATOM 5442 C CA . ASP A 1 698 ? 8.714 -1.995 52.452 1.00 89.25 698 ASP A CA 1
ATOM 5443 C C . ASP A 1 698 ? 7.454 -2.879 52.413 1.00 89.25 698 ASP A C 1
ATOM 5445 O O . ASP A 1 698 ? 6.542 -2.629 51.620 1.00 89.25 698 ASP A O 1
ATOM 5449 N N . VAL A 1 699 ? 7.377 -3.880 53.300 1.00 88.81 699 VAL A N 1
ATOM 5450 C CA . VAL A 1 699 ? 6.208 -4.763 53.445 1.00 88.81 699 VAL A CA 1
ATOM 5451 C C . VAL A 1 699 ? 5.024 -3.996 54.030 1.00 88.81 699 VAL A C 1
ATOM 5453 O O . VAL A 1 699 ? 3.946 -4.021 53.443 1.00 88.81 699 VAL A O 1
ATOM 5456 N N . LEU A 1 700 ? 5.217 -3.265 55.132 1.00 89.50 700 LEU A N 1
ATOM 5457 C CA . LEU A 1 700 ? 4.155 -2.484 55.778 1.00 89.50 700 LEU A CA 1
ATOM 5458 C C . LEU A 1 700 ? 3.590 -1.396 54.857 1.00 89.50 700 LEU A C 1
ATOM 5460 O O . LEU A 1 700 ? 2.379 -1.178 54.825 1.00 89.50 700 LEU A O 1
ATOM 5464 N N . GLU A 1 701 ? 4.441 -0.741 54.065 1.00 88.50 701 GLU A N 1
ATOM 5465 C CA . GLU A 1 701 ? 3.988 0.229 53.065 1.00 88.50 701 GLU A CA 1
ATOM 5466 C C . GLU A 1 701 ? 3.215 -0.444 51.920 1.00 88.50 701 GLU A C 1
ATOM 5468 O O . GLU A 1 701 ? 2.220 0.101 51.439 1.00 88.50 701 GLU A O 1
ATOM 5473 N N . GLY A 1 702 ? 3.620 -1.649 51.508 1.00 89.31 702 GLY A N 1
ATOM 5474 C CA . GLY A 1 702 ? 2.853 -2.462 50.564 1.00 89.31 702 GLY A CA 1
ATOM 5475 C C . GLY A 1 702 ? 1.468 -2.827 51.108 1.00 89.31 702 GLY A C 1
ATOM 5476 O O . GLY A 1 702 ? 0.475 -2.660 50.402 1.00 89.31 702 GLY A O 1
ATOM 5477 N N . ILE A 1 703 ? 1.387 -3.254 52.373 1.00 90.75 703 ILE A N 1
ATOM 5478 C CA . ILE A 1 703 ? 0.121 -3.570 53.056 1.00 90.75 703 ILE A CA 1
ATOM 5479 C C . ILE A 1 703 ? -0.780 -2.336 53.107 1.00 90.75 703 ILE A C 1
ATOM 5481 O O . ILE A 1 703 ? -1.946 -2.420 52.727 1.00 90.75 703 ILE A O 1
ATOM 5485 N N . ARG A 1 704 ? -0.240 -1.177 53.508 1.00 89.25 704 ARG A N 1
ATOM 5486 C CA . ARG A 1 704 ? -0.989 0.089 53.549 1.00 89.25 704 ARG A CA 1
ATOM 5487 C C . ARG A 1 704 ? -1.613 0.418 52.190 1.00 89.25 704 ARG A C 1
ATOM 5489 O O . ARG A 1 704 ? -2.779 0.795 52.139 1.00 89.25 704 ARG A O 1
ATOM 5496 N N . LYS A 1 705 ? -0.859 0.250 51.099 1.00 86.19 705 LYS A N 1
ATOM 5497 C CA . LYS A 1 705 ? -1.339 0.524 49.734 1.00 86.19 705 LYS A CA 1
ATOM 5498 C C . LYS A 1 705 ? -2.421 -0.437 49.257 1.00 86.19 705 LYS A C 1
ATOM 5500 O O . LYS A 1 705 ? -3.296 -0.020 48.503 1.00 86.19 705 LYS A O 1
ATOM 5505 N N . GLU A 1 706 ? -2.361 -1.707 49.645 1.00 86.44 706 GLU A N 1
ATOM 5506 C CA . GLU A 1 706 ? -3.413 -2.665 49.291 1.00 86.44 706 GLU A CA 1
ATOM 5507 C C . GLU A 1 706 ? -4.679 -2.444 50.125 1.00 86.44 706 GLU A C 1
ATOM 5509 O O . GLU A 1 706 ? -5.770 -2.451 49.563 1.00 86.44 706 GLU A O 1
ATOM 5514 N N . LEU A 1 707 ? -4.553 -2.144 51.421 1.00 84.44 707 LEU A N 1
ATOM 5515 C CA . LEU A 1 707 ? -5.708 -1.824 52.269 1.00 84.44 707 LEU A CA 1
ATOM 5516 C C . LEU A 1 707 ? -6.411 -0.534 51.822 1.00 84.44 707 LEU A C 1
ATOM 5518 O O . LEU A 1 707 ? -7.635 -0.510 51.753 1.00 84.44 707 LEU A O 1
ATOM 5522 N N . SER A 1 708 ? -5.671 0.500 51.398 1.00 80.88 708 SER A N 1
ATOM 5523 C CA . SER A 1 708 ? -6.287 1.738 50.891 1.00 80.88 708 SER A CA 1
ATOM 5524 C C . SER A 1 708 ? -7.121 1.542 49.619 1.00 80.88 708 SER A C 1
ATOM 5526 O O . SER A 1 708 ? -7.995 2.352 49.338 1.00 80.88 708 SER A O 1
ATOM 5528 N N . LYS A 1 709 ? -6.856 0.483 48.838 1.00 73.88 709 LYS A N 1
ATOM 5529 C CA . LYS A 1 709 ? -7.669 0.137 47.659 1.00 73.88 709 LYS A CA 1
ATOM 5530 C C . LYS A 1 709 ? -8.973 -0.564 48.037 1.00 73.88 709 LYS A C 1
ATOM 5532 O O . LYS A 1 709 ? -9.918 -0.507 47.268 1.00 73.88 709 LYS A O 1
ATOM 5537 N N . GLN A 1 710 ? -9.012 -1.235 49.187 1.00 62.81 710 GLN A N 1
ATOM 5538 C CA . GLN A 1 710 ? -10.188 -1.972 49.655 1.00 62.81 710 GLN A CA 1
ATOM 5539 C C . GLN A 1 710 ? -11.221 -1.067 50.339 1.00 62.81 710 GLN A C 1
ATOM 5541 O O . GLN A 1 710 ? -12.386 -1.429 50.392 1.00 62.81 710 GLN A O 1
ATOM 5546 N N . GLU A 1 711 ? -10.826 0.113 50.830 1.00 49.12 711 GLU A N 1
ATOM 5547 C CA . GLU A 1 711 ? -11.744 1.092 51.443 1.00 49.12 711 GLU A CA 1
ATOM 5548 C C . GLU A 1 711 ? -12.540 1.926 50.416 1.00 49.12 711 GLU A C 1
ATOM 5550 O O . GLU A 1 711 ? -13.353 2.760 50.810 1.00 49.12 711 GLU A O 1
ATOM 5555 N N . THR A 1 712 ? -12.291 1.751 49.110 1.00 39.53 712 THR A N 1
ATOM 5556 C CA . THR A 1 712 ? -12.925 2.541 48.032 1.00 39.53 712 THR A CA 1
ATOM 5557 C C . THR A 1 712 ? -14.004 1.797 47.231 1.00 39.53 712 THR A C 1
ATOM 5559 O O . THR A 1 712 ? -14.628 2.429 46.377 1.00 39.53 712 THR A O 1
ATOM 5562 N N . ASP A 1 713 ? -14.236 0.512 47.520 1.00 33.06 713 ASP A N 1
ATOM 5563 C CA . ASP A 1 713 ? -15.337 -0.322 46.998 1.00 33.06 713 ASP A CA 1
ATOM 5564 C C . ASP A 1 713 ? -16.466 -0.440 48.040 1.00 33.06 713 ASP A C 1
ATOM 5566 O O . ASP A 1 713 ? -17.647 -0.556 47.631 1.00 33.06 713 ASP A O 1
#